Protein AF-A0A939YTG9-F1 (afdb_monomer)

Mean predicted aligned error: 15.67 Å

Structure (mmCIF, N/CA/C/O backbone):
data_AF-A0A939YTG9-F1
#
_entry.id   AF-A0A939YTG9-F1
#
loop_
_atom_site.group_PDB
_atom_site.id
_atom_site.type_symbol
_atom_site.label_atom_id
_atom_site.label_alt_id
_atom_site.label_comp_id
_atom_site.label_asym_id
_atom_site.label_entity_id
_atom_site.label_seq_id
_atom_site.pdbx_PDB_ins_code
_atom_site.Cartn_x
_atom_site.Cartn_y
_atom_site.Cartn_z
_atom_site.occupancy
_atom_site.B_iso_or_equiv
_atom_site.auth_seq_id
_atom_site.auth_comp_id
_atom_site.auth_asym_id
_atom_site.auth_atom_id
_atom_site.pdbx_PDB_model_num
ATOM 1 N N . MET A 1 1 ? -9.572 -36.587 -59.957 1.00 32.53 1 MET A N 1
ATOM 2 C CA . MET A 1 1 ? -8.148 -36.481 -59.572 1.00 32.53 1 MET A CA 1
ATOM 3 C C . MET A 1 1 ? -7.868 -35.060 -59.110 1.00 32.53 1 MET A C 1
ATOM 5 O O . MET A 1 1 ? -8.003 -34.149 -59.910 1.00 32.53 1 MET A O 1
ATOM 9 N N . LYS A 1 2 ? -7.556 -34.933 -57.813 1.00 32.12 2 LYS A N 1
ATOM 10 C CA . LYS A 1 2 ? -6.785 -33.883 -57.123 1.00 32.12 2 LYS A CA 1
ATOM 11 C C . LYS A 1 2 ? -7.056 -32.416 -57.507 1.00 32.12 2 LYS A C 1
ATOM 13 O O . LYS A 1 2 ? -6.463 -31.894 -58.443 1.00 32.12 2 LYS A O 1
ATOM 18 N N . LYS A 1 3 ? -7.871 -31.742 -56.685 1.00 25.36 3 LYS A N 1
ATOM 19 C CA . LYS A 1 3 ? -7.749 -30.303 -56.424 1.00 25.36 3 LYS A CA 1
ATOM 20 C C . LYS A 1 3 ? -7.148 -30.120 -55.033 1.00 25.36 3 LYS A C 1
ATOM 22 O O . LYS A 1 3 ? -7.656 -30.658 -54.057 1.00 25.36 3 LYS A O 1
ATOM 27 N N . THR A 1 4 ? -6.043 -29.399 -55.027 1.00 33.34 4 THR A N 1
ATOM 28 C CA . THR A 1 4 ? -5.371 -28.730 -53.919 1.00 33.34 4 THR A CA 1
ATOM 29 C C . THR A 1 4 ? -6.377 -27.939 -53.083 1.00 33.34 4 THR A C 1
ATOM 31 O O . THR A 1 4 ? -7.088 -27.095 -53.627 1.00 33.34 4 THR A O 1
ATOM 34 N N . LEU A 1 5 ? -6.413 -28.188 -51.775 1.00 28.33 5 LEU A N 1
ATOM 35 C CA . LEU A 1 5 ? -6.965 -27.261 -50.795 1.00 28.33 5 LEU A CA 1
ATOM 36 C C . LEU A 1 5 ? -5.919 -27.132 -49.688 1.00 28.33 5 LEU A C 1
ATOM 38 O O . LEU A 1 5 ? -5.593 -28.113 -49.024 1.00 28.33 5 LEU A O 1
ATOM 42 N N . ALA A 1 6 ? -5.341 -25.939 -49.583 1.00 28.75 6 ALA A N 1
ATOM 43 C CA . ALA A 1 6 ? -4.553 -25.527 -48.438 1.00 28.75 6 ALA A CA 1
ATOM 44 C C . ALA A 1 6 ? -5.486 -25.509 -47.223 1.00 28.75 6 ALA A C 1
ATOM 46 O O . ALA A 1 6 ? -6.515 -24.832 -47.249 1.00 28.75 6 ALA A O 1
ATOM 47 N N . LEU A 1 7 ? -5.155 -26.289 -46.198 1.00 24.94 7 LEU A N 1
ATOM 48 C CA . LEU A 1 7 ? -5.793 -26.179 -44.898 1.00 24.94 7 LEU A CA 1
ATOM 49 C C . LEU A 1 7 ? -5.058 -25.056 -44.160 1.00 24.94 7 LEU A C 1
ATOM 51 O O . LEU A 1 7 ? -3.907 -25.219 -43.763 1.00 24.94 7 LEU A O 1
ATOM 55 N N . LEU A 1 8 ? -5.704 -23.892 -44.076 1.00 25.19 8 LEU A N 1
ATOM 56 C CA . LEU A 1 8 ? -5.350 -22.833 -43.138 1.00 25.19 8 LEU A CA 1
ATOM 57 C C . LEU A 1 8 ? -5.482 -23.439 -41.733 1.00 25.19 8 LEU A C 1
ATOM 59 O O . LEU A 1 8 ? -6.594 -23.718 -41.288 1.00 25.19 8 LEU A O 1
ATOM 63 N N . LEU A 1 9 ? -4.360 -23.687 -41.064 1.00 24.42 9 LEU A N 1
ATOM 64 C CA . LEU A 1 9 ? -4.350 -23.958 -39.634 1.00 24.42 9 LEU A CA 1
ATOM 65 C C . LEU A 1 9 ? -4.443 -22.590 -38.946 1.00 24.42 9 LEU A C 1
ATOM 67 O O . LEU A 1 9 ? -3.437 -21.923 -38.725 1.00 24.42 9 LEU A O 1
ATOM 71 N N . THR A 1 10 ? -5.663 -22.118 -38.694 1.00 25.03 10 THR A N 1
ATOM 72 C CA . THR A 1 10 ? -5.891 -21.079 -37.687 1.00 25.03 10 THR A CA 1
ATOM 73 C C . THR A 1 10 ? -5.542 -21.692 -36.340 1.00 25.03 10 THR A C 1
ATOM 75 O O . THR A 1 10 ? -6.357 -22.391 -35.742 1.00 25.03 10 THR A O 1
ATOM 78 N N . VAL A 1 11 ? -4.306 -21.473 -35.899 1.00 24.80 11 VAL A N 1
ATOM 79 C CA . VAL A 1 11 ? -3.953 -21.533 -34.484 1.00 24.80 11 VAL A CA 1
ATOM 80 C C . VAL A 1 11 ? -4.680 -20.356 -33.851 1.00 24.80 11 VAL A C 1
ATOM 82 O O . VAL A 1 11 ? -4.247 -19.211 -33.955 1.00 24.80 11 VAL A O 1
ATOM 85 N N . THR A 1 12 ? -5.852 -20.620 -33.282 1.00 26.58 12 THR A N 1
ATOM 86 C CA . THR A 1 12 ? -6.467 -19.696 -32.338 1.00 26.58 12 THR A CA 1
ATOM 87 C C . THR A 1 12 ? -5.607 -19.777 -31.083 1.00 26.58 12 THR A C 1
ATOM 89 O O . THR A 1 12 ? -5.828 -20.632 -30.232 1.00 26.58 12 THR A O 1
ATOM 92 N N . LEU A 1 13 ? -4.567 -18.942 -31.014 1.00 26.33 13 LEU A N 1
ATOM 93 C CA . LEU A 1 13 ? -3.985 -18.569 -29.735 1.00 26.33 13 LEU A CA 1
ATOM 94 C C . LEU A 1 13 ? -5.145 -17.936 -28.964 1.00 26.33 13 LEU A C 1
ATOM 96 O O . LEU A 1 13 ? -5.615 -16.856 -29.329 1.00 26.33 13 LEU A O 1
ATOM 100 N N . VAL A 1 14 ? -5.661 -18.622 -27.949 1.00 25.33 14 VAL A N 1
ATOM 101 C CA . VAL A 1 14 ? -6.426 -17.944 -26.906 1.00 25.33 14 VAL A CA 1
ATOM 102 C C . VAL A 1 14 ? -5.377 -17.207 -26.081 1.00 25.33 14 VAL A C 1
ATOM 104 O O . VAL A 1 14 ? -4.953 -17.666 -25.031 1.00 25.33 14 VAL A O 1
ATOM 107 N N . LEU A 1 15 ? -4.902 -16.076 -26.612 1.00 28.08 15 LEU A N 1
ATOM 108 C CA . LEU A 1 15 ? -4.531 -14.965 -25.756 1.00 28.08 15 LEU A CA 1
ATOM 109 C C . LEU A 1 15 ? -5.830 -14.619 -25.038 1.00 28.08 15 LEU A C 1
ATOM 111 O O . LEU A 1 15 ? -6.737 -14.035 -25.638 1.00 28.08 15 LEU A O 1
ATOM 115 N N . ALA A 1 16 ? -5.945 -15.021 -23.777 1.00 26.30 16 ALA A N 1
ATOM 116 C CA . ALA A 1 16 ? -6.822 -14.331 -22.854 1.00 26.30 16 ALA A CA 1
ATOM 117 C C . ALA A 1 16 ? -6.234 -12.925 -22.663 1.00 26.30 16 ALA A C 1
ATOM 119 O O . ALA A 1 16 ? -5.625 -12.614 -21.651 1.00 26.30 16 ALA A O 1
ATOM 120 N N . ALA A 1 17 ? -6.372 -12.079 -23.685 1.00 26.20 17 ALA A N 1
ATOM 121 C CA . ALA A 1 17 ? -6.398 -10.651 -23.481 1.00 26.20 17 ALA A CA 1
ATOM 122 C C . ALA A 1 17 ? -7.662 -10.419 -22.658 1.00 26.20 17 ALA A C 1
ATOM 124 O O . ALA A 1 17 ? -8.767 -10.344 -23.206 1.00 26.20 17 ALA A O 1
ATOM 125 N N . PHE A 1 18 ? -7.513 -10.398 -21.333 1.00 25.98 18 PHE A N 1
ATOM 126 C CA . PHE A 1 18 ? -8.498 -9.728 -20.510 1.00 25.98 18 PHE A CA 1
ATOM 127 C C . PHE A 1 18 ? -8.638 -8.331 -21.110 1.00 25.98 18 PHE A C 1
ATOM 129 O O . PHE A 1 18 ? -7.631 -7.636 -21.275 1.00 25.98 18 PHE A O 1
ATOM 136 N N . PRO A 1 19 ? -9.841 -7.913 -21.535 1.00 26.88 19 PRO A N 1
ATOM 137 C CA . PRO A 1 19 ? -10.021 -6.509 -21.806 1.00 26.88 19 PRO A CA 1
ATOM 138 C C . PRO A 1 19 ? -9.729 -5.824 -20.475 1.00 26.88 19 PRO A C 1
ATOM 140 O O . PRO A 1 19 ? -10.429 -6.080 -19.495 1.00 26.88 19 PRO A O 1
ATOM 143 N N . ALA A 1 20 ? -8.686 -4.993 -20.443 1.00 30.36 20 ALA A N 1
ATOM 144 C CA . ALA A 1 20 ? -8.549 -3.936 -19.460 1.00 30.36 20 ALA A CA 1
ATOM 145 C C . ALA A 1 20 ? -9.801 -3.067 -19.607 1.00 30.36 20 ALA A C 1
ATOM 147 O O . ALA A 1 20 ? -9.862 -2.113 -20.385 1.00 30.36 20 ALA A O 1
ATOM 148 N N . ALA A 1 21 ? -10.879 -3.493 -18.957 1.00 27.31 21 ALA A N 1
ATOM 149 C CA . ALA A 1 21 ? -12.021 -2.655 -18.732 1.00 27.31 21 ALA A CA 1
ATOM 150 C C . ALA A 1 21 ? -11.480 -1.538 -17.846 1.00 27.31 21 ALA A C 1
ATOM 152 O O . ALA A 1 21 ? -11.146 -1.766 -16.688 1.00 27.31 21 ALA A O 1
ATOM 153 N N . LEU A 1 22 ? -11.321 -0.350 -18.436 1.00 35.66 22 LEU A N 1
ATOM 154 C CA . LEU A 1 22 ? -11.191 0.897 -17.700 1.00 35.66 22 LEU A CA 1
ATOM 155 C C . LEU A 1 22 ? -12.369 0.963 -16.720 1.00 35.66 22 LEU A C 1
ATOM 157 O O . LEU A 1 22 ? -13.457 1.426 -17.072 1.00 35.66 22 LEU A O 1
ATOM 161 N N . PHE A 1 23 ? -12.167 0.501 -15.493 1.00 33.81 23 PHE A N 1
ATOM 162 C CA . PHE A 1 23 ? -13.061 0.782 -14.384 1.00 33.81 23 PHE A CA 1
ATOM 163 C C . PHE A 1 23 ? -12.674 2.147 -13.815 1.00 33.81 23 PHE A C 1
ATOM 165 O O . PHE A 1 23 ? -12.189 2.281 -12.699 1.00 33.81 23 PHE A O 1
ATOM 172 N N . ALA A 1 24 ? -12.885 3.199 -14.611 1.00 37.50 24 ALA A N 1
ATOM 173 C CA . ALA A 1 24 ? -13.001 4.538 -14.054 1.00 37.50 24 ALA A CA 1
ATOM 174 C C . ALA A 1 24 ? -14.323 4.570 -13.279 1.00 37.50 24 ALA A C 1
ATOM 176 O O . ALA A 1 24 ? -15.406 4.648 -13.870 1.00 37.50 24 ALA A O 1
ATOM 177 N N . LYS A 1 25 ? -14.250 4.428 -11.955 1.00 41.31 25 LYS A N 1
ATOM 178 C CA . LYS A 1 25 ? -15.431 4.482 -11.101 1.00 41.31 25 LYS A CA 1
ATOM 179 C C . LYS A 1 25 ? -15.889 5.933 -11.012 1.00 41.31 25 LYS A C 1
ATOM 181 O O . LYS A 1 25 ? -15.199 6.785 -10.473 1.00 41.31 25 LYS A O 1
ATOM 186 N N . THR A 1 26 ? -17.072 6.208 -11.547 1.00 45.62 26 THR A N 1
ATOM 187 C CA . THR A 1 26 ? -17.794 7.455 -11.284 1.00 45.62 26 THR A CA 1
ATOM 188 C C . THR A 1 26 ? -18.223 7.496 -9.820 1.00 45.62 26 THR A C 1
ATOM 190 O O . THR A 1 26 ? -18.758 6.492 -9.344 1.00 45.62 26 THR A O 1
ATOM 193 N N . ASP A 1 27 ? -18.008 8.642 -9.166 1.00 40.69 27 ASP A N 1
ATOM 194 C CA . ASP A 1 27 ? -18.352 9.007 -7.784 1.00 40.69 27 ASP A CA 1
ATOM 195 C C . ASP A 1 27 ? -19.287 8.012 -7.078 1.00 40.69 27 ASP A C 1
ATOM 197 O O . ASP A 1 27 ? -20.492 7.939 -7.353 1.00 40.69 27 ASP A O 1
ATOM 201 N N . ALA A 1 28 ? -18.742 7.239 -6.133 1.00 45.38 28 ALA A N 1
ATOM 202 C CA . ALA A 1 28 ? -19.600 6.544 -5.185 1.00 45.38 28 ALA A CA 1
ATOM 203 C C . ALA A 1 28 ? -20.302 7.607 -4.330 1.00 45.38 28 ALA A C 1
ATOM 205 O O . ALA A 1 28 ? -19.649 8.467 -3.744 1.00 45.38 28 ALA A O 1
ATOM 206 N N . ALA A 1 29 ? -21.635 7.571 -4.253 1.00 44.25 29 ALA A N 1
ATOM 207 C CA . ALA A 1 29 ? -22.331 8.388 -3.267 1.00 44.25 29 ALA A CA 1
ATOM 208 C C . ALA A 1 29 ? -21.827 7.990 -1.864 1.00 44.25 29 ALA A C 1
ATOM 210 O O . ALA A 1 29 ? -21.780 6.783 -1.591 1.00 44.25 29 ALA A O 1
ATOM 211 N N . PRO A 1 30 ? -21.482 8.955 -0.986 1.00 46.94 30 PRO A N 1
ATOM 212 C CA . PRO A 1 30 ? -21.027 8.651 0.365 1.00 46.94 30 PRO A CA 1
ATOM 213 C C . PRO A 1 30 ? -22.070 7.778 1.061 1.00 46.94 30 PRO A C 1
ATOM 215 O O . PRO A 1 30 ? -23.274 8.064 1.027 1.00 46.94 30 PRO A O 1
ATOM 218 N N . LYS A 1 31 ? -21.616 6.655 1.614 1.00 53.78 31 LYS A N 1
ATOM 219 C CA . LYS A 1 31 ? -22.504 5.616 2.137 1.00 53.78 31 LYS A CA 1
ATOM 220 C C . LYS A 1 31 ? -22.941 5.939 3.571 1.00 53.78 31 LYS A C 1
ATOM 222 O O . LYS A 1 31 ? -22.348 6.777 4.239 1.00 53.78 31 LYS A O 1
ATOM 227 N N . GLY A 1 32 ? -24.047 5.336 4.014 1.00 52.56 32 GLY A N 1
ATOM 228 C CA . GLY A 1 32 ? -24.635 5.567 5.342 1.00 52.56 32 GLY A CA 1
ATOM 229 C C . GLY A 1 32 ? -23.817 4.961 6.489 1.00 52.56 32 GLY A C 1
ATOM 230 O O . GLY A 1 32 ? -22.808 4.307 6.261 1.00 52.56 32 GLY A O 1
ATOM 231 N N . ILE A 1 33 ? -24.239 5.174 7.736 1.00 57.69 33 ILE A N 1
ATOM 232 C CA . ILE A 1 33 ? -23.596 4.568 8.917 1.00 57.69 33 ILE A CA 1
ATOM 233 C C . ILE A 1 33 ? -23.727 3.036 8.841 1.00 57.69 33 ILE A C 1
ATOM 235 O O . ILE A 1 33 ? -24.786 2.529 8.467 1.00 57.69 33 ILE A O 1
ATOM 239 N N . ALA A 1 34 ? -22.647 2.325 9.172 1.00 59.34 34 ALA A N 1
ATOM 240 C CA . ALA A 1 34 ? -22.620 0.871 9.314 1.00 59.34 34 ALA A CA 1
ATOM 241 C C . ALA A 1 34 ? -23.675 0.408 10.344 1.00 59.34 34 ALA A C 1
ATOM 243 O O . ALA A 1 34 ? -23.800 1.017 11.403 1.00 59.34 34 ALA A O 1
ATOM 244 N N . SER A 1 35 ? -24.495 -0.600 10.027 1.00 54.94 35 SER A N 1
ATOM 245 C CA . SER A 1 35 ? -25.686 -0.955 10.828 1.00 54.94 35 SER A CA 1
ATOM 246 C C . SER A 1 35 ? -25.397 -1.612 12.183 1.00 54.94 35 SER A C 1
ATOM 248 O O . SER A 1 35 ? -26.307 -1.772 12.990 1.00 54.94 35 SER A O 1
ATOM 250 N N . ASP A 1 36 ? -24.154 -1.998 12.404 1.00 63.28 36 ASP A N 1
ATOM 251 C CA . ASP A 1 36 ? -23.617 -2.806 13.497 1.00 63.28 36 ASP A CA 1
ATOM 252 C C . ASP A 1 36 ? -22.763 -1.986 14.489 1.00 63.28 36 ASP A C 1
ATOM 254 O O . ASP A 1 36 ? -22.314 -2.505 15.514 1.00 63.28 36 ASP A O 1
ATOM 258 N N . VAL A 1 37 ? -22.589 -0.687 14.233 1.00 69.94 37 VAL A N 1
ATOM 259 C CA . VAL A 1 37 ? -21.876 0.235 15.122 1.00 69.94 37 VAL A CA 1
ATOM 260 C C . VAL A 1 37 ? -22.845 1.290 15.645 1.00 69.94 37 VAL A C 1
ATOM 262 O O . VAL A 1 37 ? -23.442 2.049 14.878 1.00 69.94 37 VAL A O 1
ATOM 265 N N . VAL A 1 38 ? -22.977 1.381 16.969 1.00 77.69 38 VAL A N 1
ATOM 266 C CA . VAL A 1 38 ? -23.710 2.474 17.620 1.00 77.69 38 VAL A CA 1
ATOM 267 C C . VAL A 1 38 ? -22.708 3.516 18.088 1.00 77.69 38 VAL A C 1
ATOM 269 O O . VAL A 1 38 ? -21.806 3.210 18.867 1.00 77.69 38 VAL A O 1
ATOM 272 N N . ILE A 1 39 ? -22.890 4.750 17.612 1.00 83.50 39 ILE A N 1
ATOM 273 C CA . ILE A 1 39 ? -22.060 5.891 17.994 1.00 83.50 39 ILE A CA 1
ATOM 274 C C . ILE A 1 39 ? -22.848 6.847 18.884 1.00 83.50 39 ILE A C 1
ATOM 276 O O . ILE A 1 39 ? -23.868 7.404 18.473 1.00 83.50 39 ILE A O 1
ATOM 280 N N . ASP A 1 40 ? -22.316 7.090 20.074 1.00 84.38 40 ASP A N 1
ATOM 281 C CA . ASP A 1 40 ? -22.740 8.143 20.984 1.00 84.38 40 ASP A CA 1
ATOM 282 C C . ASP A 1 40 ? -21.863 9.390 20.791 1.00 84.38 40 ASP A C 1
ATOM 284 O O . ASP A 1 40 ? -20.658 9.382 21.057 1.00 84.38 40 ASP A O 1
ATOM 288 N N . THR A 1 41 ? -22.471 10.474 20.305 1.00 85.81 41 THR A N 1
ATOM 289 C CA . THR A 1 41 ? -21.795 11.764 20.083 1.00 85.81 41 THR A CA 1
ATOM 290 C C . THR A 1 41 ? -22.336 12.907 20.937 1.00 85.81 41 THR A C 1
ATOM 292 O O . THR A 1 41 ? -21.816 14.019 20.838 1.00 85.81 41 THR A O 1
ATOM 295 N N . ASP A 1 42 ? -23.427 12.709 21.685 1.00 79.94 42 ASP A N 1
ATOM 296 C CA . ASP A 1 42 ? -24.138 13.834 22.310 1.00 79.94 42 ASP A CA 1
ATOM 297 C C . ASP A 1 42 ? -23.624 14.176 23.714 1.00 79.94 42 ASP A C 1
ATOM 299 O O . ASP A 1 42 ? -23.738 15.332 24.143 1.00 79.94 42 ASP A O 1
ATOM 303 N N . GLY A 1 43 ? -22.996 13.202 24.386 1.00 78.88 43 GLY A N 1
ATOM 304 C CA . GLY A 1 43 ? -22.346 13.365 25.684 1.00 78.88 43 GLY A CA 1
ATOM 305 C C . GLY A 1 43 ? -23.285 13.834 26.797 1.00 78.88 43 GLY A C 1
ATOM 306 O O . GLY A 1 43 ? -22.817 14.369 27.806 1.00 78.88 43 GLY A O 1
ATOM 307 N N . SER A 1 44 ? -24.602 13.712 26.610 1.00 81.44 44 SER A N 1
ATOM 308 C CA . SER A 1 44 ? -25.613 14.273 27.508 1.00 81.44 44 SER A CA 1
ATOM 309 C C . SER A 1 44 ? -25.678 13.555 28.860 1.00 81.44 44 SER A C 1
ATOM 311 O O . SER A 1 44 ? -26.015 14.183 29.871 1.00 81.44 44 SER A O 1
ATOM 313 N N . ASP A 1 45 ? -25.276 12.287 28.899 1.00 81.25 45 ASP A N 1
ATOM 314 C CA . ASP A 1 45 ? -25.112 11.443 30.085 1.00 81.25 45 ASP A CA 1
ATOM 315 C C . ASP A 1 45 ? -23.704 10.814 30.200 1.00 81.25 45 ASP A C 1
ATOM 317 O O . ASP A 1 45 ? -23.477 9.922 31.022 1.00 81.25 45 ASP A O 1
ATOM 321 N N . GLY A 1 46 ? -22.738 11.363 29.458 1.00 87.25 46 GLY A N 1
ATOM 322 C CA . GLY A 1 46 ? -21.416 10.778 29.225 1.00 87.25 46 GLY A CA 1
ATOM 323 C C . GLY A 1 46 ? -21.346 10.138 27.838 1.00 87.25 46 GLY A C 1
ATOM 324 O O . GLY A 1 46 ? -22.342 10.108 27.134 1.00 87.25 46 GLY A O 1
ATOM 325 N N . TYR A 1 47 ? -20.167 9.686 27.416 1.00 91.44 47 TYR A N 1
ATOM 326 C CA . TYR A 1 47 ? -19.997 8.976 26.145 1.00 91.44 47 TYR A CA 1
ATOM 327 C C . TYR A 1 47 ? -19.952 7.481 26.425 1.00 91.44 47 TYR A C 1
ATOM 329 O O . TYR A 1 47 ? -19.021 7.003 27.080 1.00 91.44 47 TYR A O 1
ATOM 337 N N . SER A 1 48 ? -20.979 6.770 25.983 1.00 88.19 48 SER A N 1
ATOM 338 C CA . SER A 1 48 ? -21.190 5.354 26.273 1.00 88.19 48 SER A CA 1
ATOM 339 C C . SER A 1 48 ? -20.643 4.432 25.181 1.00 88.19 48 SER A C 1
ATOM 341 O O . SER A 1 48 ? -20.687 4.756 23.995 1.00 88.19 48 SER A O 1
ATOM 343 N N . GLY A 1 49 ? -20.118 3.276 25.583 1.00 87.62 49 GLY A N 1
ATOM 344 C CA . GLY A 1 49 ? -19.647 2.239 24.666 1.00 87.62 49 GLY A CA 1
ATOM 345 C C . GLY A 1 49 ? -18.491 1.412 25.213 1.00 87.62 49 GLY A C 1
ATOM 346 O O . GLY A 1 49 ? -17.964 1.696 26.291 1.00 87.62 49 GLY A O 1
ATOM 347 N N . ASP A 1 50 ? -18.100 0.404 24.436 1.00 88.19 50 ASP A N 1
ATOM 348 C CA . ASP A 1 50 ? -16.939 -0.457 24.693 1.00 88.19 50 ASP A CA 1
ATOM 349 C C . ASP A 1 50 ? -15.640 0.354 24.607 1.00 88.19 50 ASP A C 1
ATOM 351 O O . ASP A 1 50 ? -14.719 0.182 25.407 1.00 88.19 50 ASP A O 1
ATOM 355 N N . TYR A 1 51 ? -15.609 1.315 23.679 1.00 92.38 51 TYR A N 1
ATOM 356 C CA . TYR A 1 51 ? -14.505 2.250 23.492 1.00 92.38 51 TYR A CA 1
ATOM 357 C C . TYR A 1 51 ? -15.003 3.687 23.389 1.00 92.38 51 TYR A C 1
ATOM 359 O O . TYR A 1 51 ? -16.139 3.955 22.999 1.00 92.38 51 TYR A O 1
ATOM 367 N N . VAL A 1 52 ? -14.112 4.636 23.667 1.00 95.12 52 VAL A N 1
ATOM 368 C CA . VAL A 1 52 ? -14.308 6.052 23.353 1.00 95.12 52 VAL A CA 1
ATOM 369 C C . VAL A 1 52 ? -13.122 6.574 22.556 1.00 95.12 52 VAL A C 1
ATOM 371 O O . VAL A 1 52 ? -11.984 6.547 23.024 1.00 95.12 52 VAL A O 1
ATOM 374 N N . VAL A 1 53 ? -13.392 7.101 21.362 1.00 95.88 53 VAL A N 1
ATOM 375 C CA . VAL A 1 53 ? -12.396 7.828 20.564 1.00 95.88 53 VAL A CA 1
ATOM 376 C C . VAL A 1 53 ? -12.394 9.290 20.986 1.00 95.88 53 VAL A C 1
ATOM 378 O O . VAL A 1 53 ? -13.414 9.973 20.893 1.00 95.88 53 VAL A O 1
ATOM 381 N N . ILE A 1 54 ? -11.236 9.783 21.423 1.00 97.31 54 ILE A N 1
ATOM 382 C CA . ILE A 1 54 ? -10.997 11.182 21.784 1.00 97.31 54 ILE A CA 1
ATOM 383 C C . ILE A 1 54 ? -10.202 11.834 20.655 1.00 97.31 54 ILE A C 1
ATOM 385 O O . ILE A 1 54 ? -9.017 11.562 20.479 1.00 97.31 54 ILE A O 1
ATOM 389 N N . TYR A 1 55 ? -10.853 12.710 19.894 1.00 96.81 55 TYR A N 1
ATOM 390 C CA . TYR A 1 55 ? -10.349 13.258 18.636 1.00 96.81 55 TYR A CA 1
ATOM 391 C C . TYR A 1 55 ? -10.156 14.778 18.702 1.00 96.81 55 TYR A C 1
ATOM 393 O O . TYR A 1 55 ? -11.005 15.506 19.228 1.00 96.81 55 TYR A O 1
ATOM 401 N N . ASN A 1 56 ? -9.064 15.284 18.122 1.00 97.31 56 ASN A N 1
ATOM 402 C CA . ASN A 1 56 ? -8.861 16.718 17.916 1.00 97.31 56 ASN A CA 1
ATOM 403 C C . ASN A 1 56 ? -9.237 17.126 16.470 1.00 97.31 56 ASN A C 1
ATOM 405 O O . ASN A 1 56 ? -8.472 16.846 15.547 1.00 97.31 56 ASN A O 1
ATOM 409 N N . PRO A 1 57 ? -10.350 17.861 16.256 1.00 96.00 57 PRO A N 1
ATOM 410 C CA . PRO A 1 57 ? -10.831 18.256 14.928 1.00 96.00 57 PRO A CA 1
ATOM 411 C C . PRO A 1 57 ? -10.029 19.376 14.257 1.00 96.00 57 PRO A C 1
ATOM 413 O O . PRO A 1 57 ? -10.389 19.815 13.166 1.00 96.00 57 PRO A O 1
ATOM 416 N N . ALA A 1 58 ? -8.978 19.897 14.893 1.00 95.00 58 ALA A N 1
ATOM 417 C CA . ALA A 1 58 ? -8.110 20.863 14.237 1.00 95.00 58 ALA A CA 1
ATOM 418 C C . ALA A 1 58 ? -7.395 20.212 13.043 1.00 95.00 58 ALA A C 1
ATOM 420 O O . ALA A 1 58 ? -6.908 19.092 13.137 1.00 95.00 58 ALA A O 1
ATOM 421 N N . THR A 1 59 ? -7.294 20.927 11.927 1.00 88.38 59 THR A N 1
ATOM 422 C CA . THR A 1 59 ? -6.650 20.437 10.697 1.00 88.38 59 THR A CA 1
ATOM 423 C C . THR A 1 59 ? -5.179 20.846 10.583 1.00 88.38 59 THR A C 1
ATOM 425 O O . THR A 1 59 ? -4.595 20.741 9.515 1.00 88.38 59 THR A O 1
ATOM 428 N N . GLY A 1 60 ? -4.585 21.354 11.667 1.00 86.50 60 GLY A N 1
ATOM 429 C CA . GLY A 1 60 ? -3.180 21.753 11.720 1.00 86.50 60 GLY A CA 1
ATOM 430 C C . GLY A 1 60 ? -2.436 21.027 12.835 1.00 86.50 60 GLY A C 1
ATOM 431 O O . GLY A 1 60 ? -2.912 20.977 13.970 1.00 86.50 60 GLY A O 1
ATOM 432 N N . GLU A 1 61 ? -1.246 20.519 12.522 1.00 81.31 61 GLU A N 1
ATOM 433 C CA . GLU A 1 61 ? -0.375 19.751 13.430 1.00 81.31 61 GLU A CA 1
ATOM 434 C C . GLU A 1 61 ? 0.031 20.492 14.720 1.00 81.31 61 GLU A C 1
ATOM 436 O O . GLU A 1 61 ? 0.270 19.878 15.763 1.00 81.31 61 GLU A O 1
ATOM 441 N N . SER A 1 62 ? 0.093 21.826 14.682 1.00 86.38 62 SER A N 1
ATOM 442 C CA . SER A 1 62 ? 0.515 22.645 15.824 1.00 86.38 62 SER A CA 1
ATOM 443 C C . SER A 1 62 ? -0.578 22.841 16.880 1.00 86.38 62 SER A C 1
ATOM 445 O O . SER A 1 62 ? -0.260 23.174 18.027 1.00 86.38 62 SER A O 1
ATOM 447 N N . ASP A 1 63 ? -1.852 22.603 16.543 1.00 93.00 63 ASP A N 1
ATOM 448 C CA . ASP A 1 63 ? -2.944 22.643 17.517 1.00 93.00 63 ASP A CA 1
ATOM 449 C C . ASP A 1 63 ? -2.880 21.386 18.388 1.00 93.00 63 ASP A C 1
ATOM 451 O O . ASP A 1 63 ? -2.988 20.264 17.903 1.00 93.00 63 ASP A O 1
ATOM 455 N N . SER A 1 64 ? -2.695 21.577 19.692 1.00 94.31 64 SER A N 1
ATOM 456 C CA . SER A 1 64 ? -2.639 20.496 20.668 1.00 94.31 64 SER A CA 1
ATOM 457 C C . SER A 1 64 ? -3.672 20.719 21.765 1.00 94.31 64 SER A C 1
ATOM 459 O O . SER A 1 64 ? -3.759 21.809 22.343 1.00 94.31 64 SER A O 1
ATOM 461 N N . LYS A 1 65 ? -4.453 19.680 22.069 1.00 96.44 65 LYS A N 1
ATOM 462 C CA . LYS A 1 65 ? -5.551 19.721 23.038 1.00 96.44 65 LYS A CA 1
ATOM 463 C C . LYS A 1 65 ? -5.334 18.685 24.135 1.00 96.44 65 LYS A C 1
ATOM 465 O O . LYS A 1 65 ? -5.200 17.499 23.865 1.00 96.44 65 LYS A O 1
ATOM 470 N N . SER A 1 66 ? -5.307 19.134 25.390 1.00 96.94 66 SER A N 1
ATOM 471 C CA . SER A 1 66 ? -5.141 18.231 26.534 1.00 96.94 66 SER A CA 1
ATOM 472 C C . SER A 1 66 ? -6.406 17.413 26.780 1.00 96.94 66 SER A C 1
ATOM 474 O O . SER A 1 66 ? -7.510 17.961 26.777 1.00 96.94 66 SER A O 1
ATOM 476 N N . THR A 1 67 ? -6.231 16.127 27.074 1.00 96.94 67 THR A N 1
ATOM 477 C CA . THR A 1 67 ? -7.299 15.240 27.557 1.00 96.94 67 THR A CA 1
ATOM 478 C C . THR A 1 67 ? -7.695 15.523 29.008 1.00 96.94 67 THR A C 1
ATOM 480 O O . THR A 1 67 ? -8.702 15.006 29.480 1.00 96.94 67 THR A O 1
ATOM 483 N N . GLY A 1 68 ? -6.905 16.317 29.739 1.00 95.94 68 GLY A N 1
ATOM 484 C CA . GLY A 1 68 ? -6.936 16.338 31.199 1.00 95.94 68 GLY A CA 1
ATOM 485 C C . GLY A 1 68 ? -6.467 15.007 31.801 1.00 95.94 68 GLY A C 1
ATOM 486 O O . GLY A 1 68 ? -6.060 14.090 31.088 1.00 95.94 68 GLY A O 1
ATOM 487 N N . ASN A 1 69 ? -6.519 14.906 33.132 1.00 96.00 69 ASN A N 1
ATOM 488 C CA . ASN A 1 69 ? -6.155 13.682 33.846 1.00 96.00 69 ASN A CA 1
ATOM 489 C C . ASN A 1 69 ? -7.316 12.677 33.823 1.00 96.00 69 ASN A C 1
ATOM 491 O O . ASN A 1 69 ? -8.367 12.944 34.406 1.00 96.00 69 ASN A O 1
ATOM 495 N N . MET A 1 70 ? -7.091 11.535 33.177 1.00 95.31 70 MET A N 1
ATOM 496 C CA . MET A 1 70 ? -8.052 10.449 32.969 1.00 95.31 70 MET A CA 1
ATOM 497 C C . MET A 1 70 ? -7.927 9.315 34.003 1.00 95.31 70 MET A C 1
ATOM 499 O O . MET A 1 70 ? -8.624 8.310 33.900 1.00 95.31 70 MET A O 1
ATOM 503 N N . THR A 1 71 ? -7.060 9.455 35.014 1.00 93.31 71 THR A N 1
ATOM 504 C CA . THR A 1 71 ? -6.843 8.427 36.050 1.00 93.31 71 THR A CA 1
ATOM 505 C C . THR A 1 71 ? -8.163 7.986 36.690 1.00 93.31 71 THR A C 1
ATOM 507 O O . THR A 1 71 ? -8.873 8.802 37.280 1.00 93.31 71 THR A O 1
ATOM 510 N N . GLY A 1 72 ? -8.458 6.684 36.618 1.00 90.12 72 GLY A N 1
ATOM 511 C CA . GLY A 1 72 ? -9.677 6.083 37.168 1.00 90.12 72 GLY A CA 1
ATOM 512 C C . GLY A 1 72 ? -10.941 6.284 36.323 1.00 90.12 72 GLY A C 1
ATOM 513 O O . GLY A 1 72 ? -12.008 5.857 36.755 1.00 90.12 72 GLY A O 1
ATOM 514 N N . LEU A 1 73 ? -10.839 6.933 35.158 1.00 91.31 73 LEU A N 1
ATOM 515 C CA . LEU A 1 73 ? -11.922 7.050 34.171 1.00 91.31 73 LEU A CA 1
ATOM 516 C C . LEU A 1 73 ? -11.794 6.024 33.043 1.00 91.31 73 LEU A C 1
ATOM 518 O O . LEU A 1 73 ? -12.783 5.737 32.373 1.00 91.31 73 LEU A O 1
ATOM 522 N N . ILE A 1 74 ? -10.586 5.504 32.834 1.00 92.50 74 ILE A N 1
ATOM 523 C CA . ILE A 1 74 ? -10.264 4.544 31.781 1.00 92.50 74 ILE A CA 1
ATOM 524 C C . ILE A 1 74 ? -9.629 3.288 32.373 1.00 92.50 74 ILE A C 1
ATOM 526 O O . ILE A 1 74 ? -9.000 3.351 33.436 1.00 92.50 74 ILE A O 1
ATOM 530 N N . GLU A 1 75 ? -9.829 2.160 31.706 1.00 90.12 75 GLU A N 1
ATOM 531 C CA . GLU A 1 75 ? -9.146 0.911 32.021 1.00 90.12 75 GLU A CA 1
ATOM 532 C C . GLU A 1 75 ? -7.647 1.058 31.726 1.00 90.12 75 GLU A C 1
ATOM 534 O O . GLU A 1 75 ? -7.237 1.769 30.808 1.00 90.12 75 GLU A O 1
ATOM 539 N N . THR A 1 76 ? -6.815 0.428 32.554 1.00 83.00 76 THR A N 1
ATOM 540 C CA . THR A 1 76 ? -5.346 0.483 32.438 1.00 83.00 76 THR A CA 1
ATOM 541 C C . THR A 1 76 ? -4.741 -0.852 32.015 1.00 83.00 76 THR A C 1
ATOM 543 O O . THR A 1 76 ? -3.521 -0.980 31.969 1.00 83.00 76 THR A O 1
ATOM 546 N N . GLU A 1 77 ? -5.590 -1.839 31.753 1.00 71.19 77 GLU A N 1
ATOM 547 C CA . GLU A 1 77 ? -5.235 -3.169 31.275 1.00 71.19 77 GLU A CA 1
ATOM 548 C C . GLU A 1 77 ? -5.873 -3.345 29.894 1.00 71.19 77 GLU A C 1
ATOM 550 O O . GLU A 1 77 ? -6.980 -2.864 29.648 1.00 71.19 77 GLU A O 1
ATOM 555 N N . VAL A 1 78 ? -5.138 -3.979 28.988 1.00 65.12 78 VAL A N 1
ATOM 556 C CA . VAL A 1 78 ? -5.643 -4.434 27.686 1.00 65.12 78 VAL A CA 1
ATOM 557 C C . VAL A 1 78 ? -6.263 -5.811 27.937 1.00 65.12 78 VAL A C 1
ATOM 559 O O . VAL A 1 78 ? -5.775 -6.520 28.821 1.00 65.12 78 VAL A O 1
ATOM 562 N N . GLY A 1 79 ? -7.342 -6.181 27.239 1.00 55.88 79 GLY A N 1
ATOM 563 C CA . GLY A 1 79 ? -7.913 -7.527 27.392 1.00 55.88 79 GLY A CA 1
ATOM 564 C C . GLY A 1 79 ? -6.836 -8.607 27.207 1.00 55.88 79 GLY A C 1
ATOM 565 O O . GLY A 1 79 ? -6.035 -8.513 26.281 1.00 55.88 79 GLY A O 1
ATOM 566 N N . GLU A 1 80 ? -6.760 -9.596 28.108 1.00 39.94 80 GLU A N 1
ATOM 567 C CA . GLU A 1 80 ? -5.849 -10.734 27.929 1.00 39.94 80 GLU A CA 1
ATOM 568 C C . GLU A 1 80 ? -6.268 -11.501 26.668 1.00 39.94 80 GLU A C 1
ATOM 570 O O . GLU A 1 80 ? -7.389 -12.002 26.622 1.00 39.94 80 GLU A O 1
ATOM 575 N N . ASN A 1 81 ? -5.370 -11.652 25.690 1.00 45.47 81 ASN A N 1
ATOM 576 C CA . ASN A 1 81 ? -5.414 -12.823 24.824 1.00 45.47 81 ASN A CA 1
ATOM 577 C C . ASN A 1 81 ? -4.035 -13.483 24.763 1.00 45.47 81 ASN A C 1
ATOM 579 O O . ASN A 1 81 ? -3.004 -12.850 24.523 1.00 45.47 81 ASN A O 1
ATOM 583 N N . THR A 1 82 ? -4.033 -14.762 25.119 1.00 35.31 82 THR A N 1
ATOM 584 C CA . THR A 1 82 ? -2.875 -15.629 25.304 1.00 35.31 82 THR A CA 1
ATOM 585 C C . THR A 1 82 ? -2.366 -16.132 23.958 1.00 35.31 82 THR A C 1
ATOM 587 O O . THR A 1 82 ? -2.655 -17.265 23.592 1.00 35.31 82 THR A O 1
ATOM 590 N N . ALA A 1 83 ? -1.583 -15.332 23.238 1.00 35.44 83 ALA A N 1
ATOM 591 C CA . ALA A 1 83 ? -0.746 -15.873 22.170 1.00 35.44 83 ALA A CA 1
ATOM 592 C C . ALA A 1 83 ? 0.495 -16.522 22.804 1.00 35.44 83 ALA A C 1
ATOM 594 O O . ALA A 1 83 ? 1.220 -15.893 23.582 1.00 35.44 83 ALA A O 1
ATOM 595 N N . ALA A 1 84 ? 0.689 -17.817 22.560 1.00 31.58 84 ALA A N 1
ATOM 596 C CA . ALA A 1 84 ? 1.847 -18.554 23.042 1.00 31.58 84 ALA A CA 1
ATOM 597 C C . ALA A 1 84 ? 3.124 -18.023 22.373 1.00 31.58 84 ALA A C 1
ATOM 599 O O . ALA A 1 84 ? 3.159 -17.859 21.161 1.00 31.58 84 ALA A O 1
ATOM 600 N N . ASN A 1 85 ? 4.184 -17.801 23.157 1.00 30.30 85 ASN A N 1
ATOM 601 C CA . ASN A 1 85 ? 5.519 -17.499 22.636 1.00 30.30 85 ASN A CA 1
ATOM 602 C C . ASN A 1 85 ? 5.940 -18.536 21.578 1.00 30.30 85 ASN A C 1
ATOM 604 O O . ASN A 1 85 ? 6.278 -19.669 21.941 1.00 30.30 85 ASN A O 1
ATOM 608 N N . CYS A 1 86 ? 6.012 -18.117 20.315 1.00 25.91 86 CYS A N 1
ATOM 609 C CA . CYS A 1 86 ? 6.753 -18.803 19.260 1.00 25.91 86 CYS A CA 1
ATOM 610 C C . CYS A 1 86 ? 7.966 -17.945 18.849 1.00 25.91 86 CYS A C 1
ATOM 612 O O . CYS A 1 86 ? 7.934 -16.719 18.976 1.00 25.91 86 CYS A O 1
ATOM 614 N N . PRO A 1 87 ? 9.097 -18.563 18.468 1.00 27.61 87 PRO A N 1
ATOM 615 C CA . PRO A 1 87 ? 10.306 -17.831 18.121 1.00 27.61 87 PRO A CA 1
ATOM 616 C C . PRO A 1 87 ? 10.124 -17.116 16.780 1.00 27.61 87 PRO A C 1
ATOM 618 O O . PRO A 1 87 ? 9.807 -17.771 15.803 1.00 27.61 87 PRO A O 1
ATOM 621 N N . ALA A 1 88 ? 10.401 -15.811 16.759 1.00 28.03 88 ALA A N 1
ATOM 622 C CA . ALA A 1 88 ? 10.336 -14.940 15.590 1.00 28.03 88 ALA A CA 1
ATOM 623 C C . ALA A 1 88 ? 10.848 -15.589 14.289 1.00 28.03 88 ALA A C 1
ATOM 625 O O . ALA A 1 88 ? 12.062 -15.742 14.112 1.00 28.03 88 ALA A O 1
ATOM 626 N N . ALA A 1 89 ? 9.948 -15.875 13.350 1.00 29.78 89 ALA A N 1
ATOM 627 C CA . ALA A 1 89 ? 10.264 -15.809 11.938 1.00 29.78 89 ALA A CA 1
ATOM 628 C C . ALA A 1 89 ? 10.570 -14.347 11.608 1.00 29.78 89 ALA A C 1
ATOM 630 O O . ALA A 1 89 ? 9.757 -13.437 11.773 1.00 29.78 89 ALA A O 1
ATOM 631 N N . SER A 1 90 ? 11.805 -14.109 11.198 1.00 33.50 90 SER A N 1
ATOM 632 C CA . SER A 1 90 ? 12.243 -12.832 10.675 1.00 33.50 90 SER A CA 1
ATOM 633 C C . SER A 1 90 ? 11.386 -12.466 9.464 1.00 33.50 90 SER A C 1
ATOM 635 O O . SER A 1 90 ? 11.500 -13.091 8.410 1.00 33.50 90 SER A O 1
ATOM 637 N N . ALA A 1 91 ? 10.560 -11.42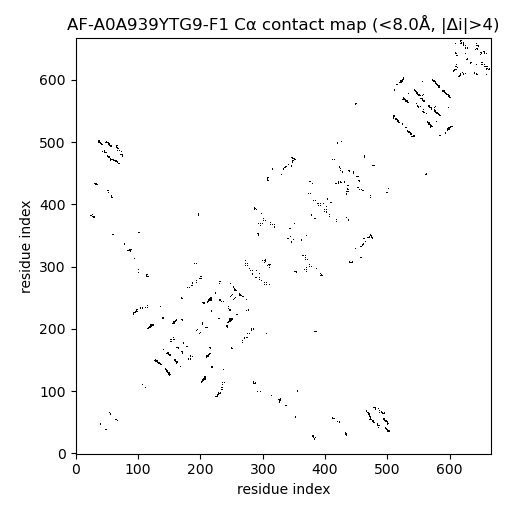5 9.590 1.00 38.44 91 ALA A N 1
ATOM 638 C CA . ALA A 1 91 ? 10.026 -10.681 8.452 1.00 38.44 91 ALA A CA 1
ATOM 639 C C . ALA A 1 91 ? 11.189 -9.957 7.747 1.00 38.44 91 ALA A C 1
ATOM 641 O O . ALA A 1 91 ? 11.304 -8.729 7.756 1.00 38.44 91 ALA A O 1
ATOM 642 N N . ASP A 1 92 ? 12.127 -10.723 7.192 1.00 36.41 92 ASP A N 1
ATOM 643 C CA . ASP A 1 92 ? 13.267 -10.169 6.497 1.00 36.41 92 ASP A CA 1
ATOM 644 C C . ASP A 1 92 ? 12.782 -9.565 5.170 1.00 36.41 92 ASP A C 1
ATOM 646 O O . ASP A 1 92 ? 12.342 -10.258 4.256 1.00 36.41 92 ASP A O 1
ATOM 650 N N . GLY A 1 93 ? 12.895 -8.241 5.043 1.00 40.44 93 GLY A N 1
ATOM 651 C CA . GLY A 1 93 ? 12.818 -7.561 3.746 1.00 40.44 93 GLY A CA 1
ATOM 652 C C . GLY A 1 93 ? 11.452 -7.007 3.322 1.00 40.44 93 GLY A C 1
ATOM 653 O O . GLY A 1 93 ? 11.258 -6.766 2.126 1.00 40.44 93 GLY A O 1
ATOM 654 N N . LEU A 1 94 ? 10.523 -6.760 4.253 1.00 45.81 94 LEU A N 1
ATOM 655 C CA . LEU A 1 94 ? 9.211 -6.163 3.936 1.00 45.81 94 LEU A CA 1
ATOM 656 C C . LEU A 1 94 ? 9.119 -4.642 4.139 1.00 45.81 94 LEU A C 1
ATOM 658 O O . LEU A 1 94 ? 8.186 -4.013 3.640 1.00 45.81 94 LEU A O 1
ATOM 662 N N . TYR A 1 95 ? 10.091 -4.016 4.802 1.00 48.75 95 TYR A N 1
ATOM 663 C CA . TYR A 1 95 ? 10.020 -2.584 5.086 1.00 48.75 95 TYR A CA 1
ATOM 664 C C . TYR A 1 95 ? 10.588 -1.753 3.944 1.00 48.75 95 TYR A C 1
ATOM 666 O O . TYR A 1 95 ? 11.801 -1.613 3.805 1.00 48.75 95 TYR A O 1
ATOM 674 N N . ARG A 1 96 ? 9.694 -1.165 3.148 1.00 57.06 96 ARG A N 1
ATOM 675 C CA . ARG A 1 96 ? 10.058 -0.142 2.166 1.00 57.06 96 ARG A CA 1
ATOM 676 C C . ARG A 1 96 ? 9.973 1.233 2.803 1.00 57.06 96 ARG A C 1
ATOM 678 O O . ARG A 1 96 ? 8.888 1.707 3.150 1.00 57.06 96 ARG A O 1
ATOM 685 N N . ILE A 1 97 ? 11.137 1.840 2.974 1.00 55.44 97 ILE A N 1
ATOM 686 C CA . ILE A 1 97 ? 11.297 3.215 3.416 1.00 55.44 97 ILE A CA 1
ATOM 687 C C . ILE A 1 97 ? 11.238 4.081 2.171 1.00 55.44 97 ILE A C 1
ATOM 689 O O . ILE A 1 97 ? 12.055 3.932 1.267 1.00 55.44 97 ILE A O 1
ATOM 693 N N . ASP A 1 98 ? 10.288 4.998 2.140 1.00 55.78 98 ASP A N 1
ATOM 694 C CA . ASP A 1 98 ? 10.241 5.999 1.091 1.00 55.78 98 ASP A CA 1
ATOM 695 C C . ASP A 1 98 ? 11.045 7.243 1.515 1.00 55.78 98 ASP A C 1
ATOM 697 O O . ASP A 1 98 ? 10.846 7.808 2.601 1.00 55.78 98 ASP A O 1
ATOM 701 N N . ALA A 1 99 ? 12.007 7.616 0.667 1.00 59.97 99 ALA A N 1
ATOM 702 C CA . ALA A 1 99 ? 12.917 8.740 0.851 1.00 59.97 99 ALA A CA 1
ATOM 703 C C . ALA A 1 99 ? 12.396 10.056 0.241 1.00 59.97 99 ALA A C 1
ATOM 705 O O . ALA A 1 99 ? 13.015 11.111 0.448 1.00 59.97 99 ALA A O 1
ATOM 706 N N . ASP A 1 100 ? 11.279 10.027 -0.483 1.00 59.22 100 ASP A N 1
ATOM 707 C CA . ASP A 1 100 ? 10.795 11.128 -1.309 1.00 59.22 100 ASP A CA 1
ATOM 708 C C . ASP A 1 100 ? 10.445 12.371 -0.504 1.00 59.22 100 ASP A C 1
ATOM 710 O O . ASP A 1 100 ? 10.791 13.480 -0.918 1.00 59.22 100 ASP A O 1
ATOM 714 N N . GLY A 1 101 ? 9.892 12.228 0.702 1.00 59.22 101 GLY A N 1
ATOM 715 C CA . GLY A 1 101 ? 9.648 13.365 1.595 1.00 59.22 101 GLY A CA 1
ATOM 716 C C . GLY A 1 101 ? 10.914 14.186 1.895 1.00 59.22 101 GLY A C 1
ATOM 717 O O . GLY A 1 101 ? 10.892 15.421 1.855 1.00 59.22 101 GLY A O 1
ATOM 718 N N . ALA A 1 102 ? 12.048 13.521 2.131 1.00 66.06 102 ALA A N 1
ATOM 719 C CA . ALA A 1 102 ? 13.333 14.179 2.382 1.00 66.06 102 ALA A CA 1
ATOM 720 C C . ALA A 1 102 ? 13.969 14.736 1.098 1.00 66.06 102 ALA A C 1
ATOM 722 O O . ALA A 1 102 ? 14.670 15.754 1.118 1.00 66.06 102 ALA A O 1
ATOM 723 N N . LEU A 1 103 ? 13.744 14.076 -0.037 1.00 67.81 103 LEU A N 1
ATOM 724 C CA . LEU A 1 103 ? 14.234 14.519 -1.339 1.00 67.81 103 LEU A CA 1
ATOM 725 C C . LEU A 1 103 ? 13.449 15.731 -1.864 1.00 67.81 103 LEU A C 1
ATOM 727 O O . LEU A 1 103 ? 14.055 16.676 -2.378 1.00 67.81 103 LEU A O 1
ATOM 731 N N . ALA A 1 104 ? 12.134 15.765 -1.672 1.00 63.56 104 ALA A N 1
ATOM 732 C CA . ALA A 1 104 ? 11.275 16.897 -2.001 1.00 63.56 104 ALA A CA 1
ATOM 733 C C . ALA A 1 104 ? 11.697 18.164 -1.238 1.00 63.56 104 ALA A C 1
ATOM 735 O O . ALA A 1 104 ? 11.838 19.232 -1.841 1.00 63.56 104 ALA A O 1
ATOM 736 N N . GLU A 1 105 ? 12.003 18.040 0.060 1.00 70.12 105 GLU A N 1
ATOM 737 C CA . GLU A 1 105 ? 12.519 19.144 0.880 1.00 70.12 105 GLU A CA 1
ATOM 738 C C . GLU A 1 105 ? 13.843 19.692 0.318 1.00 70.12 105 GLU A C 1
ATOM 740 O O . GLU A 1 105 ? 13.960 20.892 0.047 1.00 70.12 105 GLU A O 1
ATOM 745 N N . LYS A 1 106 ? 14.812 18.813 0.019 1.00 75.50 106 LYS A N 1
ATOM 746 C CA . LYS A 1 106 ? 16.095 19.200 -0.603 1.00 75.50 106 LYS A CA 1
ATOM 747 C C . LYS A 1 106 ? 15.908 19.905 -1.952 1.00 75.50 106 LYS A C 1
ATOM 749 O O . LYS A 1 106 ? 16.614 20.872 -2.254 1.00 75.50 106 LYS A O 1
ATOM 754 N N . ALA A 1 107 ? 14.969 19.448 -2.782 1.00 70.38 107 ALA A N 1
ATOM 755 C CA . ALA A 1 107 ? 14.673 20.079 -4.068 1.00 70.38 107 ALA A CA 1
ATOM 756 C C . ALA A 1 107 ? 14.069 21.485 -3.893 1.00 70.38 107 ALA A C 1
ATOM 758 O O . ALA A 1 107 ? 14.450 22.420 -4.612 1.00 70.38 107 ALA A O 1
ATOM 759 N N . ALA A 1 108 ? 13.185 21.657 -2.906 1.00 71.56 108 ALA A N 1
ATOM 760 C CA . ALA A 1 108 ? 12.601 22.948 -2.565 1.00 71.56 108 ALA A CA 1
ATOM 761 C C . ALA A 1 108 ? 13.668 23.946 -2.079 1.00 71.56 108 ALA A C 1
ATOM 763 O O . ALA A 1 108 ? 13.688 25.092 -2.539 1.00 71.56 108 ALA A O 1
ATOM 764 N N . GLU A 1 109 ? 14.604 23.514 -1.227 1.00 78.12 109 GLU A N 1
ATOM 765 C CA . GLU A 1 109 ? 15.751 24.327 -0.787 1.00 78.12 109 GLU A CA 1
ATOM 766 C C . GLU A 1 109 ? 16.641 24.773 -1.955 1.00 78.12 109 GLU A C 1
ATOM 768 O O . GLU A 1 109 ? 17.155 25.896 -1.973 1.00 78.12 109 GLU A O 1
ATOM 773 N N . ALA A 1 110 ? 16.786 23.916 -2.968 1.00 76.00 110 ALA A N 1
ATOM 774 C CA . ALA A 1 110 ? 17.507 24.223 -4.197 1.00 76.00 110 ALA A CA 1
ATOM 775 C C . ALA A 1 110 ? 16.730 25.155 -5.157 1.00 76.00 110 ALA A C 1
ATOM 777 O O . ALA A 1 110 ? 17.274 25.570 -6.183 1.00 76.00 110 ALA A O 1
ATOM 778 N N . GLY A 1 111 ? 15.494 25.540 -4.818 1.00 77.06 111 GLY A N 1
ATOM 779 C CA . GLY A 1 111 ? 14.674 26.498 -5.564 1.00 77.06 111 GLY A CA 1
ATOM 780 C C . GLY A 1 111 ? 13.834 25.886 -6.687 1.00 77.06 111 GLY A C 1
ATOM 781 O O . GLY A 1 111 ? 13.335 26.625 -7.539 1.00 77.06 111 GLY A O 1
ATOM 782 N N . PHE A 1 112 ? 13.666 24.564 -6.699 1.00 73.25 112 PHE A N 1
ATOM 783 C CA . PHE A 1 112 ? 12.869 23.847 -7.689 1.00 73.25 112 PHE A CA 1
ATOM 784 C C . PHE A 1 112 ? 11.515 23.480 -7.093 1.00 73.25 112 PHE A C 1
ATOM 786 O O . PHE A 1 112 ? 11.430 22.630 -6.216 1.00 73.25 112 PHE A O 1
ATOM 793 N N . THR A 1 113 ? 10.449 24.139 -7.549 1.00 68.50 113 THR A N 1
ATOM 794 C CA . THR A 1 113 ? 9.124 24.008 -6.922 1.00 68.50 113 THR A CA 1
ATOM 795 C C . THR A 1 113 ? 8.061 23.384 -7.815 1.00 68.50 113 THR A C 1
ATOM 797 O O . THR A 1 113 ? 7.000 23.064 -7.297 1.00 68.50 113 THR A O 1
ATOM 800 N N . LYS A 1 114 ? 8.313 23.216 -9.125 1.00 73.31 114 LYS A N 1
ATOM 801 C CA . LYS A 1 114 ? 7.409 22.539 -10.075 1.00 73.31 114 LYS A CA 1
ATOM 802 C C . LYS A 1 114 ? 8.092 22.242 -11.412 1.00 73.31 114 LYS A C 1
ATOM 804 O O . LYS A 1 114 ? 8.749 23.133 -11.963 1.00 73.31 114 LYS A O 1
ATOM 809 N N . ALA A 1 115 ? 7.881 21.045 -11.966 1.00 69.81 115 ALA A N 1
ATOM 810 C CA . ALA A 1 115 ? 8.470 20.637 -13.243 1.00 69.81 115 ALA A CA 1
ATOM 811 C C . ALA A 1 115 ? 8.131 21.616 -14.393 1.00 69.81 115 ALA A C 1
ATOM 813 O O . ALA A 1 115 ? 7.025 22.165 -14.447 1.00 69.81 115 ALA A O 1
ATOM 814 N N . PRO A 1 116 ? 9.054 21.847 -15.343 1.00 65.75 116 PRO A N 1
ATOM 815 C CA . PRO A 1 116 ? 8.758 22.638 -16.526 1.00 65.75 116 PRO A CA 1
ATOM 816 C C . PRO A 1 116 ? 7.796 21.854 -17.429 1.00 65.75 116 PRO A C 1
ATOM 818 O O . PRO A 1 116 ? 8.096 20.734 -17.830 1.00 65.75 116 PRO A O 1
ATOM 821 N N . ASN A 1 117 ? 6.660 22.455 -17.790 1.00 62.66 117 ASN A N 1
ATOM 822 C CA . ASN A 1 117 ? 5.726 21.926 -18.799 1.00 62.66 117 ASN A CA 1
ATOM 823 C C . ASN A 1 117 ? 6.125 22.379 -20.216 1.00 62.66 117 ASN A C 1
ATOM 825 O O . ASN A 1 117 ? 5.288 22.811 -21.011 1.00 62.66 117 ASN A O 1
ATOM 829 N N . GLU A 1 118 ? 7.422 22.365 -20.511 1.00 64.19 118 GLU A N 1
ATOM 830 C CA . GLU A 1 118 ? 7.939 22.716 -21.832 1.00 64.19 118 GLU A CA 1
ATOM 831 C C . GLU A 1 118 ? 7.911 21.468 -22.727 1.00 64.19 118 GLU A C 1
ATOM 833 O O . GLU A 1 118 ? 8.209 20.377 -22.248 1.00 64.19 118 GLU A O 1
ATOM 838 N N . PRO A 1 119 ? 7.560 21.579 -24.019 1.00 63.00 119 PRO A N 1
ATOM 839 C CA . PRO A 1 119 ? 7.682 20.453 -24.935 1.00 63.00 119 PRO A CA 1
ATOM 840 C C . PRO A 1 119 ? 9.155 20.027 -25.070 1.00 63.00 119 PRO A C 1
ATOM 842 O O . PRO A 1 119 ? 10.038 20.895 -25.003 1.00 63.00 119 PRO A O 1
ATOM 845 N N . PRO A 1 120 ? 9.436 18.735 -25.328 1.00 66.50 120 PRO A N 1
ATOM 846 C CA . PRO A 1 120 ? 10.801 18.258 -25.484 1.00 66.50 120 PRO A CA 1
ATOM 847 C C . PRO A 1 120 ? 11.554 19.071 -26.541 1.00 66.50 120 PRO A C 1
ATOM 849 O O . PRO A 1 120 ? 11.128 19.204 -27.692 1.00 66.50 120 PRO A O 1
ATOM 852 N N . GLN A 1 121 ? 12.681 19.647 -26.136 1.00 64.12 121 GLN A N 1
ATOM 853 C CA . GLN A 1 121 ? 13.598 20.396 -26.991 1.00 64.12 121 GLN A CA 1
ATOM 854 C C . GLN A 1 121 ? 14.348 19.442 -27.933 1.00 64.12 121 GLN A C 1
ATOM 856 O O . GLN A 1 121 ? 14.693 19.829 -29.052 1.00 64.12 121 GLN A O 1
ATOM 861 N N . THR A 1 122 ? 14.568 18.194 -27.503 1.00 65.12 122 THR A N 1
ATOM 862 C CA . THR A 1 122 ? 15.072 17.088 -28.328 1.00 65.12 122 THR A CA 1
ATOM 863 C C . THR A 1 122 ? 14.110 15.905 -28.257 1.00 65.12 122 THR A C 1
ATOM 865 O O . THR A 1 122 ? 13.613 15.580 -27.188 1.00 65.12 122 THR A O 1
ATOM 868 N N . MET A 1 123 ? 13.841 15.264 -29.400 1.00 63.78 123 MET A N 1
ATOM 869 C CA . MET A 1 123 ? 12.977 14.075 -29.513 1.00 63.78 123 MET A CA 1
ATOM 870 C C . MET A 1 123 ? 13.833 12.807 -29.582 1.00 63.78 123 MET A C 1
ATOM 872 O O . MET A 1 123 ? 13.647 11.970 -30.469 1.00 63.78 123 MET A O 1
ATOM 876 N N . ASP A 1 124 ? 14.850 12.721 -28.727 1.00 77.88 124 ASP A N 1
ATOM 877 C CA . ASP A 1 124 ? 15.740 11.567 -28.717 1.00 77.88 124 ASP A CA 1
ATOM 878 C C . ASP A 1 124 ? 14.937 10.345 -28.250 1.00 77.88 124 ASP A C 1
ATOM 880 O O . ASP A 1 124 ? 14.431 10.294 -27.132 1.00 77.88 124 ASP A O 1
ATOM 884 N N . SER A 1 125 ? 14.758 9.393 -29.164 1.00 88.25 125 SER A N 1
ATOM 885 C CA . SER A 1 125 ? 14.101 8.113 -28.911 1.00 88.25 125 SER A CA 1
ATOM 886 C C . SER A 1 125 ? 15.172 7.038 -28.885 1.00 88.25 125 SER A C 1
ATOM 888 O O . SER A 1 125 ? 16.056 7.028 -29.745 1.00 88.25 125 SER A O 1
ATOM 890 N N . TYR A 1 126 ? 15.070 6.124 -27.929 1.00 92.62 126 TYR A N 1
ATOM 891 C CA . TYR A 1 126 ? 16.050 5.066 -27.732 1.00 92.62 126 TYR A CA 1
ATOM 892 C C . TYR A 1 126 ? 15.500 3.724 -28.208 1.00 92.62 126 TYR A C 1
ATOM 894 O O . TYR A 1 126 ? 14.292 3.471 -28.184 1.00 92.62 126 TYR A O 1
ATOM 902 N N . ASN A 1 127 ? 16.383 2.854 -28.675 1.00 95.00 127 ASN A N 1
ATOM 903 C CA . ASN A 1 127 ? 16.094 1.456 -28.967 1.00 95.00 127 ASN A CA 1
ATOM 904 C C . ASN A 1 127 ? 16.755 0.568 -27.914 1.00 95.00 127 ASN A C 1
ATOM 906 O O . ASN A 1 127 ? 17.706 0.975 -27.251 1.00 95.00 127 ASN A O 1
ATOM 910 N N . VAL A 1 128 ? 16.275 -0.671 -27.795 1.00 95.56 128 VAL A N 1
ATOM 911 C CA . VAL A 1 128 ? 16.921 -1.682 -26.949 1.00 95.56 128 VAL A CA 1
ATOM 912 C C . VAL A 1 128 ? 18.400 -1.807 -27.333 1.00 95.56 128 VAL A C 1
ATOM 914 O O . VAL A 1 128 ? 18.732 -1.985 -28.507 1.00 95.56 128 VAL A O 1
ATOM 917 N N . GLY A 1 129 ? 19.274 -1.697 -26.333 1.00 95.62 129 GLY A N 1
ATOM 918 C CA . GLY A 1 129 ? 20.729 -1.697 -26.474 1.00 95.62 129 GLY A CA 1
ATOM 919 C C . GLY A 1 129 ? 21.383 -0.317 -26.616 1.00 95.62 129 GLY A C 1
ATOM 920 O O . GLY A 1 129 ? 22.601 -0.235 -26.453 1.00 95.62 129 GLY A O 1
ATOM 921 N N . ASP A 1 130 ? 20.625 0.754 -26.878 1.00 97.00 130 ASP A N 1
ATOM 922 C CA . ASP A 1 130 ? 21.172 2.117 -26.858 1.00 97.00 130 ASP A CA 1
ATOM 923 C C . ASP A 1 130 ? 21.577 2.504 -25.428 1.00 97.00 130 ASP A C 1
ATOM 925 O O . ASP A 1 130 ? 20.959 2.063 -24.455 1.00 97.00 130 ASP A O 1
ATOM 929 N N . THR A 1 131 ? 22.621 3.329 -25.297 1.00 96.62 131 THR A N 1
ATOM 930 C CA . THR A 1 131 ? 23.142 3.772 -23.997 1.00 96.62 131 THR A CA 1
ATOM 931 C C . THR A 1 131 ? 22.940 5.263 -23.756 1.00 96.62 131 THR A C 1
ATOM 933 O O . THR A 1 131 ? 22.920 6.070 -24.689 1.00 96.62 131 THR A O 1
ATOM 936 N N . HIS A 1 132 ? 22.813 5.635 -22.483 1.00 93.94 132 HIS A N 1
ATOM 937 C CA . HIS A 1 132 ? 22.705 7.016 -22.025 1.00 93.94 132 HIS A CA 1
ATOM 938 C C . HIS A 1 132 ? 23.413 7.195 -20.676 1.00 93.94 132 HIS A C 1
ATOM 940 O O . HIS A 1 132 ? 23.440 6.278 -19.861 1.00 93.94 132 HIS A O 1
ATOM 946 N N . ASN A 1 133 ? 23.995 8.372 -20.434 1.00 93.31 133 ASN A N 1
ATOM 947 C CA . ASN A 1 133 ? 24.598 8.700 -19.140 1.00 93.31 133 ASN A CA 1
ATOM 948 C C . ASN A 1 133 ? 23.608 9.519 -18.318 1.00 93.31 133 ASN A C 1
ATOM 950 O O . ASN A 1 133 ? 23.345 10.666 -18.671 1.00 93.31 133 ASN A O 1
ATOM 954 N N . PHE A 1 134 ? 23.118 8.944 -17.225 1.00 92.81 134 PHE A N 1
ATOM 955 C CA . PHE A 1 134 ? 22.241 9.627 -16.285 1.00 92.81 134 PHE A CA 1
ATOM 956 C C . PHE A 1 134 ? 23.053 10.258 -15.152 1.00 92.81 134 PHE A C 1
ATOM 958 O O . PHE A 1 134 ? 24.019 9.676 -14.645 1.00 92.81 134 PHE A O 1
ATOM 965 N N . LEU A 1 135 ? 22.655 11.468 -14.766 1.00 92.31 135 LEU A N 1
ATOM 966 C CA . LEU A 1 135 ? 23.127 12.144 -13.565 1.00 92.31 135 LEU A CA 1
ATOM 967 C C . LEU A 1 135 ? 22.185 11.796 -12.408 1.00 92.31 135 LEU A C 1
ATOM 969 O O . LEU A 1 135 ? 21.047 12.257 -12.406 1.00 92.31 135 LEU A O 1
ATOM 973 N N . ILE A 1 136 ? 22.670 10.993 -11.460 1.00 90.31 136 ILE A N 1
ATOM 974 C CA . ILE A 1 136 ? 21.931 10.509 -10.286 1.00 90.31 136 ILE A CA 1
ATOM 975 C C . ILE A 1 136 ? 22.591 11.093 -9.036 1.00 90.31 136 ILE A C 1
ATOM 977 O O . ILE A 1 136 ? 23.778 10.863 -8.782 1.00 90.31 136 ILE A O 1
ATOM 981 N N . LEU A 1 137 ? 21.858 11.904 -8.273 1.00 84.88 137 LEU A N 1
ATOM 982 C CA . LEU A 1 137 ? 22.450 12.689 -7.185 1.00 84.88 137 LEU A CA 1
ATOM 983 C C . LEU A 1 137 ? 22.491 11.985 -5.826 1.00 84.88 137 LEU A C 1
ATOM 985 O O . LEU A 1 137 ? 23.376 12.297 -5.025 1.00 84.88 137 LEU A O 1
ATOM 989 N N . ASN A 1 138 ? 21.553 11.080 -5.554 1.00 83.62 138 ASN A N 1
ATOM 990 C CA . ASN A 1 138 ? 21.438 10.379 -4.275 1.00 83.62 138 ASN A CA 1
ATOM 991 C C . ASN A 1 138 ? 21.465 8.865 -4.492 1.00 83.62 138 ASN A C 1
ATOM 993 O O . ASN A 1 138 ? 21.158 8.396 -5.581 1.00 83.62 138 ASN A O 1
ATOM 997 N N . TYR A 1 139 ? 21.877 8.123 -3.460 1.00 85.25 139 TYR A N 1
ATOM 998 C CA . TYR A 1 139 ? 21.830 6.653 -3.418 1.00 85.25 139 TYR A CA 1
ATOM 999 C C . TYR A 1 139 ? 22.437 5.948 -4.642 1.00 85.25 139 TYR A C 1
ATOM 1001 O O . TYR A 1 139 ? 22.034 4.851 -5.018 1.00 85.25 139 TYR A O 1
ATOM 1009 N N . SER A 1 140 ? 23.394 6.598 -5.309 1.00 84.31 140 SER A N 1
ATOM 1010 C CA . SER A 1 140 ? 24.037 6.040 -6.489 1.00 84.31 140 SER A CA 1
ATOM 1011 C C . SER A 1 140 ? 25.207 5.143 -6.080 1.00 84.31 140 SER A C 1
ATOM 1013 O O . SER A 1 140 ? 26.132 5.627 -5.416 1.00 84.31 140 SER A O 1
ATOM 1015 N N . PRO A 1 141 ? 25.266 3.891 -6.563 1.00 83.00 141 PRO A N 1
ATOM 1016 C CA . PRO A 1 141 ? 26.291 2.933 -6.158 1.00 83.00 141 PRO A CA 1
ATOM 1017 C C . PRO A 1 141 ? 27.673 3.228 -6.759 1.00 83.00 141 PRO A C 1
ATOM 1019 O O . PRO A 1 141 ? 28.681 2.654 -6.340 1.00 83.00 141 PRO A O 1
ATOM 1022 N N . ALA A 1 142 ? 27.763 4.083 -7.784 1.00 81.81 142 ALA A N 1
ATOM 1023 C CA . ALA A 1 142 ? 28.996 4.277 -8.553 1.00 81.81 142 ALA A CA 1
ATOM 1024 C C . ALA A 1 142 ? 29.282 5.747 -8.910 1.00 81.81 142 ALA A C 1
ATOM 1026 O O . ALA A 1 142 ? 29.819 6.054 -9.975 1.00 81.81 142 ALA A O 1
ATOM 1027 N N . GLY A 1 143 ? 28.978 6.666 -7.988 1.00 83.38 143 GLY A N 1
ATOM 1028 C CA . GLY A 1 143 ? 29.178 8.107 -8.175 1.00 83.38 143 GLY A CA 1
ATOM 1029 C C . GLY A 1 143 ? 28.038 8.768 -8.950 1.00 83.38 143 GLY A C 1
ATOM 1030 O O . GLY A 1 143 ? 27.039 8.145 -9.257 1.00 83.38 143 GLY A O 1
ATOM 1031 N N . MET A 1 144 ? 28.150 10.060 -9.256 1.00 85.06 144 MET A N 1
ATOM 1032 C CA . MET A 1 144 ? 26.983 10.819 -9.739 1.00 85.06 144 MET A CA 1
ATOM 1033 C C . MET A 1 144 ? 26.629 10.568 -11.214 1.00 85.06 144 MET A C 1
ATOM 1035 O O . MET A 1 144 ? 25.533 10.897 -11.638 1.00 85.06 144 MET A O 1
ATOM 1039 N N . TYR A 1 145 ? 27.547 10.020 -12.012 1.00 88.94 145 TYR A N 1
ATOM 1040 C CA . TYR A 1 145 ? 27.332 9.767 -13.440 1.00 88.94 145 TYR A CA 1
ATOM 1041 C C . TYR A 1 145 ? 27.392 8.271 -13.700 1.00 88.94 145 TYR A C 1
ATOM 1043 O O . TYR A 1 145 ? 28.475 7.686 -13.626 1.00 88.94 145 TYR A O 1
ATOM 1051 N N . LEU A 1 146 ? 26.249 7.674 -14.022 1.00 90.00 146 LEU A N 1
ATOM 1052 C CA . LEU A 1 146 ? 26.156 6.263 -14.375 1.00 90.00 146 LEU A CA 1
ATOM 1053 C C . LEU A 1 146 ? 25.685 6.129 -15.820 1.00 90.00 146 LEU A C 1
ATOM 1055 O O . LEU A 1 146 ? 24.729 6.774 -16.250 1.00 90.00 146 LEU A O 1
ATOM 1059 N N . GLU A 1 147 ? 26.369 5.274 -16.575 1.00 94.62 147 GLU A N 1
ATOM 1060 C CA . GLU A 1 147 ? 25.924 4.882 -17.905 1.00 94.62 147 GLU A CA 1
ATOM 1061 C C . GLU A 1 147 ? 24.939 3.720 -17.787 1.00 94.62 147 GLU A C 1
ATOM 1063 O O . GLU A 1 147 ? 25.222 2.708 -17.143 1.00 94.62 147 GLU A O 1
ATOM 1068 N N . PHE A 1 148 ? 23.798 3.863 -18.449 1.00 96.50 148 PHE A N 1
ATOM 1069 C CA . PHE A 1 148 ? 22.762 2.851 -18.548 1.00 96.50 148 PHE A CA 1
ATOM 1070 C C . PHE A 1 148 ? 22.559 2.440 -20.002 1.00 96.50 148 PHE A C 1
ATOM 1072 O O . PHE A 1 148 ? 22.820 3.215 -20.925 1.00 96.50 148 PHE A O 1
ATOM 1079 N N . LYS A 1 149 ? 22.054 1.224 -20.204 1.00 97.31 149 LYS A N 1
ATOM 1080 C CA . LYS A 1 149 ? 21.559 0.718 -21.486 1.00 97.31 149 LYS A CA 1
ATOM 1081 C C . LYS A 1 149 ? 20.064 0.425 -21.391 1.00 97.31 149 LYS A C 1
ATOM 1083 O O . LYS A 1 149 ? 19.594 -0.041 -20.354 1.00 97.31 149 LYS A O 1
ATOM 1088 N N . VAL A 1 150 ? 19.334 0.653 -22.478 1.00 98.12 150 VAL A N 1
ATOM 1089 C CA . VAL A 1 150 ? 17.924 0.253 -22.577 1.00 98.12 150 VAL A CA 1
ATOM 1090 C C . VAL A 1 150 ? 17.842 -1.267 -22.686 1.00 98.12 150 VAL A C 1
ATOM 1092 O O . VAL A 1 150 ? 18.404 -1.844 -23.620 1.00 98.12 150 VAL A O 1
ATOM 1095 N N . LEU A 1 151 ? 17.113 -1.908 -21.774 1.00 97.31 151 LEU A N 1
ATOM 1096 C CA . LEU A 1 151 ? 16.776 -3.331 -21.866 1.00 97.31 151 LEU A CA 1
ATOM 1097 C C . LEU A 1 151 ? 15.412 -3.562 -22.512 1.00 97.31 151 LEU A C 1
ATOM 1099 O O . LEU A 1 151 ? 15.277 -4.473 -23.324 1.00 97.31 151 LEU A O 1
ATOM 1103 N N . ALA A 1 152 ? 14.430 -2.719 -22.197 1.00 97.69 152 ALA A N 1
ATOM 1104 C CA . ALA A 1 152 ? 13.085 -2.817 -22.749 1.00 97.69 152 ALA A CA 1
ATOM 1105 C C . ALA A 1 152 ? 12.512 -1.441 -23.095 1.00 97.69 152 ALA A C 1
ATOM 1107 O O . ALA A 1 152 ? 12.865 -0.416 -22.503 1.00 97.69 152 ALA A O 1
ATOM 1108 N N . LYS A 1 153 ? 11.619 -1.434 -24.084 1.00 96.69 153 LYS A N 1
ATOM 1109 C CA . LYS A 1 153 ? 10.893 -0.256 -24.560 1.00 96.69 153 LYS A CA 1
ATOM 1110 C C . LYS A 1 153 ? 9.412 -0.610 -24.631 1.00 96.69 153 LYS A C 1
ATOM 1112 O O . LYS A 1 153 ? 9.019 -1.344 -25.536 1.00 96.69 153 LYS A O 1
ATOM 1117 N N . GLY A 1 154 ? 8.633 -0.075 -23.697 1.00 95.25 154 GLY A N 1
ATOM 1118 C CA . GLY A 1 154 ? 7.178 -0.226 -23.659 1.00 95.25 154 GLY A CA 1
ATOM 1119 C C . GLY A 1 154 ? 6.458 0.709 -24.635 1.00 95.25 154 GLY A C 1
ATOM 1120 O O . GLY A 1 154 ? 7.059 1.237 -25.573 1.00 95.25 154 GLY A O 1
ATOM 1121 N N . GLU A 1 155 ? 5.186 1.011 -24.388 1.00 94.62 155 GLU A N 1
ATOM 1122 C CA . GLU A 1 155 ? 4.364 2.058 -25.007 1.00 94.62 155 GLU A CA 1
ATOM 1123 C C . GLU A 1 155 ? 4.487 3.414 -24.290 1.00 94.62 155 GLU A C 1
ATOM 1125 O O . GLU A 1 155 ? 4.484 4.442 -24.973 1.00 94.62 155 GLU A O 1
ATOM 1130 N N . HIS A 1 156 ? 4.771 3.430 -22.986 1.00 94.81 156 HIS A N 1
ATOM 1131 C CA . HIS A 1 156 ? 4.919 4.653 -22.191 1.00 94.81 156 HIS A CA 1
ATOM 1132 C C . HIS A 1 156 ? 6.233 4.765 -21.408 1.00 94.81 156 HIS A C 1
ATOM 1134 O O . HIS A 1 156 ? 6.546 5.846 -20.906 1.00 94.81 156 HIS A O 1
ATOM 1140 N N . CYS A 1 157 ? 7.052 3.713 -21.355 1.00 96.44 157 CYS A N 1
ATOM 1141 C CA . CYS A 1 157 ? 8.307 3.723 -20.600 1.00 96.44 157 CYS A CA 1
ATOM 1142 C C . CYS A 1 157 ? 9.517 3.162 -21.367 1.00 96.44 157 CYS A C 1
ATOM 1144 O O . CYS A 1 157 ? 9.402 2.562 -22.444 1.00 96.44 157 CYS A O 1
ATOM 1146 N N . TYR A 1 158 ? 10.688 3.392 -20.778 1.00 98.06 158 TYR A N 1
ATOM 1147 C CA . TYR A 1 158 ? 11.946 2.698 -21.016 1.00 98.06 158 TYR A CA 1
ATOM 1148 C C . TYR A 1 158 ? 12.416 2.065 -19.709 1.00 98.06 158 TYR A C 1
ATOM 1150 O O . TYR A 1 158 ? 12.439 2.746 -18.682 1.00 98.06 158 TYR A O 1
ATOM 1158 N N . ILE A 1 159 ? 12.859 0.808 -19.776 1.00 98.38 159 ILE A N 1
ATOM 1159 C CA . ILE A 1 159 ? 13.530 0.138 -18.660 1.00 98.38 159 ILE A CA 1
ATOM 1160 C C . ILE A 1 159 ? 15.027 0.130 -18.931 1.00 98.38 159 ILE A C 1
ATOM 1162 O O . ILE A 1 159 ? 15.497 -0.410 -19.942 1.00 98.38 159 ILE A O 1
ATOM 1166 N N . TRP A 1 160 ? 15.767 0.750 -18.023 1.00 98.19 160 TRP A N 1
ATOM 1167 C CA . TRP A 1 160 ? 17.202 0.944 -18.108 1.00 98.19 160 TRP A CA 1
ATOM 1168 C C . TRP A 1 160 ? 17.913 0.113 -17.048 1.00 98.19 160 TRP A C 1
ATOM 1170 O O . TRP A 1 160 ? 17.459 0.021 -15.912 1.00 98.19 160 TRP A O 1
ATOM 1180 N N . THR A 1 161 ? 19.069 -0.434 -17.414 1.00 96.12 161 THR A N 1
ATOM 1181 C CA . THR A 1 161 ? 19.988 -1.112 -16.490 1.00 96.12 161 THR A CA 1
ATOM 1182 C C . THR A 1 161 ? 21.375 -0.479 -16.603 1.00 96.12 161 THR A C 1
ATOM 1184 O O . THR A 1 161 ? 21.760 -0.056 -17.703 1.00 96.12 161 THR A O 1
ATOM 1187 N N . PRO A 1 162 ? 22.155 -0.392 -15.522 1.00 94.94 162 PRO A N 1
ATOM 1188 C CA . PRO A 1 162 ? 23.521 0.108 -15.578 1.00 94.94 162 PRO A CA 1
ATOM 1189 C C . PRO A 1 162 ? 24.416 -0.778 -16.463 1.00 94.94 162 PRO A C 1
ATOM 1191 O O . PRO A 1 162 ? 24.293 -2.002 -16.492 1.00 94.94 162 PRO A O 1
ATOM 1194 N N . THR A 1 163 ? 25.360 -0.175 -17.196 1.00 94.06 163 THR A N 1
ATOM 1195 C CA . THR A 1 163 ? 26.328 -0.925 -18.027 1.00 94.06 163 THR A CA 1
ATOM 1196 C C . THR A 1 163 ? 27.492 -1.495 -17.215 1.00 94.06 163 THR A C 1
ATOM 1198 O O . THR A 1 163 ? 28.186 -2.410 -17.668 1.00 94.06 163 THR A O 1
ATOM 1201 N N . SER A 1 164 ? 27.716 -0.962 -16.011 1.00 87.62 164 SER A N 1
ATOM 1202 C CA . SER A 1 164 ? 28.746 -1.429 -15.087 1.00 87.62 164 SER A CA 1
ATOM 1203 C C . SER A 1 164 ? 28.382 -2.792 -14.505 1.00 87.62 164 SER A C 1
ATOM 1205 O O . SER A 1 164 ? 27.314 -2.966 -13.933 1.00 87.62 164 SER A O 1
ATOM 1207 N N . THR A 1 165 ? 29.317 -3.737 -14.562 1.00 79.31 165 THR A N 1
ATOM 1208 C CA . THR A 1 165 ? 29.194 -5.059 -13.925 1.00 79.31 165 THR A CA 1
ATOM 1209 C C . THR A 1 165 ? 29.881 -5.100 -12.555 1.00 79.31 165 THR A C 1
ATOM 1211 O O . THR A 1 165 ? 30.375 -6.148 -12.134 1.00 79.31 165 THR A O 1
ATOM 1214 N N . ALA A 1 166 ? 30.045 -3.947 -11.901 1.00 82.19 166 ALA A N 1
ATOM 1215 C CA . ALA A 1 166 ? 30.580 -3.900 -10.546 1.00 82.19 166 ALA A CA 1
ATOM 1216 C C . ALA A 1 166 ? 29.613 -4.597 -9.576 1.00 82.19 166 ALA A C 1
ATOM 1218 O O . ALA A 1 166 ? 28.398 -4.528 -9.741 1.00 82.19 166 ALA A O 1
ATOM 1219 N N . ALA A 1 167 ? 30.160 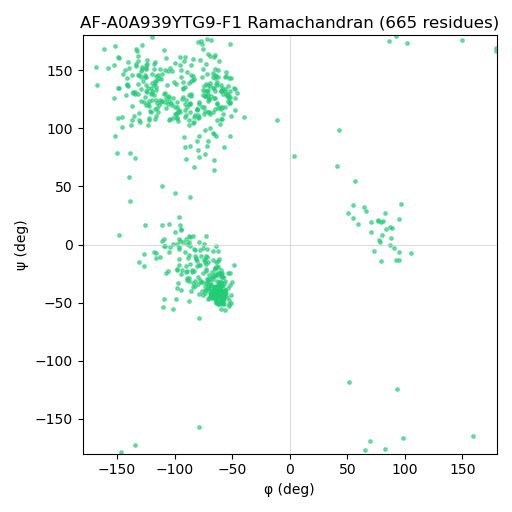-5.258 -8.554 1.00 74.88 167 ALA A N 1
ATOM 1220 C CA . ALA A 1 167 ? 29.380 -6.109 -7.654 1.00 74.88 167 ALA A CA 1
ATOM 1221 C C . ALA A 1 167 ? 28.295 -5.364 -6.854 1.00 74.88 167 ALA A C 1
ATOM 1223 O O . ALA A 1 167 ? 27.381 -6.002 -6.364 1.00 74.88 167 ALA A O 1
ATOM 1224 N N . ASN A 1 168 ? 28.381 -4.037 -6.723 1.00 82.62 168 ASN A N 1
ATOM 1225 C CA . ASN A 1 168 ? 27.429 -3.215 -5.973 1.00 82.62 168 ASN A CA 1
ATOM 1226 C C . ASN A 1 168 ? 26.385 -2.511 -6.856 1.00 82.62 168 ASN A C 1
ATOM 1228 O O . ASN A 1 168 ? 25.726 -1.594 -6.388 1.00 82.62 168 ASN A O 1
ATOM 1232 N N . VAL A 1 169 ? 26.290 -2.866 -8.139 1.00 83.81 169 VAL A N 1
ATOM 1233 C CA . VAL A 1 169 ? 25.423 -2.177 -9.110 1.00 83.81 169 VAL A CA 1
ATOM 1234 C C . VAL A 1 169 ? 24.191 -3.012 -9.492 1.00 83.81 169 VAL A C 1
ATOM 1236 O O . VAL A 1 169 ? 23.187 -2.431 -9.887 1.00 83.81 169 VAL A O 1
ATOM 1239 N N . TYR A 1 170 ? 24.271 -4.342 -9.352 1.00 87.25 170 TYR A N 1
ATOM 1240 C CA . TYR A 1 170 ? 23.210 -5.327 -9.633 1.00 87.25 170 TYR A CA 1
ATOM 1241 C C . TYR A 1 170 ? 22.385 -5.051 -10.911 1.00 87.25 170 TYR A C 1
ATOM 1243 O O . TYR A 1 170 ? 21.196 -4.757 -10.842 1.00 87.25 170 TYR A O 1
ATOM 1251 N N . PRO A 1 171 ? 22.993 -5.154 -12.112 1.00 92.31 171 PRO A N 1
ATOM 1252 C CA . PRO A 1 171 ? 22.264 -4.959 -13.364 1.00 92.31 171 PRO A CA 1
ATOM 1253 C C . PRO A 1 171 ? 21.105 -5.954 -13.518 1.00 92.31 171 PRO A C 1
ATOM 1255 O O . PRO A 1 171 ? 21.303 -7.163 -13.380 1.00 92.31 171 PRO A O 1
ATOM 1258 N N . LEU A 1 172 ? 19.923 -5.457 -13.888 1.00 92.75 172 LEU A N 1
ATOM 1259 C CA . LEU A 1 172 ? 18.686 -6.244 -13.956 1.00 92.75 172 LEU A CA 1
ATOM 1260 C C . LEU A 1 172 ? 18.791 -7.469 -14.884 1.00 92.75 172 LEU A C 1
ATOM 1262 O O . LEU A 1 172 ? 18.345 -8.556 -14.536 1.00 92.75 172 LEU A O 1
ATOM 1266 N N . ASP A 1 173 ? 19.457 -7.329 -16.033 1.00 91.44 173 ASP A N 1
ATOM 1267 C CA . ASP A 1 173 ? 19.677 -8.421 -16.993 1.00 91.44 173 ASP A CA 1
ATOM 1268 C C . ASP A 1 173 ? 20.671 -9.487 -16.514 1.00 91.44 173 ASP A C 1
ATOM 1270 O O . ASP A 1 173 ? 20.746 -10.562 -17.108 1.00 91.44 173 ASP A O 1
ATOM 1274 N N . SER A 1 174 ? 21.447 -9.196 -15.465 1.00 90.31 174 SER A N 1
ATOM 1275 C CA . SER A 1 174 ? 22.296 -10.194 -14.803 1.00 90.31 174 SER A CA 1
ATOM 1276 C C . SER A 1 174 ? 21.525 -11.028 -13.781 1.00 90.31 174 SER A C 1
ATOM 1278 O O . SER A 1 174 ? 21.964 -12.136 -13.488 1.00 90.31 174 SER A O 1
ATOM 1280 N N . ILE A 1 175 ? 20.405 -10.506 -13.265 1.00 87.69 175 ILE A N 1
ATOM 1281 C CA . ILE A 1 175 ? 19.476 -11.232 -12.393 1.00 87.69 175 ILE A CA 1
ATOM 1282 C C . ILE A 1 175 ? 18.602 -12.133 -13.271 1.00 87.69 175 ILE A C 1
ATOM 1284 O O . ILE A 1 175 ? 18.707 -13.356 -13.221 1.00 87.69 175 ILE A O 1
ATOM 1288 N N . ASN A 1 176 ? 17.807 -11.529 -14.160 1.00 87.12 176 ASN A N 1
ATOM 1289 C CA . ASN A 1 176 ? 17.006 -12.255 -15.138 1.00 87.12 176 ASN A CA 1
ATOM 1290 C C . ASN A 1 176 ? 16.768 -11.384 -16.392 1.00 87.12 176 ASN A C 1
ATOM 1292 O O . ASN A 1 176 ? 16.268 -10.262 -16.278 1.00 87.12 176 ASN A O 1
ATOM 1296 N N . PRO A 1 177 ? 17.100 -11.874 -17.602 1.00 85.75 177 PRO A N 1
ATOM 1297 C CA . PRO A 1 177 ? 16.959 -11.100 -18.836 1.00 85.75 177 PRO A CA 1
ATOM 1298 C C . PRO A 1 177 ? 15.508 -10.744 -19.205 1.00 85.75 177 PRO A C 1
ATOM 1300 O O . PRO A 1 177 ? 15.312 -9.788 -19.957 1.00 85.75 177 PRO A O 1
ATOM 1303 N N . ASP A 1 178 ? 14.508 -11.463 -18.689 1.00 88.81 178 ASP A N 1
ATOM 1304 C CA . ASP A 1 178 ? 13.094 -11.247 -19.027 1.00 88.81 178 ASP A CA 1
ATOM 1305 C C . ASP A 1 178 ? 12.438 -10.144 -18.174 1.00 88.81 178 ASP A C 1
ATOM 1307 O O . ASP A 1 178 ? 11.470 -9.511 -18.606 1.00 88.81 178 ASP A O 1
ATOM 1311 N N . PHE A 1 179 ? 13.001 -9.837 -16.998 1.00 93.69 179 PHE A N 1
ATOM 1312 C CA . PHE A 1 179 ? 12.420 -8.890 -16.035 1.00 93.69 179 PHE A CA 1
ATOM 1313 C C . PHE A 1 179 ? 12.218 -7.487 -16.597 1.00 93.69 179 PHE A C 1
ATOM 1315 O O . PHE A 1 179 ? 11.230 -6.830 -16.277 1.00 93.69 179 PHE A O 1
ATOM 1322 N N . ALA A 1 180 ? 13.109 -7.027 -17.477 1.00 95.44 180 ALA A N 1
ATOM 1323 C CA . ALA A 1 180 ? 12.959 -5.707 -18.071 1.00 95.44 180 ALA A CA 1
ATOM 1324 C C . ALA A 1 180 ? 11.696 -5.594 -18.937 1.00 95.44 180 ALA A C 1
ATOM 1326 O O . ALA A 1 180 ? 11.032 -4.561 -18.911 1.00 95.44 180 ALA A O 1
ATOM 1327 N N . GLN A 1 181 ? 11.352 -6.635 -19.703 1.00 94.56 181 GLN A N 1
ATOM 1328 C CA . GLN A 1 181 ? 10.134 -6.608 -20.511 1.00 94.56 181 GLN A CA 1
ATOM 1329 C C . GLN A 1 181 ? 8.891 -6.749 -19.627 1.00 94.56 181 GLN A C 1
ATOM 1331 O O . GLN A 1 181 ? 7.928 -6.024 -19.843 1.00 94.56 181 GLN A O 1
ATOM 1336 N N . MET A 1 182 ? 8.946 -7.599 -18.594 1.00 92.06 182 MET A N 1
ATOM 1337 C CA . MET A 1 182 ? 7.860 -7.744 -17.616 1.00 92.06 182 MET A CA 1
ATOM 1338 C C . MET A 1 182 ? 7.532 -6.415 -16.923 1.00 92.06 182 MET A C 1
ATOM 1340 O O . MET A 1 182 ? 6.373 -6.016 -16.895 1.00 92.06 182 MET A O 1
ATOM 1344 N N . ALA A 1 183 ? 8.546 -5.689 -16.442 1.00 92.75 183 ALA A N 1
ATOM 1345 C CA . ALA A 1 183 ? 8.358 -4.382 -15.812 1.00 92.75 183 ALA A CA 1
ATOM 1346 C C . ALA A 1 183 ? 7.780 -3.334 -16.782 1.00 92.75 183 ALA A C 1
ATOM 1348 O O . ALA A 1 183 ? 6.930 -2.532 -16.395 1.00 92.75 183 ALA A O 1
ATOM 1349 N N . ALA A 1 184 ? 8.218 -3.342 -18.049 1.00 95.94 184 ALA A N 1
ATOM 1350 C CA . ALA A 1 184 ? 7.684 -2.440 -19.069 1.00 95.94 184 ALA A CA 1
ATOM 1351 C C . ALA A 1 184 ? 6.198 -2.713 -19.349 1.00 95.94 184 ALA A C 1
ATOM 1353 O O . ALA A 1 184 ? 5.385 -1.788 -19.310 1.00 95.94 184 ALA A O 1
ATOM 1354 N N . ASP A 1 185 ? 5.857 -3.981 -19.593 1.00 92.69 185 ASP A N 1
ATOM 1355 C CA . ASP A 1 185 ? 4.492 -4.417 -19.889 1.00 92.69 185 ASP A CA 1
ATOM 1356 C C . ASP A 1 185 ? 3.557 -4.141 -18.702 1.00 92.69 185 ASP A C 1
ATOM 1358 O O . ASP A 1 185 ? 2.440 -3.652 -18.895 1.00 92.69 185 ASP A O 1
ATOM 1362 N N . GLU A 1 186 ? 4.023 -4.391 -17.473 1.00 94.19 186 GLU A N 1
ATOM 1363 C CA . GLU A 1 186 ? 3.252 -4.108 -16.264 1.00 94.19 186 GLU A CA 1
ATOM 1364 C C . GLU A 1 186 ? 2.970 -2.609 -16.130 1.00 94.19 186 GLU A C 1
ATOM 1366 O O . GLU A 1 186 ? 1.812 -2.220 -15.959 1.00 94.19 186 GLU A O 1
ATOM 1371 N N . PHE A 1 187 ? 3.985 -1.748 -16.271 1.00 96.44 187 PHE A N 1
ATOM 1372 C CA . PHE A 1 187 ? 3.785 -0.301 -16.185 1.00 96.44 187 PHE A CA 1
ATOM 1373 C C . PHE A 1 187 ? 2.781 0.208 -17.216 1.00 96.44 187 PHE A C 1
ATOM 1375 O O . PHE A 1 187 ? 1.862 0.958 -16.877 1.00 96.44 187 PHE A O 1
ATOM 1382 N N . ASP A 1 188 ? 2.935 -0.205 -18.474 1.00 96.38 188 ASP A N 1
ATOM 1383 C CA . ASP A 1 188 ? 2.038 0.208 -19.550 1.00 96.38 188 ASP A CA 1
ATOM 1384 C C . ASP A 1 188 ? 0.595 -0.235 -19.279 1.00 96.38 188 ASP A C 1
ATOM 1386 O O . ASP A 1 188 ? -0.344 0.509 -19.573 1.00 96.38 188 ASP A O 1
ATOM 1390 N N . SER A 1 189 ? 0.406 -1.401 -18.647 1.00 95.19 189 SER A N 1
ATOM 1391 C CA . SER A 1 189 ? -0.917 -1.884 -18.242 1.00 95.19 189 SER A CA 1
ATOM 1392 C C . SER A 1 189 ? -1.601 -0.971 -17.210 1.00 95.19 189 SER A C 1
ATOM 1394 O O . SER A 1 189 ? -2.829 -0.840 -17.221 1.00 95.19 189 SER A O 1
ATOM 1396 N N . LYS A 1 190 ? -0.822 -0.297 -16.349 1.00 94.75 190 LYS A N 1
ATOM 1397 C CA . LYS A 1 190 ? -1.319 0.603 -15.291 1.00 94.75 190 LYS A CA 1
ATOM 1398 C C . LYS A 1 190 ? -1.325 2.075 -15.694 1.00 94.75 190 LYS A C 1
ATOM 1400 O O . LYS A 1 190 ? -2.040 2.864 -15.076 1.00 94.75 190 LYS A O 1
ATOM 1405 N N . PHE A 1 191 ? -0.595 2.456 -16.742 1.00 95.12 191 PHE A N 1
ATOM 1406 C CA . PHE A 1 191 ? -0.398 3.849 -17.155 1.00 95.12 191 PHE A CA 1
ATOM 1407 C C . PHE A 1 191 ? -1.714 4.628 -17.296 1.00 95.12 191 PHE A C 1
ATOM 1409 O O . PHE A 1 191 ? -1.886 5.695 -16.704 1.00 95.12 191 PHE A O 1
ATOM 1416 N N . GLY A 1 192 ? -2.684 4.068 -18.026 1.00 94.50 192 GLY A N 1
ATOM 1417 C CA . GLY A 1 192 ? -3.987 4.709 -18.225 1.00 94.50 192 GLY A CA 1
ATOM 1418 C C . GLY A 1 192 ? -4.793 4.862 -16.930 1.00 94.50 192 GLY A C 1
ATOM 1419 O O . GLY A 1 192 ? -5.445 5.889 -16.726 1.00 94.50 192 GLY A O 1
ATOM 1420 N N . LEU A 1 193 ? -4.725 3.872 -16.032 1.00 93.88 193 LEU A N 1
ATOM 1421 C CA . LEU A 1 193 ? -5.391 3.929 -14.729 1.00 93.88 193 LEU A CA 1
ATOM 1422 C C . LEU A 1 193 ? -4.767 5.014 -13.845 1.00 93.88 193 LEU A C 1
ATOM 1424 O O . LEU A 1 193 ? -5.505 5.830 -13.288 1.00 93.88 193 LEU A O 1
ATOM 1428 N N . MET A 1 194 ? -3.436 5.079 -13.794 1.00 95.50 194 MET A N 1
ATOM 1429 C CA . MET A 1 194 ? -2.683 6.105 -13.069 1.00 95.50 194 MET A CA 1
ATOM 1430 C C . MET A 1 194 ? -3.037 7.513 -13.548 1.00 95.50 194 MET A C 1
ATOM 1432 O O . MET A 1 194 ? -3.445 8.351 -12.742 1.00 95.50 194 MET A O 1
ATOM 1436 N N . GLN A 1 195 ? -3.001 7.757 -14.862 1.00 93.25 195 GLN A N 1
ATOM 1437 C CA . GLN A 1 195 ? -3.358 9.066 -15.412 1.00 93.25 195 GLN A CA 1
ATOM 1438 C C . GLN A 1 195 ? -4.816 9.441 -15.135 1.00 93.25 195 GLN A C 1
ATOM 1440 O O . GLN A 1 195 ? -5.118 10.574 -14.762 1.00 93.25 195 GLN A O 1
ATOM 1445 N N . SER A 1 196 ? -5.741 8.487 -15.256 1.00 94.06 196 SER A N 1
ATOM 1446 C CA . SER A 1 196 ? -7.147 8.755 -14.942 1.00 94.06 196 SER A CA 1
ATOM 1447 C C . SER A 1 196 ? -7.384 9.043 -13.453 1.00 94.06 196 SER A C 1
ATOM 1449 O O . SER A 1 196 ? -8.275 9.825 -13.126 1.00 94.06 196 SER A O 1
ATOM 1451 N N . SER A 1 197 ? -6.568 8.469 -12.564 1.00 94.69 197 SER A N 1
ATOM 1452 C CA . SER A 1 197 ? -6.730 8.579 -11.109 1.00 94.69 197 SER A CA 1
ATOM 1453 C C . SER A 1 197 ? -6.016 9.788 -10.508 1.00 94.69 197 SER A C 1
ATOM 1455 O O . SER A 1 197 ? -6.503 10.322 -9.521 1.00 94.69 197 SER A O 1
ATOM 1457 N N . PHE A 1 198 ? -4.903 10.241 -11.094 1.00 95.00 198 PHE A N 1
ATOM 1458 C CA . PHE A 1 198 ? -4.068 11.304 -10.513 1.00 95.00 198 PHE A CA 1
ATOM 1459 C C . PHE A 1 198 ? -3.709 12.431 -11.487 1.00 95.00 198 PHE A C 1
ATOM 1461 O O . PHE A 1 198 ? -3.284 13.495 -11.045 1.00 95.00 198 PHE A O 1
ATOM 1468 N N . GLY A 1 199 ? -3.888 12.232 -12.792 1.00 92.62 199 GLY A N 1
ATOM 1469 C CA . GLY A 1 199 ? -3.530 13.183 -13.845 1.00 92.62 199 GLY A CA 1
ATOM 1470 C C . GLY A 1 199 ? -2.181 12.886 -14.506 1.00 92.62 199 GLY A C 1
ATOM 1471 O O . GLY A 1 199 ? -1.621 11.799 -14.376 1.00 92.62 199 GLY A O 1
ATOM 1472 N N . ASP A 1 200 ? -1.673 13.855 -15.262 1.00 90.50 200 ASP A N 1
ATOM 1473 C CA . ASP A 1 200 ? -0.514 13.666 -16.136 1.00 90.50 200 ASP A CA 1
ATOM 1474 C C . ASP A 1 200 ? 0.810 14.088 -15.481 1.00 90.50 200 ASP A C 1
ATOM 1476 O O . ASP A 1 200 ? 0.863 14.990 -14.643 1.00 90.50 200 ASP A O 1
ATOM 1480 N N . HIS A 1 201 ? 1.910 13.488 -15.937 1.00 88.75 201 HIS A N 1
ATOM 1481 C CA . HIS A 1 201 ? 3.262 13.946 -15.622 1.00 88.75 201 HIS A CA 1
ATOM 1482 C C . HIS A 1 201 ? 3.823 14.858 -16.724 1.00 88.75 201 HIS A C 1
ATOM 1484 O O . HIS A 1 201 ? 3.353 14.855 -17.863 1.00 88.75 201 HIS A O 1
ATOM 1490 N N . SER A 1 202 ? 4.856 15.636 -16.397 1.00 83.62 202 SER A N 1
ATOM 1491 C CA . SER A 1 202 ? 5.618 16.399 -17.384 1.00 83.62 202 SER A CA 1
ATOM 1492 C C . SER A 1 202 ? 6.532 15.477 -18.191 1.00 83.62 202 SER A C 1
ATOM 1494 O O . SER A 1 202 ? 7.262 14.661 -17.631 1.00 83.62 202 SER A O 1
ATOM 1496 N N . ASN A 1 203 ? 6.576 15.692 -19.507 1.00 79.88 203 ASN A N 1
ATOM 1497 C CA . ASN A 1 203 ? 7.501 15.004 -20.412 1.00 79.88 203 ASN A CA 1
ATOM 1498 C C . ASN A 1 203 ? 8.963 15.473 -20.267 1.00 79.88 203 ASN A C 1
ATOM 1500 O O . ASN A 1 203 ? 9.836 14.948 -20.954 1.00 79.88 203 ASN A O 1
ATOM 1504 N N . GLY A 1 204 ? 9.240 16.474 -19.423 1.00 80.38 204 GLY A N 1
ATOM 1505 C CA . GLY A 1 204 ? 10.557 17.099 -19.328 1.00 80.38 204 GLY A CA 1
ATOM 1506 C C . GLY A 1 204 ? 10.923 17.933 -20.563 1.00 80.38 204 GLY A C 1
ATOM 1507 O O . GLY A 1 204 ? 10.094 18.231 -21.420 1.00 80.38 204 GLY A O 1
ATOM 1508 N N . THR A 1 205 ? 12.188 18.347 -20.651 1.00 80.81 205 THR A N 1
ATOM 1509 C CA . THR A 1 205 ? 12.711 19.185 -21.746 1.00 80.81 205 THR A CA 1
ATOM 1510 C C . THR A 1 205 ? 13.435 18.395 -22.834 1.00 80.81 205 THR A C 1
ATOM 1512 O O . THR A 1 205 ? 13.912 19.007 -23.785 1.00 80.81 205 THR A O 1
ATOM 1515 N N . SER A 1 206 ? 13.526 17.072 -22.727 1.00 80.12 206 SER A N 1
ATOM 1516 C CA . SER A 1 206 ? 14.251 16.181 -23.638 1.00 80.12 206 SER A CA 1
ATOM 1517 C C . SER A 1 206 ? 13.562 14.813 -23.707 1.00 80.12 206 SER A C 1
ATOM 1519 O O . SER A 1 206 ? 12.823 14.439 -22.801 1.00 80.12 206 SER A O 1
ATOM 1521 N N . GLY A 1 207 ? 13.841 14.044 -24.758 1.00 80.12 207 GLY A N 1
ATOM 1522 C CA . GLY A 1 207 ? 13.304 12.694 -24.947 1.00 80.12 207 GLY A CA 1
ATOM 1523 C C . GLY A 1 207 ? 12.005 12.646 -25.754 1.00 80.12 207 GLY A C 1
ATOM 1524 O O . GLY A 1 207 ? 11.480 13.658 -26.214 1.00 80.12 207 GLY A O 1
ATOM 1525 N N . ASP A 1 208 ? 11.476 11.444 -25.959 1.00 85.19 208 ASP A N 1
ATOM 1526 C CA . ASP A 1 208 ? 10.274 11.212 -26.771 1.00 85.19 208 ASP A CA 1
ATOM 1527 C C . ASP A 1 208 ? 8.962 11.157 -25.963 1.00 85.19 208 ASP A C 1
ATOM 1529 O O . ASP A 1 208 ? 7.926 10.765 -26.501 1.00 85.19 208 ASP A O 1
ATOM 1533 N N . GLY A 1 209 ? 8.995 11.595 -24.698 1.00 82.19 209 GLY A N 1
ATOM 1534 C CA . GLY A 1 209 ? 7.846 11.628 -23.784 1.00 82.19 209 GLY A CA 1
ATOM 1535 C C . GLY A 1 209 ? 7.624 10.340 -22.990 1.00 82.19 209 GLY A C 1
ATOM 1536 O O . GLY A 1 209 ? 6.627 10.230 -22.286 1.00 82.19 209 GLY A O 1
ATOM 1537 N N . ARG A 1 210 ? 8.533 9.366 -23.094 1.00 91.12 210 ARG A N 1
ATOM 1538 C CA . ARG A 1 210 ? 8.505 8.150 -22.275 1.00 91.12 210 ARG A CA 1
ATOM 1539 C C . ARG A 1 210 ? 9.162 8.364 -20.922 1.00 91.12 210 ARG A C 1
ATOM 1541 O O . ARG A 1 210 ? 10.186 9.044 -20.820 1.00 91.12 210 ARG A O 1
ATOM 1548 N N . LEU A 1 211 ? 8.611 7.696 -19.916 1.00 93.62 211 LEU A N 1
ATOM 1549 C CA . LEU A 1 211 ? 9.187 7.617 -18.581 1.00 93.62 211 LEU A CA 1
ATOM 1550 C C . LEU A 1 211 ? 10.450 6.749 -18.577 1.00 93.62 211 LEU A C 1
ATOM 1552 O O . LEU A 1 211 ? 10.469 5.685 -19.191 1.00 93.62 211 LEU A O 1
ATOM 1556 N N . ASN A 1 212 ? 11.503 7.184 -17.885 1.00 95.75 212 ASN A N 1
ATOM 1557 C CA . ASN A 1 212 ? 12.767 6.452 -17.798 1.00 95.75 212 ASN A CA 1
ATOM 1558 C C . ASN A 1 212 ? 12.868 5.798 -16.427 1.00 95.75 212 ASN A C 1
ATOM 1560 O O . ASN A 1 212 ? 13.083 6.481 -15.433 1.00 95.75 212 ASN A O 1
ATOM 1564 N N . MET A 1 213 ? 12.708 4.481 -16.374 1.00 97.06 213 MET A N 1
ATOM 1565 C CA . MET A 1 213 ? 12.846 3.720 -15.137 1.00 97.06 213 MET A CA 1
ATOM 1566 C C . MET A 1 213 ? 14.246 3.135 -15.066 1.00 97.06 213 MET A C 1
ATOM 1568 O O . MET A 1 213 ? 14.626 2.317 -15.909 1.00 97.06 213 MET A O 1
ATOM 1572 N N . LEU A 1 214 ? 15.023 3.592 -14.092 1.00 96.94 214 LEU A N 1
ATOM 1573 C CA . LEU A 1 214 ? 16.396 3.166 -13.873 1.00 96.94 214 LEU A CA 1
ATOM 1574 C C . LEU A 1 214 ? 16.392 2.085 -12.793 1.00 96.94 214 LEU A C 1
ATOM 1576 O O . LEU A 1 214 ? 16.207 2.396 -11.621 1.00 96.94 214 LEU A O 1
ATOM 1580 N N . TYR A 1 215 ? 16.597 0.831 -13.195 1.00 95.94 215 TYR A N 1
ATOM 1581 C CA . TYR A 1 215 ? 16.746 -0.294 -12.273 1.00 95.94 215 TYR A CA 1
ATOM 1582 C C . TYR A 1 215 ? 18.222 -0.486 -11.942 1.00 95.94 215 TYR A C 1
ATOM 1584 O O . TYR A 1 215 ? 19.026 -0.772 -12.835 1.00 95.94 215 TYR A O 1
ATOM 1592 N N . TYR A 1 216 ? 18.584 -0.296 -10.677 1.00 93.44 216 TYR A N 1
ATOM 1593 C CA . TYR A 1 216 ? 19.937 -0.496 -10.160 1.00 93.44 216 TYR A CA 1
ATOM 1594 C C . TYR A 1 216 ? 19.908 -0.650 -8.633 1.00 93.44 216 TYR A C 1
ATOM 1596 O O . TYR A 1 216 ? 18.898 -0.364 -8.003 1.00 93.44 216 TYR A O 1
ATOM 1604 N N . ASN A 1 217 ? 21.018 -1.079 -8.027 1.00 91.75 217 ASN A N 1
ATOM 1605 C CA . ASN A 1 217 ? 21.122 -1.152 -6.567 1.00 91.75 217 ASN A CA 1
ATOM 1606 C C . ASN A 1 217 ? 21.155 0.250 -5.947 1.00 91.75 217 ASN A C 1
ATOM 1608 O O . ASN A 1 217 ? 22.140 0.978 -6.125 1.00 91.75 217 ASN A O 1
ATOM 1612 N N . ILE A 1 218 ? 20.100 0.607 -5.225 1.00 91.44 218 ILE A N 1
ATOM 1613 C CA . ILE A 1 218 ? 20.004 1.865 -4.491 1.00 91.44 218 ILE A CA 1
ATOM 1614 C C . ILE A 1 218 ? 20.905 1.749 -3.256 1.00 91.44 218 ILE A C 1
ATOM 1616 O O . ILE A 1 218 ? 20.663 0.953 -2.362 1.00 91.44 218 ILE A O 1
ATOM 1620 N N . ASP A 1 219 ? 21.992 2.527 -3.218 1.00 86.00 219 ASP A N 1
ATOM 1621 C CA . ASP A 1 219 ? 22.994 2.467 -2.141 1.00 86.00 219 ASP A CA 1
ATOM 1622 C C . ASP A 1 219 ? 22.493 3.211 -0.891 1.00 86.00 219 ASP A C 1
ATOM 1624 O O . ASP A 1 219 ? 22.878 4.353 -0.614 1.00 86.00 219 ASP A O 1
ATOM 1628 N N . ASP A 1 220 ? 21.565 2.576 -0.183 1.00 79.75 220 ASP A N 1
ATOM 1629 C CA . ASP A 1 220 ? 20.884 3.065 1.019 1.00 79.75 220 ASP A CA 1
ATOM 1630 C C . ASP A 1 220 ? 21.514 2.561 2.332 1.00 79.75 220 ASP A C 1
ATOM 1632 O O . ASP A 1 220 ? 21.137 3.002 3.420 1.00 79.75 220 ASP A O 1
ATOM 1636 N N . GLY A 1 221 ? 22.525 1.694 2.231 1.00 79.94 221 GLY A N 1
ATOM 1637 C CA . GLY A 1 221 ? 23.204 1.085 3.372 1.00 79.94 221 GLY A CA 1
ATOM 1638 C C . GLY A 1 221 ? 22.451 -0.089 3.999 1.00 79.94 221 GLY A C 1
ATOM 1639 O O . GLY A 1 221 ? 22.743 -0.421 5.149 1.00 79.94 221 GLY A O 1
ATOM 1640 N N . TRP A 1 222 ? 21.507 -0.697 3.277 1.00 80.00 222 TRP A N 1
ATOM 1641 C CA . TRP A 1 222 ? 20.728 -1.837 3.744 1.00 80.00 222 TRP A CA 1
ATOM 1642 C C . TRP A 1 222 ? 21.579 -3.044 4.182 1.00 80.00 222 TRP A C 1
ATOM 1644 O O . TRP A 1 222 ? 22.598 -3.388 3.573 1.00 80.00 222 TRP A O 1
ATOM 1654 N N . GLU A 1 223 ? 21.102 -3.727 5.226 1.00 69.94 223 GLU A N 1
ATOM 1655 C CA . GLU A 1 223 ? 21.572 -5.033 5.696 1.00 69.94 223 GLU A CA 1
ATOM 1656 C C . GLU A 1 223 ? 20.365 -5.989 5.839 1.00 69.94 223 GLU A C 1
ATOM 1658 O O . GLU A 1 223 ? 19.261 -5.518 6.134 1.00 69.94 223 GLU A O 1
ATOM 1663 N N . PRO A 1 224 ? 20.540 -7.319 5.672 1.00 67.62 224 PRO A N 1
ATOM 1664 C CA . PRO A 1 224 ? 19.468 -8.299 5.865 1.00 67.62 224 PRO A CA 1
ATOM 1665 C C . PRO A 1 224 ? 18.701 -8.102 7.179 1.00 67.62 224 PRO A C 1
ATOM 1667 O O . PRO A 1 224 ? 19.302 -7.880 8.232 1.00 67.62 224 PRO A O 1
ATOM 1670 N N . GLY A 1 225 ? 17.370 -8.158 7.102 1.00 57.75 225 GLY A N 1
ATOM 1671 C CA . GLY A 1 225 ? 16.475 -7.942 8.243 1.00 57.75 225 GLY A CA 1
ATOM 1672 C C . GLY A 1 225 ? 16.221 -6.479 8.616 1.00 57.75 225 GLY A C 1
ATOM 1673 O O . GLY A 1 225 ? 15.621 -6.211 9.654 1.00 57.75 225 GLY A O 1
ATOM 1674 N N . GLN A 1 226 ? 16.669 -5.514 7.807 1.00 61.22 226 GLN A N 1
ATOM 1675 C CA . GLN A 1 226 ? 16.317 -4.094 7.946 1.00 61.22 226 GLN A CA 1
ATOM 1676 C C . GLN A 1 226 ? 15.387 -3.631 6.812 1.00 61.22 226 GLN A C 1
ATOM 1678 O O . GLN A 1 226 ? 15.216 -4.321 5.803 1.00 61.22 226 GLN A O 1
ATOM 1683 N N . GLY A 1 227 ? 14.786 -2.448 6.969 1.00 66.81 227 GLY A N 1
ATOM 1684 C CA . GLY A 1 227 ? 14.081 -1.775 5.877 1.00 66.81 227 GLY A CA 1
ATOM 1685 C C . GLY A 1 227 ? 15.032 -1.144 4.861 1.00 66.81 227 GLY A C 1
ATOM 1686 O O . GLY A 1 227 ? 16.139 -0.750 5.223 1.00 66.81 227 GLY A O 1
ATOM 1687 N N . TYR A 1 228 ? 14.592 -1.050 3.608 1.00 75.06 228 TYR A N 1
ATOM 1688 C CA . TYR A 1 228 ? 15.350 -0.517 2.468 1.00 75.06 228 TYR A CA 1
ATOM 1689 C C . TYR A 1 228 ? 14.525 0.489 1.668 1.00 75.06 228 TYR A C 1
ATOM 1691 O O . TYR A 1 228 ? 13.296 0.519 1.757 1.00 75.06 228 TYR A O 1
ATOM 1699 N N . ILE A 1 229 ? 15.196 1.293 0.852 1.00 82.44 229 ILE A N 1
ATOM 1700 C CA . ILE A 1 229 ? 14.568 2.178 -0.126 1.00 82.44 229 ILE A CA 1
ATOM 1701 C C . ILE A 1 229 ? 14.271 1.364 -1.386 1.00 82.44 229 ILE A C 1
ATOM 1703 O O . ILE A 1 229 ? 15.171 1.057 -2.161 1.00 82.44 229 ILE A O 1
ATOM 1707 N N . GLY A 1 230 ? 13.000 1.018 -1.608 1.00 82.56 230 GLY A N 1
ATOM 1708 C CA . GLY A 1 230 ? 12.600 0.230 -2.784 1.00 82.56 230 GLY A CA 1
ATOM 1709 C C . GLY A 1 230 ? 12.648 1.009 -4.102 1.00 82.56 230 GLY A C 1
ATOM 1710 O O . GLY A 1 230 ? 12.679 0.423 -5.184 1.00 82.56 230 GLY A O 1
ATOM 1711 N N . GLY A 1 231 ? 12.614 2.332 -4.019 1.00 90.25 231 GLY A N 1
ATOM 1712 C CA . GLY A 1 231 ? 12.594 3.259 -5.137 1.00 90.25 231 GLY A CA 1
ATOM 1713 C C . GLY A 1 231 ? 12.543 4.685 -4.611 1.00 90.25 231 GLY A C 1
ATOM 1714 O O . GLY A 1 231 ? 12.367 4.892 -3.412 1.00 90.25 231 GLY A O 1
ATOM 1715 N N . TYR A 1 232 ? 12.792 5.647 -5.491 1.00 90.38 232 TYR A N 1
ATOM 1716 C CA . TYR A 1 232 ? 12.580 7.057 -5.178 1.00 90.38 232 TYR A CA 1
ATOM 1717 C C . TYR A 1 232 ? 12.405 7.885 -6.453 1.00 90.38 232 TYR A C 1
ATOM 1719 O O . TYR A 1 232 ? 13.013 7.614 -7.507 1.00 90.38 232 TYR A O 1
ATOM 1727 N N . PHE A 1 233 ? 11.667 8.981 -6.327 1.00 90.12 233 PHE A N 1
ATOM 1728 C CA . PHE A 1 233 ? 11.636 10.071 -7.279 1.00 90.12 233 PHE A CA 1
ATOM 1729 C C . PHE A 1 233 ? 12.369 11.297 -6.720 1.00 90.12 233 PHE A C 1
ATOM 1731 O O . PHE A 1 233 ? 12.056 11.867 -5.678 1.00 90.12 233 PHE A O 1
ATOM 1738 N N . TYR A 1 234 ? 13.337 11.802 -7.492 1.00 88.06 234 TYR A N 1
ATOM 1739 C CA . TYR A 1 234 ? 13.990 13.066 -7.169 1.00 88.06 234 TYR A CA 1
ATOM 1740 C C . TYR A 1 234 ? 13.814 14.095 -8.277 1.00 88.06 234 TYR A C 1
ATOM 1742 O O . TYR A 1 234 ? 14.382 13.990 -9.365 1.00 88.06 234 TYR A O 1
ATOM 1750 N N . ALA A 1 235 ? 13.083 15.168 -7.966 1.00 84.81 235 ALA A N 1
ATOM 1751 C CA . ALA A 1 235 ? 12.802 16.248 -8.908 1.00 84.81 235 ALA A CA 1
ATOM 1752 C C . ALA A 1 235 ? 14.063 16.818 -9.580 1.00 84.81 235 ALA A C 1
ATOM 1754 O O . ALA A 1 235 ? 14.025 17.186 -10.755 1.00 84.81 235 ALA A O 1
ATOM 1755 N N . LEU A 1 236 ? 15.193 16.889 -8.868 1.00 84.88 236 LEU A N 1
ATOM 1756 C CA . LEU A 1 236 ? 16.430 17.431 -9.426 1.00 84.88 236 LEU A CA 1
ATOM 1757 C C . LEU A 1 236 ? 17.064 16.511 -10.482 1.00 84.88 236 LEU A C 1
ATOM 1759 O O . LEU A 1 236 ? 17.653 17.027 -11.433 1.00 84.88 236 LEU A O 1
ATOM 1763 N N . ASP A 1 237 ? 16.883 15.192 -10.381 1.00 87.44 237 ASP A N 1
ATOM 1764 C CA . ASP A 1 237 ? 17.323 14.257 -11.421 1.00 87.44 237 ASP A CA 1
ATOM 1765 C C . ASP A 1 237 ? 16.543 14.519 -12.721 1.00 87.44 237 ASP A C 1
ATOM 1767 O O . ASP A 1 237 ? 17.146 14.585 -13.795 1.00 87.44 237 ASP A O 1
ATOM 1771 N N . LEU A 1 238 ? 15.238 14.819 -12.639 1.00 86.56 238 LEU A N 1
ATOM 1772 C CA . LEU A 1 238 ? 14.450 15.247 -13.803 1.00 86.56 238 LEU A CA 1
ATOM 1773 C C . LEU A 1 238 ? 15.015 16.523 -14.438 1.00 86.56 238 LEU A C 1
ATOM 1775 O O . LEU A 1 238 ? 15.217 16.563 -15.651 1.00 86.56 238 LEU A O 1
ATOM 1779 N N . TYR A 1 239 ? 15.296 17.574 -13.658 1.00 84.50 239 TYR A N 1
ATOM 1780 C CA . TYR A 1 239 ? 15.820 18.830 -14.221 1.00 84.50 239 TYR A CA 1
ATOM 1781 C C . TYR A 1 239 ? 17.193 18.674 -14.864 1.00 84.50 239 TYR A C 1
ATOM 1783 O O . TYR A 1 239 ? 17.466 19.300 -15.889 1.00 84.50 239 TYR A O 1
ATOM 1791 N N . LEU A 1 240 ? 18.075 17.897 -14.239 1.00 86.75 240 LEU A N 1
ATOM 1792 C CA . LEU A 1 240 ? 19.458 17.774 -14.681 1.00 86.75 240 LEU A CA 1
ATOM 1793 C C . LEU A 1 240 ? 19.602 16.880 -15.911 1.00 86.75 240 LEU A C 1
ATOM 1795 O O . LEU A 1 240 ? 20.459 17.151 -16.752 1.00 86.75 240 LEU A O 1
ATOM 1799 N N . ASN A 1 241 ? 18.749 15.865 -16.040 1.00 88.44 241 ASN A N 1
ATOM 1800 C CA . ASN A 1 241 ? 18.715 14.996 -17.215 1.00 88.44 241 ASN A CA 1
ATOM 1801 C C . ASN A 1 241 ? 17.747 15.514 -18.296 1.00 88.44 241 ASN A C 1
ATOM 1803 O O . ASN A 1 241 ? 17.853 15.148 -19.464 1.00 88.44 241 ASN A O 1
ATOM 1807 N N . GLY A 1 242 ? 16.815 16.399 -17.931 1.00 87.62 242 GLY A N 1
ATOM 1808 C CA . GLY A 1 242 ? 15.774 16.921 -18.816 1.00 87.62 242 GLY A CA 1
ATOM 1809 C C . GLY A 1 242 ? 14.700 15.894 -19.175 1.00 87.62 242 GLY A C 1
ATOM 1810 O O . GLY A 1 242 ? 13.903 16.161 -20.068 1.00 87.62 242 GLY A O 1
ATOM 1811 N N . MET A 1 243 ? 14.674 14.739 -18.512 1.00 88.25 243 MET A N 1
ATOM 1812 C CA . MET A 1 243 ? 13.788 13.610 -18.796 1.00 88.25 243 MET A CA 1
ATOM 1813 C C . MET A 1 243 ? 13.135 13.131 -17.493 1.00 88.25 243 MET A C 1
ATOM 1815 O O . MET A 1 243 ? 13.790 13.181 -16.452 1.00 88.25 243 MET A O 1
ATOM 1819 N N . PRO A 1 244 ? 11.880 12.656 -17.517 1.00 89.88 244 PRO A N 1
ATOM 1820 C CA . PRO A 1 244 ? 11.250 12.078 -16.336 1.00 89.88 244 PRO A CA 1
ATOM 1821 C C . PRO A 1 244 ? 11.929 10.750 -15.979 1.00 89.88 244 PRO A C 1
ATOM 1823 O O . PRO A 1 244 ? 12.085 9.881 -16.845 1.00 89.88 244 PRO A O 1
ATOM 1826 N N . ILE A 1 245 ? 12.350 10.622 -14.720 1.00 91.88 245 ILE A N 1
ATOM 1827 C CA . ILE A 1 245 ? 13.138 9.501 -14.197 1.00 91.88 245 ILE A CA 1
ATOM 1828 C C . ILE A 1 245 ? 12.479 8.967 -12.930 1.00 91.88 245 ILE A C 1
ATOM 1830 O O . ILE A 1 245 ? 12.150 9.764 -12.054 1.00 91.88 245 ILE A O 1
ATOM 1834 N N . LEU A 1 246 ? 12.347 7.643 -12.839 1.00 94.06 246 LEU A N 1
ATOM 1835 C CA . LEU A 1 246 ? 12.110 6.922 -11.588 1.00 94.06 246 LEU A CA 1
ATOM 1836 C C . LEU A 1 246 ? 13.310 6.018 -11.312 1.00 94.06 246 LEU A C 1
ATOM 1838 O O . LEU A 1 246 ? 13.786 5.342 -12.229 1.00 94.06 246 LEU A O 1
ATOM 1842 N N . ASN A 1 247 ? 13.781 5.993 -10.071 1.00 94.69 247 ASN A N 1
ATOM 1843 C CA . ASN A 1 247 ? 14.841 5.090 -9.640 1.00 94.69 247 ASN A CA 1
ATOM 1844 C C . ASN A 1 247 ? 14.196 3.934 -8.880 1.00 94.69 247 ASN A C 1
ATOM 1846 O O . ASN A 1 247 ? 13.437 4.181 -7.949 1.00 94.69 247 ASN A O 1
ATOM 1850 N N . ILE A 1 248 ? 14.473 2.698 -9.289 1.00 94.44 248 ILE A N 1
ATOM 1851 C CA . ILE A 1 248 ? 13.883 1.494 -8.699 1.00 94.44 248 ILE A CA 1
ATOM 1852 C C . ILE A 1 248 ? 15.005 0.570 -8.253 1.00 94.44 248 ILE A C 1
ATOM 1854 O O . ILE A 1 248 ? 15.952 0.318 -9.005 1.00 94.44 248 ILE A O 1
ATOM 1858 N N . ASP A 1 249 ? 14.883 0.075 -7.030 1.00 93.19 249 ASP A N 1
ATOM 1859 C CA . ASP A 1 249 ? 15.899 -0.762 -6.435 1.00 93.19 249 ASP A CA 1
ATOM 1860 C C . ASP A 1 249 ? 15.885 -2.183 -7.002 1.00 93.19 249 ASP A C 1
ATOM 1862 O O . ASP A 1 249 ? 14.849 -2.844 -7.101 1.00 93.19 249 ASP A O 1
ATOM 1866 N N . THR A 1 250 ? 17.071 -2.670 -7.356 1.00 92.62 250 THR A N 1
ATOM 1867 C CA . THR A 1 250 ? 17.277 -4.074 -7.721 1.00 92.62 250 THR A CA 1
ATOM 1868 C C . THR A 1 250 ? 17.713 -4.935 -6.544 1.00 92.62 250 THR A C 1
ATOM 1870 O O . THR A 1 250 ? 17.553 -6.150 -6.636 1.00 92.62 250 THR A O 1
ATOM 1873 N N . TYR A 1 251 ? 18.278 -4.361 -5.477 1.00 88.69 251 TYR A N 1
ATOM 1874 C CA . TYR A 1 251 ? 18.813 -5.122 -4.348 1.00 88.69 251 TYR A CA 1
ATOM 1875 C C . TYR A 1 251 ? 18.610 -4.385 -3.008 1.00 88.69 251 TYR A C 1
ATOM 1877 O O . TYR A 1 251 ? 19.310 -3.409 -2.756 1.00 88.69 251 TYR A O 1
ATOM 1885 N N . PRO A 1 252 ? 17.727 -4.870 -2.112 1.00 84.38 252 PRO A N 1
ATOM 1886 C CA . PRO A 1 252 ? 17.038 -6.163 -2.137 1.00 84.38 252 PRO A CA 1
ATOM 1887 C C . PRO A 1 252 ? 15.715 -6.199 -2.936 1.00 84.38 252 PRO A C 1
ATOM 1889 O O . PRO A 1 252 ? 14.988 -7.195 -2.862 1.00 84.38 252 PRO A O 1
ATOM 1892 N N . GLY A 1 253 ? 15.349 -5.131 -3.654 1.00 84.50 253 GLY A N 1
ATOM 1893 C CA . GLY A 1 253 ? 14.019 -4.964 -4.257 1.00 84.50 253 GLY A CA 1
ATOM 1894 C C . GLY A 1 253 ? 13.603 -6.047 -5.260 1.00 84.50 253 GLY A C 1
ATOM 1895 O O . GLY A 1 253 ? 12.451 -6.482 -5.239 1.00 84.50 253 GLY A O 1
ATOM 1896 N N . VAL A 1 254 ? 14.535 -6.518 -6.095 1.00 88.31 254 VAL A N 1
ATOM 1897 C CA . VAL A 1 254 ? 14.307 -7.589 -7.087 1.00 88.31 254 VAL A CA 1
ATOM 1898 C C . VAL A 1 254 ? 15.046 -8.860 -6.691 1.00 88.31 254 VAL A C 1
ATOM 1900 O O . VAL A 1 254 ? 14.436 -9.920 -6.615 1.00 88.31 254 VAL A O 1
ATOM 1903 N N . HIS A 1 255 ? 16.351 -8.734 -6.450 1.00 86.19 255 HIS A N 1
ATOM 1904 C CA . HIS A 1 255 ? 17.236 -9.798 -5.996 1.00 86.19 255 HIS A CA 1
ATOM 1905 C C . HIS A 1 255 ? 17.425 -9.655 -4.496 1.00 86.19 255 HIS A C 1
ATOM 1907 O O . HIS A 1 255 ? 17.959 -8.650 -4.037 1.00 86.19 255 HIS A O 1
ATOM 1913 N N . TYR A 1 256 ? 17.015 -10.651 -3.730 1.00 82.06 256 TYR A N 1
ATOM 1914 C CA . TYR A 1 256 ? 17.152 -10.666 -2.283 1.00 82.06 256 TYR A CA 1
ATOM 1915 C C . TYR A 1 256 ? 17.843 -11.951 -1.838 1.00 82.06 256 TYR A C 1
ATOM 1917 O O . TYR A 1 256 ? 17.604 -13.025 -2.388 1.00 82.06 256 TYR A O 1
ATOM 1925 N N . VAL A 1 257 ? 18.718 -11.827 -0.840 1.00 76.75 257 VAL A N 1
ATOM 1926 C CA . VAL A 1 257 ? 19.379 -12.961 -0.198 1.00 76.75 257 VAL A CA 1
ATOM 1927 C C . VAL A 1 257 ? 19.075 -12.908 1.291 1.00 76.75 257 VAL A C 1
ATOM 1929 O O . VAL A 1 257 ? 19.394 -11.904 1.936 1.00 76.75 257 VAL A O 1
ATOM 1932 N N . ASN A 1 258 ? 18.461 -13.963 1.827 1.00 69.94 258 ASN A N 1
ATOM 1933 C CA . ASN A 1 258 ? 18.123 -14.023 3.250 1.00 69.94 258 ASN A CA 1
ATOM 1934 C C . ASN A 1 258 ? 19.332 -14.331 4.140 1.00 69.94 258 ASN A C 1
ATOM 1936 O O . ASN A 1 258 ? 20.450 -14.559 3.661 1.00 69.94 258 ASN A O 1
ATOM 1940 N N . ALA A 1 259 ? 19.118 -14.300 5.458 1.00 69.31 259 ALA A N 1
ATOM 1941 C CA . ALA A 1 259 ? 20.162 -14.571 6.441 1.00 69.31 259 ALA A CA 1
ATOM 1942 C C . ALA A 1 259 ? 20.773 -15.982 6.286 1.00 69.31 259 ALA A C 1
ATOM 1944 O O . ALA A 1 259 ? 21.956 -16.188 6.584 1.00 69.31 259 ALA A O 1
ATOM 1945 N N . GLU A 1 260 ? 19.996 -16.931 5.764 1.00 71.81 260 GLU A N 1
ATOM 1946 C CA . GLU A 1 260 ? 20.362 -18.323 5.497 1.00 71.81 260 GLU A CA 1
ATOM 1947 C C . GLU A 1 260 ? 21.139 -18.499 4.178 1.00 71.81 260 GLU A C 1
ATOM 1949 O O . GLU A 1 260 ? 21.780 -19.535 3.966 1.00 71.81 260 GLU A O 1
ATOM 1954 N N . GLY A 1 261 ? 21.164 -17.473 3.322 1.00 73.38 261 GLY A N 1
ATOM 1955 C CA . GLY A 1 261 ? 21.856 -17.468 2.033 1.00 73.38 261 GLY A CA 1
ATOM 1956 C C . GLY A 1 261 ? 21.021 -17.984 0.856 1.00 73.38 261 GLY A C 1
ATOM 1957 O O . GLY A 1 261 ? 21.588 -18.274 -0.201 1.00 73.38 261 GLY A O 1
ATOM 1958 N N . GLU A 1 262 ? 19.709 -18.115 1.027 1.00 73.12 262 GLU A N 1
ATOM 1959 C CA . GLU A 1 262 ? 18.752 -18.436 -0.031 1.00 73.12 262 GLU A CA 1
ATOM 1960 C C . GLU A 1 262 ? 18.486 -17.205 -0.894 1.00 73.12 262 GLU A C 1
ATOM 1962 O O . GLU A 1 262 ? 18.476 -16.077 -0.404 1.00 73.12 262 GLU A O 1
ATOM 1967 N N . VAL A 1 263 ? 18.306 -17.428 -2.195 1.00 78.75 263 VAL A N 1
ATOM 1968 C CA . VAL A 1 263 ? 18.182 -16.369 -3.199 1.00 78.75 263 VAL A CA 1
ATOM 1969 C C . VAL A 1 263 ? 16.747 -16.303 -3.698 1.00 78.75 263 VAL A C 1
ATOM 1971 O O . VAL A 1 263 ? 16.209 -17.310 -4.157 1.00 78.75 263 VAL A O 1
ATOM 1974 N N . PHE A 1 264 ? 16.178 -15.103 -3.682 1.00 77.88 264 PHE A N 1
ATOM 1975 C CA . PHE A 1 264 ? 14.838 -14.801 -4.165 1.00 77.88 264 PHE A CA 1
ATOM 1976 C C . PHE A 1 264 ? 14.923 -13.728 -5.248 1.00 77.88 264 PHE A C 1
ATOM 1978 O O . PHE A 1 264 ? 15.373 -12.613 -4.985 1.00 77.88 264 PHE A O 1
ATOM 1985 N N . ASP A 1 265 ? 14.479 -14.073 -6.455 1.00 84.25 265 ASP A N 1
ATOM 1986 C CA . ASP A 1 265 ? 14.446 -13.178 -7.611 1.00 84.25 265 ASP A CA 1
ATOM 1987 C C . ASP A 1 265 ? 13.003 -12.973 -8.060 1.00 84.25 265 ASP A C 1
ATOM 1989 O O . ASP A 1 265 ? 12.397 -13.873 -8.643 1.00 84.25 265 ASP A O 1
ATOM 1993 N N . ASP A 1 266 ? 12.456 -11.784 -7.819 1.00 80.81 266 ASP A N 1
ATOM 1994 C CA . ASP A 1 266 ? 11.077 -11.475 -8.185 1.00 80.81 266 ASP A CA 1
ATOM 1995 C C . ASP A 1 266 ? 10.897 -9.992 -8.523 1.00 80.81 266 ASP A C 1
ATOM 1997 O O . ASP A 1 266 ? 10.906 -9.114 -7.659 1.00 80.81 266 ASP A O 1
ATOM 2001 N N . ILE A 1 267 ? 10.696 -9.714 -9.813 1.00 87.75 267 ILE A N 1
ATOM 2002 C CA . ILE A 1 267 ? 10.437 -8.362 -10.314 1.00 87.75 267 ILE A CA 1
ATOM 2003 C C . ILE A 1 267 ? 9.089 -7.807 -9.841 1.00 87.75 267 ILE A C 1
ATOM 2005 O O . ILE A 1 267 ? 8.957 -6.588 -9.703 1.00 87.75 267 ILE A O 1
ATOM 2009 N N . SER A 1 268 ? 8.107 -8.669 -9.552 1.00 85.25 268 SER A N 1
ATOM 2010 C CA . SER A 1 268 ? 6.752 -8.254 -9.172 1.00 85.25 268 SER A CA 1
ATOM 2011 C C . SER A 1 268 ? 6.724 -7.503 -7.843 1.00 85.25 268 SER A C 1
ATOM 2013 O O . SER A 1 268 ? 5.908 -6.600 -7.649 1.00 85.25 268 SER A O 1
ATOM 2015 N N . ARG A 1 269 ? 7.714 -7.757 -6.976 1.00 83.69 269 ARG A N 1
ATOM 2016 C CA . ARG A 1 269 ? 7.931 -6.991 -5.747 1.00 83.69 269 ARG A CA 1
ATOM 2017 C C . ARG A 1 269 ? 8.041 -5.496 -6.051 1.00 83.69 269 ARG A C 1
ATOM 2019 O O . ARG A 1 269 ? 7.475 -4.699 -5.313 1.00 83.69 269 ARG A O 1
ATOM 2026 N N . THR A 1 270 ? 8.662 -5.079 -7.149 1.00 89.06 270 THR A N 1
ATOM 2027 C CA . THR A 1 270 ? 8.855 -3.648 -7.461 1.00 89.06 270 THR A CA 1
ATOM 2028 C C . THR A 1 270 ? 7.613 -2.933 -7.997 1.00 89.06 270 THR A C 1
ATOM 2030 O O . THR A 1 270 ? 7.603 -1.707 -8.079 1.00 89.06 270 THR A O 1
ATOM 2033 N N . TYR A 1 271 ? 6.542 -3.656 -8.327 1.00 90.31 271 TYR A N 1
ATOM 2034 C CA . TYR A 1 271 ? 5.386 -3.100 -9.031 1.00 90.31 271 TYR A CA 1
ATOM 2035 C C . TYR A 1 271 ? 4.623 -2.034 -8.237 1.00 90.31 271 TYR A C 1
ATOM 2037 O O . TYR A 1 271 ? 4.272 -0.995 -8.801 1.00 90.31 271 TYR A O 1
ATOM 2045 N N . GLY A 1 272 ? 4.419 -2.251 -6.932 1.00 88.56 272 GLY A N 1
ATOM 2046 C CA . GLY A 1 272 ? 3.838 -1.244 -6.034 1.00 88.56 272 GLY A CA 1
ATOM 2047 C C . GLY A 1 272 ? 4.709 0.012 -5.956 1.00 88.56 272 GLY A C 1
ATOM 2048 O O . GLY A 1 272 ? 4.236 1.119 -6.192 1.00 88.56 272 GLY A O 1
ATOM 2049 N N . THR A 1 273 ? 6.019 -0.165 -5.769 1.00 89.44 273 THR A N 1
ATOM 2050 C CA . THR A 1 273 ? 6.974 0.950 -5.730 1.00 89.44 273 THR A CA 1
ATOM 2051 C C . THR A 1 273 ? 6.984 1.736 -7.036 1.00 89.44 273 THR A C 1
ATOM 2053 O O . THR A 1 273 ? 6.925 2.955 -7.028 1.00 89.44 273 THR A O 1
ATOM 2056 N N . MET A 1 274 ? 6.957 1.063 -8.182 1.00 93.44 274 MET A N 1
ATOM 2057 C CA . MET A 1 274 ? 6.920 1.721 -9.484 1.00 93.44 274 MET A CA 1
ATOM 2058 C C . MET A 1 274 ? 5.737 2.690 -9.634 1.00 93.44 274 MET A C 1
ATOM 2060 O O . MET A 1 274 ? 5.913 3.788 -10.165 1.00 93.44 274 MET A O 1
ATOM 2064 N N . VAL A 1 275 ? 4.532 2.306 -9.195 1.00 95.19 275 VAL A N 1
ATOM 2065 C CA . VAL A 1 275 ? 3.356 3.191 -9.275 1.00 95.19 275 VAL A CA 1
ATOM 2066 C C . VAL A 1 275 ? 3.352 4.254 -8.176 1.00 95.19 275 VAL A C 1
ATOM 2068 O O . VAL A 1 275 ? 2.881 5.362 -8.430 1.00 95.19 275 VAL A O 1
ATOM 2071 N N . HIS A 1 276 ? 3.926 3.950 -7.009 1.00 93.06 276 HIS A N 1
ATOM 2072 C CA . HIS A 1 276 ? 4.162 4.898 -5.917 1.00 93.06 276 HIS A CA 1
ATOM 2073 C C . HIS A 1 276 ? 5.071 6.048 -6.380 1.00 93.06 276 HIS A C 1
ATOM 2075 O O . HIS A 1 276 ? 4.642 7.200 -6.421 1.00 93.06 276 HIS A O 1
ATOM 2081 N N . GLU A 1 277 ? 6.258 5.726 -6.902 1.00 93.44 277 GLU A N 1
ATOM 2082 C CA . GLU A 1 277 ? 7.207 6.715 -7.436 1.00 93.44 277 GLU A CA 1
ATOM 2083 C C . GLU A 1 277 ? 6.641 7.479 -8.639 1.00 93.44 277 GLU A C 1
ATOM 2085 O O . GLU A 1 277 ? 6.880 8.677 -8.837 1.00 93.44 277 GLU A O 1
ATOM 2090 N N . TYR A 1 278 ? 5.843 6.801 -9.470 1.00 95.31 278 TYR A N 1
ATOM 2091 C CA . TYR A 1 278 ? 5.181 7.468 -10.581 1.00 95.31 278 TYR A CA 1
ATOM 2092 C C . TYR A 1 278 ? 4.161 8.508 -10.104 1.00 95.31 278 TYR A C 1
ATOM 2094 O O . TYR A 1 278 ? 4.042 9.576 -10.717 1.00 95.31 278 TYR A O 1
ATOM 2102 N N . GLN A 1 279 ? 3.452 8.238 -9.006 1.00 95.38 279 GLN A N 1
ATOM 2103 C CA . GLN A 1 279 ? 2.540 9.203 -8.406 1.00 95.38 279 GLN A CA 1
ATOM 2104 C C . GLN A 1 279 ? 3.296 10.450 -7.940 1.00 95.38 279 GLN A C 1
ATOM 2106 O O . GLN A 1 279 ? 2.861 11.555 -8.273 1.00 95.38 279 GLN A O 1
ATOM 2111 N N . HIS A 1 280 ? 4.453 10.306 -7.291 1.00 92.31 280 HIS A N 1
ATOM 2112 C CA . HIS A 1 280 ? 5.279 11.450 -6.892 1.00 92.31 280 HIS A CA 1
ATOM 2113 C C . HIS A 1 280 ? 5.683 12.322 -8.082 1.00 92.31 280 HIS A C 1
ATOM 2115 O O . HIS A 1 280 ? 5.560 13.552 -8.036 1.00 92.31 280 HIS A O 1
ATOM 2121 N N . LEU A 1 281 ? 6.069 11.705 -9.202 1.00 92.00 281 LEU A N 1
ATOM 2122 C CA . LEU A 1 281 ? 6.354 12.431 -10.437 1.00 92.00 281 LEU A CA 1
ATOM 2123 C C . LEU A 1 281 ? 5.118 13.179 -10.977 1.00 92.00 281 LEU A C 1
ATOM 2125 O O . LEU A 1 281 ? 5.228 14.342 -11.390 1.00 92.00 281 LEU A O 1
ATOM 2129 N N . ILE A 1 282 ? 3.943 12.540 -10.996 1.00 92.69 282 ILE A N 1
ATOM 2130 C CA . ILE A 1 282 ? 2.676 13.181 -11.389 1.00 92.69 282 ILE A CA 1
ATOM 2131 C C . ILE A 1 282 ? 2.389 14.374 -10.466 1.00 92.69 282 ILE A C 1
ATOM 2133 O O . ILE A 1 282 ? 2.058 15.468 -10.939 1.00 92.69 282 ILE A O 1
ATOM 2137 N N . ASN A 1 283 ? 2.570 14.190 -9.159 1.00 91.12 283 ASN A N 1
ATOM 2138 C CA . ASN A 1 283 ? 2.336 15.209 -8.149 1.00 91.12 283 ASN A CA 1
ATOM 2139 C C . ASN A 1 283 ? 3.237 16.423 -8.350 1.00 91.12 283 ASN A C 1
ATOM 2141 O O . ASN A 1 283 ? 2.759 17.549 -8.534 1.00 91.12 283 ASN A O 1
ATOM 2145 N N . PHE A 1 284 ? 4.538 16.179 -8.479 1.00 88.38 284 PHE A N 1
ATOM 2146 C CA . PHE A 1 284 ? 5.518 17.216 -8.758 1.00 88.38 284 PHE A CA 1
ATOM 2147 C C . PHE A 1 284 ? 5.251 17.962 -10.076 1.00 88.38 284 PHE A C 1
ATOM 2149 O O . PHE A 1 284 ? 5.479 19.172 -10.187 1.00 88.38 284 PHE A O 1
ATOM 2156 N N . SER A 1 285 ? 4.734 17.259 -11.085 1.00 88.50 285 SER A N 1
ATOM 2157 C CA . SER A 1 285 ? 4.412 17.841 -12.390 1.00 88.50 285 SER A CA 1
ATOM 2158 C C . SER A 1 285 ? 3.201 18.775 -12.347 1.00 88.50 285 SER A C 1
ATOM 2160 O O . SER A 1 285 ? 3.181 19.803 -13.032 1.00 88.50 285 SER A O 1
ATOM 2162 N N . GLN A 1 286 ? 2.191 18.455 -11.539 1.00 88.06 286 GLN A N 1
ATOM 2163 C CA . GLN A 1 286 ? 0.924 19.189 -11.510 1.00 88.06 286 GLN A CA 1
ATOM 2164 C C . GLN A 1 286 ? 0.840 20.206 -10.377 1.00 88.06 286 GLN A C 1
ATOM 2166 O O . GLN A 1 286 ? 0.478 21.364 -10.610 1.00 88.06 286 GLN A O 1
ATOM 2171 N N . VAL A 1 287 ? 1.208 19.801 -9.170 1.00 86.44 287 VAL A N 1
ATOM 2172 C CA . VAL A 1 287 ? 1.088 20.603 -7.950 1.00 86.44 287 VAL A CA 1
ATOM 2173 C C . VAL A 1 287 ? 2.414 21.280 -7.627 1.00 86.44 287 VAL A C 1
ATOM 2175 O O . VAL A 1 287 ? 2.430 22.452 -7.251 1.00 86.44 287 VAL A O 1
ATOM 2178 N N . GLY A 1 288 ? 3.529 20.585 -7.864 1.00 82.81 288 GLY A N 1
ATOM 2179 C CA . GLY A 1 288 ? 4.839 21.009 -7.389 1.00 82.81 288 GLY A CA 1
ATOM 2180 C C . GLY A 1 288 ? 5.147 20.367 -6.041 1.00 82.81 288 GLY A C 1
ATOM 2181 O O . GLY A 1 288 ? 5.090 19.150 -5.925 1.00 82.81 288 GLY A O 1
ATOM 2182 N N . MET A 1 289 ? 5.458 21.168 -5.022 1.00 73.56 289 MET A N 1
ATOM 2183 C CA . MET A 1 289 ? 5.692 20.664 -3.662 1.00 73.56 289 MET A CA 1
ATOM 2184 C C . MET A 1 289 ? 4.392 20.673 -2.853 1.00 73.56 289 MET A C 1
ATOM 2186 O O . MET A 1 289 ? 4.038 21.696 -2.264 1.00 73.56 289 MET A O 1
ATOM 2190 N N . ALA A 1 290 ? 3.666 19.553 -2.869 1.00 75.31 290 ALA A N 1
ATOM 2191 C CA . ALA A 1 290 ? 2.545 19.317 -1.960 1.00 75.31 290 ALA A CA 1
ATOM 2192 C C . ALA A 1 290 ? 3.039 19.120 -0.512 1.00 75.31 290 ALA A C 1
ATOM 2194 O O . ALA A 1 290 ? 4.214 18.830 -0.288 1.00 75.31 290 ALA A O 1
ATOM 2195 N N . ASP A 1 291 ? 2.140 19.252 0.471 1.00 82.94 291 ASP A N 1
ATOM 2196 C CA . ASP A 1 291 ? 2.439 18.849 1.852 1.00 82.94 291 ASP A CA 1
ATOM 2197 C C . ASP A 1 291 ? 2.856 17.370 1.872 1.00 82.94 291 ASP A C 1
ATOM 2199 O O . ASP A 1 291 ? 2.168 16.539 1.277 1.00 82.94 291 ASP A O 1
ATOM 2203 N N . THR A 1 292 ? 3.943 17.030 2.576 1.00 84.44 292 THR A N 1
ATOM 2204 C CA . THR A 1 292 ? 4.543 15.684 2.542 1.00 84.44 292 THR A CA 1
ATOM 2205 C C . THR A 1 292 ? 3.527 14.588 2.843 1.00 84.44 292 THR A C 1
ATOM 2207 O O . THR A 1 292 ? 3.380 13.665 2.057 1.00 84.44 292 THR A O 1
ATOM 2210 N N . TRP A 1 293 ? 2.724 14.730 3.901 1.00 87.00 293 TRP A N 1
ATOM 2211 C CA . TRP A 1 293 ? 1.714 13.722 4.236 1.00 87.00 293 TRP A CA 1
ATOM 2212 C C . TRP A 1 293 ? 0.659 13.529 3.130 1.00 87.00 293 TRP A C 1
ATOM 2214 O O . TRP A 1 293 ? 0.151 12.425 2.961 1.00 87.00 293 TRP A O 1
ATOM 2224 N N . VAL A 1 294 ? 0.317 14.585 2.375 1.00 90.44 294 VAL A N 1
ATOM 2225 C CA . VAL A 1 294 ? -0.615 14.500 1.236 1.00 90.44 294 VAL A CA 1
ATOM 2226 C C . VAL A 1 294 ? 0.063 13.812 0.062 1.00 90.44 294 VAL A C 1
ATOM 2228 O O . VAL A 1 294 ? -0.574 12.998 -0.596 1.00 90.44 294 VAL A O 1
ATOM 2231 N N . ASN A 1 295 ? 1.330 14.140 -0.196 1.00 88.56 295 ASN A N 1
ATOM 2232 C CA . ASN A 1 295 ? 2.137 13.491 -1.223 1.00 88.56 295 ASN A CA 1
ATOM 2233 C C . ASN A 1 295 ? 2.201 11.976 -0.982 1.00 88.56 295 ASN A C 1
ATOM 2235 O O . ASN A 1 295 ? 1.798 11.216 -1.854 1.00 88.56 295 ASN A O 1
ATOM 2239 N N . GLU A 1 296 ? 2.547 11.563 0.237 1.00 87.75 296 GLU A N 1
ATOM 2240 C CA . GLU A 1 296 ? 2.618 10.146 0.610 1.00 87.75 296 GLU A CA 1
ATOM 2241 C C . GLU A 1 296 ? 1.260 9.450 0.605 1.00 87.75 296 GLU A C 1
ATOM 2243 O O . GLU A 1 296 ? 1.128 8.317 0.148 1.00 87.75 296 GLU A O 1
ATOM 2248 N N . MET A 1 297 ? 0.212 10.138 1.064 1.00 91.31 297 MET A N 1
ATOM 2249 C CA . MET A 1 297 ? -1.153 9.617 1.003 1.00 91.31 297 MET A CA 1
ATOM 2250 C C . MET A 1 297 ? -1.582 9.320 -0.440 1.00 91.31 297 MET A C 1
ATOM 2252 O O . MET A 1 297 ? -2.207 8.292 -0.694 1.00 91.31 297 MET A O 1
ATOM 2256 N N . MET A 1 298 ? -1.247 10.197 -1.390 1.00 92.56 298 MET A N 1
ATOM 2257 C CA . MET A 1 298 ? -1.594 9.992 -2.795 1.00 92.56 298 MET A CA 1
ATOM 2258 C C . MET A 1 298 ? -0.810 8.833 -3.417 1.00 92.56 298 MET A C 1
ATOM 2260 O O . MET A 1 298 ? -1.405 8.040 -4.147 1.00 92.56 298 MET A O 1
ATOM 2264 N N . SER A 1 299 ? 0.484 8.703 -3.124 1.00 91.69 299 SER A N 1
ATOM 2265 C CA . SER A 1 299 ? 1.302 7.590 -3.621 1.00 91.69 299 SER A CA 1
ATOM 2266 C C . SER A 1 299 ? 0.874 6.247 -3.037 1.00 91.69 299 SER A C 1
ATOM 2268 O O . SER A 1 299 ? 0.656 5.298 -3.788 1.00 91.69 299 SER A O 1
ATOM 2270 N N . ALA A 1 300 ? 0.563 6.195 -1.739 1.00 88.00 300 ALA A N 1
ATOM 2271 C CA . ALA A 1 300 ? -0.020 5.006 -1.121 1.00 88.00 300 ALA A CA 1
ATOM 2272 C C . ALA A 1 300 ? -1.389 4.638 -1.730 1.00 88.00 300 ALA A C 1
ATOM 2274 O O . ALA A 1 300 ? -1.738 3.459 -1.841 1.00 88.00 300 ALA A O 1
ATOM 2275 N N . ALA A 1 301 ? -2.178 5.636 -2.156 1.00 92.06 301 ALA A N 1
ATOM 2276 C CA . ALA A 1 301 ? -3.407 5.394 -2.908 1.00 92.06 301 ALA A CA 1
ATOM 2277 C C . ALA A 1 301 ? -3.122 4.755 -4.277 1.00 92.06 301 ALA A C 1
ATOM 2279 O O . ALA A 1 301 ? -3.904 3.918 -4.724 1.00 92.06 301 ALA A O 1
ATOM 2280 N N . ALA A 1 302 ? -2.031 5.143 -4.946 1.00 94.06 302 ALA A N 1
ATOM 2281 C CA . ALA A 1 302 ? -1.652 4.616 -6.253 1.00 94.06 302 ALA A CA 1
ATOM 2282 C C . ALA A 1 302 ? -1.292 3.130 -6.203 1.00 94.06 302 ALA A C 1
ATOM 2284 O O . ALA A 1 302 ? -1.737 2.386 -7.081 1.00 94.06 302 ALA A O 1
ATOM 2285 N N . GLU A 1 303 ? -0.557 2.707 -5.169 1.00 90.81 303 GLU A N 1
ATOM 2286 C CA . GLU A 1 303 ? -0.257 1.294 -4.926 1.00 90.81 303 GLU A CA 1
ATOM 2287 C C . GLU A 1 303 ? -1.545 0.469 -4.907 1.00 90.81 303 GLU A C 1
ATOM 2289 O O . GLU A 1 303 ? -1.710 -0.453 -5.696 1.00 90.81 303 GLU A O 1
ATOM 2294 N N . GLU A 1 304 ? -2.510 0.877 -4.092 1.00 86.56 304 GLU A N 1
ATOM 2295 C CA . GLU A 1 304 ? -3.748 0.127 -3.872 1.00 86.56 304 GLU A CA 1
ATOM 2296 C C . GLU A 1 304 ? -4.722 0.188 -5.041 1.00 86.56 304 GLU A C 1
ATOM 2298 O O . GLU A 1 304 ? -5.392 -0.792 -5.341 1.00 86.56 304 GLU A O 1
ATOM 2303 N N . ILE A 1 305 ? -4.796 1.327 -5.733 1.00 90.19 305 ILE A N 1
ATOM 2304 C CA . ILE A 1 305 ? -5.601 1.449 -6.954 1.00 90.19 305 ILE A CA 1
ATOM 2305 C C . ILE A 1 305 ? -5.082 0.496 -8.039 1.00 90.19 305 ILE A C 1
ATOM 2307 O O . ILE A 1 305 ? -5.875 -0.034 -8.819 1.00 90.19 305 ILE A O 1
ATOM 2311 N N . CYS A 1 306 ? -3.764 0.296 -8.123 1.00 90.94 306 CYS A N 1
ATOM 2312 C CA . CYS A 1 306 ? -3.153 -0.570 -9.132 1.00 90.94 306 CYS A CA 1
ATOM 2313 C C . CYS A 1 306 ? -3.069 -2.039 -8.699 1.00 90.94 306 CYS A C 1
ATOM 2315 O O . CYS A 1 306 ? -3.156 -2.919 -9.566 1.00 90.94 306 CYS A O 1
ATOM 2317 N N . TYR A 1 307 ? -2.913 -2.272 -7.395 1.00 87.75 307 TYR A N 1
ATOM 2318 C CA . TYR A 1 307 ? -2.702 -3.561 -6.738 1.00 87.75 307 TYR A CA 1
ATOM 2319 C C . TYR A 1 307 ? -3.534 -3.626 -5.439 1.00 87.75 307 TYR A C 1
ATOM 2321 O O . TYR A 1 307 ? -3.017 -3.407 -4.342 1.00 87.75 307 TYR A O 1
ATOM 2329 N N . PRO A 1 308 ? -4.846 -3.892 -5.555 1.00 86.38 308 PRO A N 1
ATOM 2330 C CA . PRO A 1 308 ? -5.763 -4.003 -4.423 1.00 86.38 308 PRO A CA 1
ATOM 2331 C C . PRO A 1 308 ? -5.246 -4.890 -3.283 1.00 86.38 308 PRO A C 1
ATOM 2333 O O . PRO A 1 308 ? -5.140 -6.098 -3.455 1.00 86.38 308 PRO A O 1
ATOM 2336 N N . GLY A 1 309 ? -5.016 -4.310 -2.103 1.00 75.94 309 GLY A N 1
ATOM 2337 C CA . GLY A 1 309 ? -4.580 -5.010 -0.893 1.00 75.94 309 GLY A CA 1
ATOM 2338 C C . GLY A 1 309 ? -3.070 -5.027 -0.647 1.00 75.94 309 GLY A C 1
ATOM 2339 O O . GLY A 1 309 ? -2.667 -5.352 0.468 1.00 75.94 309 GLY A O 1
ATOM 2340 N N . SER A 1 310 ? -2.222 -4.668 -1.619 1.00 75.56 310 SER A N 1
ATOM 2341 C CA . SER A 1 310 ? -0.771 -4.867 -1.497 1.00 75.56 310 SER A CA 1
ATOM 2342 C C . SER A 1 310 ? -0.097 -3.933 -0.495 1.00 75.56 310 SER A C 1
ATOM 2344 O O . SER A 1 310 ? 0.712 -4.369 0.331 1.00 75.56 310 SER A O 1
ATOM 2346 N N . SER A 1 311 ? -0.404 -2.636 -0.559 1.00 75.50 311 SER A N 1
ATOM 2347 C CA . SER A 1 311 ? 0.205 -1.666 0.348 1.00 75.50 311 SER A CA 1
ATOM 2348 C C . SER A 1 311 ? -0.449 -1.776 1.715 1.00 75.50 311 SER A C 1
ATOM 2350 O O . SER A 1 311 ? 0.237 -1.822 2.721 1.00 75.50 311 SER A O 1
ATOM 2352 N N . VAL A 1 312 ? -1.762 -1.957 1.785 1.00 75.31 312 VAL A N 1
ATOM 2353 C CA . VAL A 1 312 ? -2.491 -2.140 3.040 1.00 75.31 312 VAL A CA 1
ATOM 2354 C C . VAL A 1 312 ? -1.971 -3.344 3.799 1.00 75.31 312 VAL A C 1
ATOM 2356 O O . VAL A 1 312 ? -1.721 -3.207 4.990 1.00 75.31 312 VAL A O 1
ATOM 2359 N N . TYR A 1 313 ? -1.757 -4.477 3.130 1.00 73.75 313 TYR A N 1
ATOM 2360 C CA . TYR A 1 313 ? -1.197 -5.671 3.754 1.00 73.75 313 TYR A CA 1
ATOM 2361 C C . TYR A 1 313 ? 0.156 -5.377 4.417 1.00 73.75 313 TYR A C 1
ATOM 2363 O O . TYR A 1 313 ? 0.297 -5.499 5.632 1.00 73.75 313 TYR A O 1
ATOM 2371 N N . SER A 1 314 ? 1.125 -4.862 3.654 1.00 69.12 314 SER A N 1
ATOM 2372 C CA . SER A 1 314 ? 2.464 -4.540 4.178 1.00 69.12 314 SER A CA 1
ATOM 2373 C C . SER A 1 314 ? 2.470 -3.411 5.226 1.00 69.12 314 SER A C 1
ATOM 2375 O O . SER A 1 314 ? 3.328 -3.351 6.111 1.00 69.12 314 SER A O 1
ATOM 2377 N N . ARG A 1 315 ? 1.500 -2.497 5.172 1.00 74.56 315 ARG A N 1
ATOM 2378 C CA . ARG A 1 315 ? 1.375 -1.371 6.108 1.00 74.56 315 ARG A CA 1
ATOM 2379 C C . ARG A 1 315 ? 0.645 -1.757 7.393 1.00 74.56 315 ARG A C 1
ATOM 2381 O O . ARG A 1 315 ? 0.982 -1.232 8.450 1.00 74.56 315 ARG A O 1
ATOM 2388 N N . ILE A 1 316 ? -0.314 -2.679 7.323 1.00 71.81 316 ILE A N 1
ATOM 2389 C CA . ILE A 1 316 ? -0.914 -3.329 8.492 1.00 71.81 316 ILE A CA 1
ATOM 2390 C C . ILE A 1 316 ? 0.135 -4.209 9.169 1.00 71.81 316 ILE A C 1
ATOM 2392 O O . ILE A 1 316 ? 0.283 -4.115 10.379 1.00 71.81 316 ILE A O 1
ATOM 2396 N N . GLN A 1 317 ? 0.946 -4.946 8.408 1.00 64.06 317 GLN A N 1
ATOM 2397 C CA . GLN A 1 317 ? 2.114 -5.651 8.940 1.00 64.06 317 GLN A CA 1
ATOM 2398 C C . GLN A 1 317 ? 3.017 -4.702 9.737 1.00 64.06 317 GLN A C 1
ATOM 2400 O O . GLN A 1 317 ? 3.291 -4.941 10.904 1.00 64.06 317 GLN A O 1
ATOM 2405 N N . SER A 1 318 ? 3.388 -3.560 9.149 1.00 60.59 318 SER A N 1
ATOM 2406 C CA . SER A 1 318 ? 4.194 -2.533 9.830 1.00 60.59 318 SER A CA 1
ATOM 2407 C C . SER A 1 318 ? 3.524 -1.977 11.097 1.00 60.59 318 SER A C 1
ATOM 2409 O O . SER A 1 318 ? 4.197 -1.589 12.050 1.00 60.59 318 SER A O 1
ATOM 2411 N N . TRP A 1 319 ? 2.190 -1.909 11.104 1.00 63.38 319 TRP A N 1
ATOM 2412 C CA . TRP A 1 319 ? 1.388 -1.516 12.261 1.00 63.38 319 TRP A CA 1
ATOM 2413 C C . TRP A 1 319 ? 1.367 -2.608 13.349 1.00 63.38 319 TRP A C 1
ATOM 2415 O O . TRP A 1 319 ? 1.330 -2.274 14.531 1.00 63.38 319 TRP A O 1
ATOM 2425 N N . ILE A 1 320 ? 1.417 -3.889 12.964 1.00 58.12 320 ILE A N 1
ATOM 2426 C CA . ILE A 1 320 ? 1.332 -5.077 13.831 1.00 58.12 320 ILE A CA 1
ATOM 2427 C C . ILE A 1 320 ? 2.703 -5.502 14.386 1.00 58.12 320 ILE A C 1
ATOM 2429 O O . ILE A 1 320 ? 2.813 -5.680 15.596 1.00 58.12 320 ILE A O 1
ATOM 2433 N N . ASP A 1 321 ? 3.747 -5.610 13.562 1.00 53.25 321 ASP A N 1
ATOM 2434 C CA . ASP A 1 321 ? 5.110 -6.058 13.928 1.00 53.25 321 ASP A CA 1
ATOM 2435 C C . ASP A 1 321 ? 5.741 -5.227 15.044 1.00 53.25 321 ASP A C 1
ATOM 2437 O O . ASP A 1 321 ? 6.526 -5.701 15.863 1.00 53.25 321 ASP A O 1
ATOM 2441 N N . TYR A 1 322 ? 5.393 -3.948 15.107 1.00 53.06 322 TYR A N 1
ATOM 2442 C CA . TYR A 1 322 ? 5.887 -3.079 16.163 1.00 53.06 322 TYR A CA 1
ATOM 2443 C C . TYR A 1 322 ? 5.199 -3.325 17.511 1.00 53.06 322 TYR A C 1
ATOM 2445 O O . TYR A 1 322 ? 5.744 -3.041 18.580 1.00 53.06 322 TYR A O 1
ATOM 2453 N N . ILE A 1 323 ? 3.983 -3.862 17.453 1.00 48.28 323 ILE A N 1
ATOM 2454 C CA . ILE A 1 323 ? 3.184 -4.258 18.605 1.00 48.28 323 ILE A CA 1
ATOM 2455 C C . ILE A 1 323 ? 3.495 -5.723 18.992 1.00 48.28 323 ILE A C 1
ATOM 2457 O O . ILE A 1 323 ? 3.357 -6.077 20.165 1.00 48.28 323 ILE A O 1
ATOM 2461 N N . TYR A 1 324 ? 4.011 -6.535 18.056 1.00 41.53 324 TYR A N 1
ATOM 2462 C CA . TYR A 1 324 ? 4.351 -7.950 18.228 1.00 41.53 324 TYR A CA 1
ATOM 2463 C C . TYR A 1 324 ? 5.713 -8.320 17.628 1.00 41.53 324 TYR A C 1
ATOM 2465 O O . TYR A 1 324 ? 5.854 -8.466 16.424 1.00 41.53 324 TYR A O 1
ATOM 2473 N N . SER A 1 325 ? 6.691 -8.627 18.481 1.00 39.47 325 SER A N 1
ATOM 2474 C CA . SER A 1 325 ? 7.920 -9.316 18.064 1.00 39.47 325 SER A CA 1
ATOM 2475 C C . SER A 1 325 ? 7.804 -10.853 18.078 1.00 39.47 325 SER A C 1
ATOM 2477 O O . SER A 1 325 ? 8.830 -11.521 17.978 1.00 39.47 325 SER A O 1
ATOM 2479 N N . GLU A 1 326 ? 6.611 -11.429 18.310 1.00 38.72 326 GLU A N 1
ATOM 2480 C CA . GLU A 1 326 ? 6.464 -12.859 18.670 1.00 38.72 326 GLU A CA 1
ATOM 2481 C C . GLU A 1 326 ? 5.168 -13.569 18.199 1.00 38.72 326 GLU A C 1
ATOM 2483 O O . GLU A 1 326 ? 4.943 -14.693 18.643 1.00 38.72 326 GLU A O 1
ATOM 2488 N N . ASN A 1 327 ? 4.298 -12.981 17.359 1.00 38.94 327 ASN A N 1
ATOM 2489 C CA . ASN A 1 327 ? 3.032 -13.639 16.972 1.00 38.94 327 ASN A CA 1
ATOM 2490 C C . ASN A 1 327 ? 2.968 -13.939 15.467 1.00 38.94 327 ASN A C 1
ATOM 2492 O O . ASN A 1 327 ? 3.000 -13.020 14.655 1.00 38.94 327 ASN A O 1
ATOM 2496 N N . GLU A 1 328 ? 2.899 -15.225 15.125 1.00 48.00 328 GLU A N 1
ATOM 2497 C CA . GLU A 1 328 ? 2.887 -15.751 13.749 1.00 48.00 328 GLU A CA 1
ATOM 2498 C C . GLU A 1 328 ? 1.491 -16.204 13.292 1.00 48.00 328 GLU A C 1
ATOM 2500 O O . GLU A 1 328 ? 1.337 -16.630 12.150 1.00 48.00 328 GLU A O 1
ATOM 2505 N N . ASP A 1 329 ? 0.471 -16.130 14.155 1.00 50.75 329 ASP A N 1
ATOM 2506 C CA . ASP A 1 329 ? -0.865 -16.639 13.831 1.00 50.75 329 ASP A CA 1
ATOM 2507 C C . ASP A 1 329 ? -1.748 -15.551 13.196 1.00 50.75 329 ASP A C 1
ATOM 2509 O O . ASP A 1 329 ? -2.505 -14.838 13.856 1.00 50.75 329 ASP A O 1
ATOM 2513 N N . TRP A 1 330 ? -1.587 -15.389 11.881 1.00 52.94 330 TRP A N 1
ATOM 2514 C CA . TRP A 1 330 ? -2.297 -14.420 11.031 1.00 52.94 330 TRP A CA 1
ATOM 2515 C C . TRP A 1 330 ? -3.807 -14.657 10.936 1.00 52.94 330 TRP A C 1
ATOM 2517 O O . TRP A 1 330 ? -4.538 -13.779 10.471 1.00 52.94 330 TRP A O 1
ATOM 2527 N N . LEU A 1 331 ? -4.269 -15.836 11.355 1.00 51.09 331 LEU A N 1
ATOM 2528 C CA . LEU A 1 331 ? -5.662 -16.253 11.250 1.00 51.09 331 LEU A CA 1
ATOM 2529 C C . LEU A 1 331 ? -6.514 -15.786 12.441 1.00 51.09 331 LEU A C 1
ATOM 2531 O O . LEU A 1 331 ? -7.734 -15.729 12.301 1.00 51.09 331 LEU A O 1
ATOM 2535 N N . ASP A 1 332 ? -5.894 -15.387 13.560 1.00 57.88 332 ASP A N 1
ATOM 2536 C CA . ASP A 1 332 ? -6.585 -14.903 14.766 1.00 57.88 332 ASP A CA 1
ATOM 2537 C C . ASP A 1 332 ? -5.927 -13.622 15.337 1.00 57.88 332 ASP A C 1
ATOM 2539 O O . ASP A 1 332 ? -5.192 -13.658 16.334 1.00 57.88 332 ASP A O 1
ATOM 2543 N N . PRO A 1 333 ? -6.124 -12.449 14.695 1.00 59.38 333 PRO A N 1
ATOM 2544 C CA . PRO A 1 333 ? -5.598 -11.189 15.207 1.00 59.38 333 PRO A CA 1
ATOM 2545 C C . PRO A 1 333 ? -6.244 -10.834 16.560 1.00 59.38 333 PRO A C 1
ATOM 2547 O O . PRO A 1 333 ? -7.442 -11.038 16.765 1.00 59.38 333 PRO A O 1
ATOM 2550 N N . PRO A 1 334 ? -5.500 -10.216 17.493 1.00 59.22 334 PRO A N 1
ATOM 2551 C CA . PRO A 1 334 ? -6.041 -9.873 18.801 1.00 59.22 334 PRO A CA 1
ATOM 2552 C C . PRO A 1 334 ? -7.184 -8.855 18.684 1.00 59.22 334 PRO A C 1
ATOM 2554 O O . PRO A 1 334 ? -7.087 -7.853 17.973 1.00 59.22 334 PRO A O 1
ATOM 2557 N N . ALA A 1 335 ? -8.237 -9.044 19.483 1.00 70.62 335 ALA A N 1
ATOM 2558 C CA . ALA A 1 335 ? -9.375 -8.123 19.537 1.00 70.62 335 ALA A CA 1
ATOM 2559 C C . ALA A 1 335 ? -8.989 -6.680 19.942 1.00 70.62 335 ALA A C 1
ATOM 2561 O O . ALA A 1 335 ? -9.702 -5.729 19.603 1.00 70.62 335 ALA A O 1
ATOM 2562 N N . GLU A 1 336 ? -7.877 -6.509 20.671 1.00 76.31 336 GLU A N 1
ATOM 2563 C CA . GLU A 1 336 ? -7.300 -5.229 21.102 1.00 76.31 336 GLU A CA 1
ATOM 2564 C C . GLU A 1 336 ? -5.771 -5.258 21.026 1.00 76.31 336 GLU A C 1
ATOM 2566 O O . GLU A 1 336 ? -5.141 -6.244 21.401 1.00 76.31 336 GLU A O 1
ATOM 2571 N N . PHE A 1 337 ? -5.164 -4.136 20.638 1.00 75.19 337 PHE A N 1
ATOM 2572 C CA . PHE A 1 337 ? -3.712 -3.994 20.555 1.00 75.19 337 PHE A CA 1
ATOM 2573 C C . PHE A 1 337 ? -3.144 -3.246 21.774 1.00 75.19 337 PHE A C 1
ATOM 2575 O O . PHE A 1 337 ? -3.732 -2.246 22.219 1.00 75.19 337 PHE A O 1
ATOM 2582 N N . PRO A 1 338 ? -1.986 -3.672 22.321 1.00 74.38 338 PRO A N 1
ATOM 2583 C CA . PRO A 1 338 ? -1.404 -3.023 23.481 1.00 74.38 338 PRO A CA 1
ATOM 2584 C C . PRO A 1 338 ? -0.869 -1.619 23.199 1.00 74.38 338 PRO A C 1
ATOM 2586 O O . PRO A 1 338 ? -0.212 -1.336 22.199 1.00 74.38 338 PRO A O 1
ATOM 2589 N N . TYR A 1 339 ? -1.117 -0.723 24.152 1.00 79.75 339 TYR A N 1
ATOM 2590 C CA . TYR A 1 339 ? -0.552 0.618 24.144 1.00 79.75 339 TYR A CA 1
ATOM 2591 C C . TYR A 1 339 ? 0.920 0.612 24.540 1.00 79.75 339 TYR A C 1
ATOM 2593 O O . TYR A 1 339 ? 1.294 0.153 25.622 1.00 79.75 339 TYR A O 1
ATOM 2601 N N . VAL A 1 340 ? 1.729 1.243 23.695 1.00 77.38 340 VAL A N 1
ATOM 2602 C CA . VAL A 1 340 ? 3.147 1.486 23.963 1.00 77.38 340 VAL A CA 1
ATOM 2603 C C . VAL A 1 340 ? 3.407 2.989 24.125 1.00 77.38 340 VAL A C 1
ATOM 2605 O O . VAL A 1 340 ? 3.140 3.758 23.199 1.00 77.38 340 VAL A O 1
ATOM 2608 N N . PRO A 1 341 ? 3.909 3.437 25.292 1.00 76.75 341 PRO A N 1
ATOM 2609 C CA . PRO A 1 341 ? 4.021 4.858 25.619 1.00 76.75 341 PRO A CA 1
ATOM 2610 C C . PRO A 1 341 ? 5.116 5.605 24.861 1.00 76.75 341 PRO A C 1
ATOM 2612 O O . PRO A 1 341 ? 5.016 6.826 24.746 1.00 76.75 341 PRO A O 1
ATOM 2615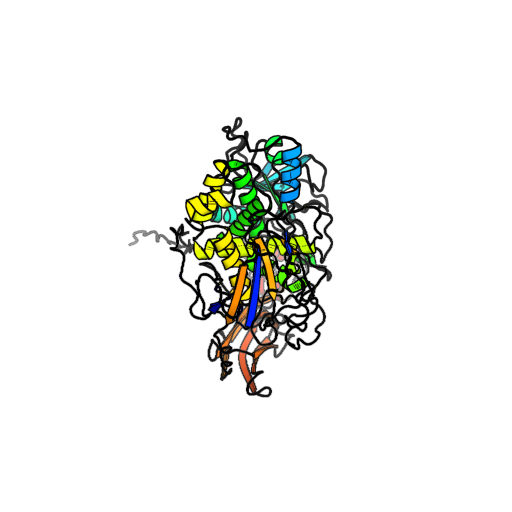 N N . ASP A 1 342 ? 6.135 4.907 24.366 1.00 76.00 342 ASP A N 1
ATOM 2616 C CA . ASP A 1 342 ? 7.219 5.526 23.601 1.00 76.00 342 ASP A CA 1
ATOM 2617 C C . ASP A 1 342 ? 6.772 5.904 22.179 1.00 76.00 342 ASP A C 1
ATOM 2619 O O . ASP A 1 342 ? 7.441 6.696 21.521 1.00 76.00 342 ASP A O 1
ATOM 2623 N N . PHE A 1 343 ? 5.612 5.405 21.727 1.00 75.31 343 PHE A N 1
ATOM 2624 C CA . PHE A 1 343 ? 5.127 5.611 20.364 1.00 75.31 343 PHE A CA 1
ATOM 2625 C C . PHE A 1 343 ? 4.261 6.858 20.328 1.00 75.31 343 PHE A C 1
ATOM 2627 O O . PHE A 1 343 ? 3.246 6.974 21.031 1.00 75.31 343 PHE A O 1
ATOM 2634 N N . GLN A 1 344 ? 4.645 7.836 19.518 1.00 80.19 344 GLN A N 1
ATOM 2635 C CA . GLN A 1 344 ? 3.998 9.142 19.586 1.00 80.19 344 GLN A CA 1
ATOM 2636 C C . GLN A 1 344 ? 2.551 9.067 19.095 1.00 80.19 344 GLN A C 1
ATOM 2638 O O . GLN A 1 344 ? 1.664 9.706 19.668 1.00 80.19 344 GLN A O 1
ATOM 2643 N N . LEU A 1 345 ? 2.280 8.223 18.099 1.00 76.62 345 LEU A N 1
ATOM 2644 C CA . LEU A 1 345 ? 0.938 7.967 17.574 1.00 76.62 345 LEU A CA 1
ATOM 2645 C C . LEU A 1 345 ? -0.063 7.483 18.613 1.00 76.62 345 LEU A C 1
ATOM 2647 O O . LEU A 1 345 ? -1.179 8.004 18.669 1.00 76.62 345 LEU A O 1
ATOM 2651 N N . HIS A 1 346 ? 0.358 6.595 19.506 1.00 81.62 346 HIS A N 1
ATOM 2652 C CA . HIS A 1 346 ? -0.477 6.125 20.606 1.00 81.62 346 HIS A CA 1
ATOM 2653 C C . HIS A 1 346 ? -0.823 7.243 21.600 1.00 81.62 346 HIS A C 1
ATOM 2655 O O . HIS A 1 346 ? -1.819 7.169 22.313 1.00 81.62 346 HIS A O 1
ATOM 2661 N N . ASN A 1 347 ? -0.040 8.322 21.610 1.00 84.94 347 ASN A N 1
ATOM 2662 C CA . ASN A 1 347 ? -0.211 9.488 22.469 1.00 84.94 347 ASN A CA 1
ATOM 2663 C C . ASN A 1 347 ? -0.990 10.641 21.808 1.00 84.94 347 ASN A C 1
ATOM 2665 O O . ASN A 1 347 ? -0.952 11.774 22.298 1.00 84.94 347 ASN A O 1
ATOM 2669 N N . GLY A 1 348 ? -1.717 10.373 20.717 1.00 83.56 348 GLY A N 1
ATOM 2670 C CA . GLY A 1 348 ? -2.536 11.371 20.026 1.00 83.56 348 GLY A CA 1
ATOM 2671 C C . GLY A 1 348 ? -1.746 12.245 19.053 1.00 83.56 348 GLY A C 1
ATOM 2672 O O . GLY A 1 348 ? -2.137 13.390 18.807 1.00 83.56 348 GLY A O 1
ATOM 2673 N N . PHE A 1 349 ? -0.636 11.734 18.515 1.00 85.94 349 PHE A N 1
ATOM 2674 C CA . PHE A 1 349 ? 0.103 12.380 17.431 1.00 85.94 349 PHE A CA 1
ATOM 2675 C C . PHE A 1 349 ? -0.753 12.515 16.161 1.00 85.94 349 PHE A C 1
ATOM 2677 O O . PHE A 1 349 ? -1.779 11.854 15.985 1.00 85.94 349 PHE A O 1
ATOM 2684 N N . SER A 1 350 ? -0.367 13.451 15.299 1.00 88.56 350 SER A N 1
ATOM 2685 C CA . SER A 1 350 ? -1.140 13.839 14.121 1.00 88.56 350 SER A CA 1
ATOM 2686 C C . SER A 1 350 ? -0.615 13.159 12.865 1.00 88.56 350 SER A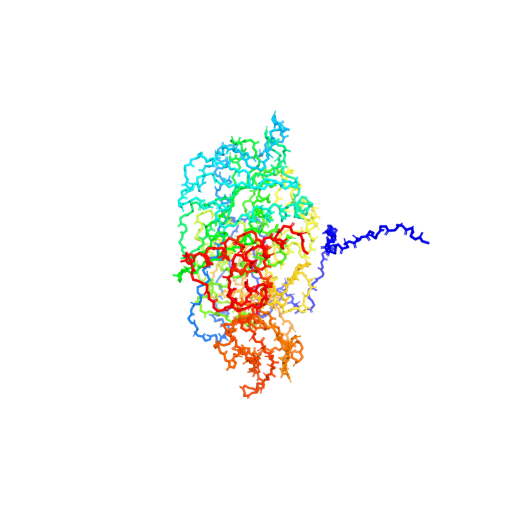 C 1
ATOM 2688 O O . SER A 1 350 ? 0.584 13.184 12.626 1.00 88.56 350 SER A O 1
ATOM 2690 N N . MET A 1 351 ? -1.518 12.676 12.006 1.00 86.19 351 MET A N 1
ATOM 2691 C CA . MET A 1 351 ? -1.155 12.250 10.646 1.00 86.19 351 MET A CA 1
ATOM 2692 C C . MET A 1 351 ? -0.653 13.414 9.770 1.00 86.19 351 MET A C 1
ATOM 2694 O O . MET A 1 351 ? 0.018 13.188 8.775 1.00 86.19 351 MET A O 1
ATOM 2698 N N . TYR A 1 352 ? -0.980 14.662 10.129 1.00 87.25 352 TYR A N 1
ATOM 2699 C CA . TYR A 1 352 ? -0.511 15.856 9.419 1.00 87.25 352 TYR A CA 1
ATOM 2700 C C . TYR A 1 352 ? 0.914 16.245 9.822 1.00 87.25 352 TYR A C 1
ATOM 2702 O O . TYR A 1 352 ? 1.513 17.092 9.166 1.00 87.25 352 TYR A O 1
ATOM 2710 N N . ALA A 1 353 ? 1.424 15.682 10.924 1.00 83.00 353 ALA A N 1
ATOM 2711 C CA . ALA A 1 353 ? 2.722 16.021 11.484 1.00 83.00 353 ALA A CA 1
ATOM 2712 C C . ALA A 1 353 ? 3.815 15.130 10.898 1.00 83.00 353 ALA A C 1
ATOM 2714 O O . ALA A 1 353 ? 4.320 14.223 11.557 1.00 83.00 353 ALA A O 1
ATOM 2715 N N . TRP A 1 354 ? 4.162 15.392 9.642 1.00 79.69 354 TRP A N 1
ATOM 2716 C CA . TRP A 1 354 ? 5.231 14.677 8.957 1.00 79.69 354 TRP A CA 1
ATOM 2717 C C . TRP A 1 354 ? 6.566 15.380 9.190 1.00 79.69 354 TRP A C 1
ATOM 2719 O O . TRP A 1 354 ? 6.733 16.540 8.816 1.00 79.69 354 TRP A O 1
ATOM 2729 N N . ASN A 1 355 ? 7.517 14.692 9.819 1.00 70.88 355 ASN A N 1
ATOM 2730 C CA . ASN A 1 355 ? 8.861 15.215 10.041 1.00 70.88 355 ASN A CA 1
ATOM 2731 C C . ASN A 1 355 ? 9.904 14.136 9.728 1.00 70.88 355 ASN A C 1
ATOM 2733 O O . ASN A 1 355 ? 9.817 13.021 10.236 1.00 70.88 355 ASN A O 1
ATOM 2737 N N . ASN A 1 356 ? 10.913 14.506 8.942 1.00 63.91 356 ASN A N 1
ATOM 2738 C CA . ASN A 1 356 ? 12.039 13.654 8.563 1.00 63.91 356 ASN A CA 1
ATOM 2739 C C . ASN A 1 356 ? 12.957 13.291 9.752 1.00 63.91 356 ASN A C 1
ATOM 2741 O O . ASN A 1 356 ? 13.766 12.376 9.638 1.00 63.91 356 ASN A O 1
ATOM 2745 N N . ASP A 1 357 ? 12.822 13.972 10.896 1.00 72.25 357 ASP A N 1
ATOM 2746 C CA . ASP A 1 357 ? 13.530 13.645 12.145 1.00 72.25 357 ASP A CA 1
ATOM 2747 C C . ASP A 1 357 ? 12.791 12.617 13.029 1.00 72.25 357 ASP A C 1
ATOM 2749 O O . ASP A 1 357 ? 13.224 12.349 14.156 1.00 72.25 357 A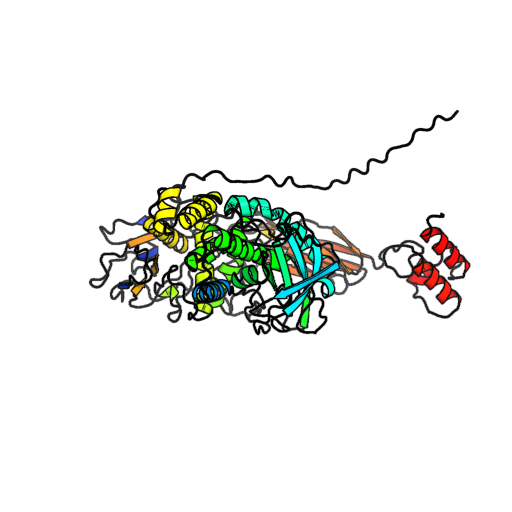SP A O 1
ATOM 2753 N N . LEU A 1 358 ? 11.643 12.087 12.588 1.00 73.38 358 LEU A N 1
ATOM 2754 C CA . LEU A 1 358 ? 10.935 11.061 13.353 1.00 73.38 358 LEU A CA 1
ATOM 2755 C C . LEU A 1 358 ? 11.773 9.776 13.445 1.00 73.38 358 LEU A C 1
ATOM 2757 O O . LEU A 1 358 ? 12.446 9.409 12.479 1.00 73.38 358 LEU A O 1
ATOM 2761 N N . PRO A 1 359 ? 11.733 9.069 14.590 1.00 73.88 359 PRO A N 1
ATOM 2762 C CA . PRO A 1 359 ? 12.224 7.699 14.658 1.00 73.88 359 PRO A CA 1
ATOM 2763 C C . PRO A 1 359 ? 11.608 6.856 13.537 1.00 73.88 359 PRO A C 1
ATOM 2765 O O . PRO A 1 359 ? 10.437 7.042 13.209 1.00 73.88 359 PRO A O 1
ATOM 2768 N N . MET A 1 360 ? 12.386 5.928 12.973 1.00 71.00 360 MET A N 1
ATOM 2769 C CA . MET A 1 360 ? 11.946 5.088 11.851 1.00 71.00 360 MET A CA 1
ATOM 2770 C C . MET A 1 360 ? 10.595 4.420 12.134 1.00 71.00 360 MET A C 1
ATOM 2772 O O . MET A 1 360 ? 9.700 4.465 11.299 1.00 71.00 360 MET A O 1
ATOM 2776 N N . ASP A 1 361 ? 10.415 3.894 13.343 1.00 70.12 361 ASP A N 1
ATOM 2777 C CA . ASP A 1 361 ? 9.174 3.231 13.741 1.00 70.12 361 ASP A CA 1
ATOM 2778 C C . ASP A 1 361 ? 7.962 4.186 13.730 1.00 70.12 361 ASP A C 1
ATOM 2780 O O . ASP A 1 361 ? 6.907 3.847 13.196 1.00 70.12 361 ASP A O 1
ATOM 2784 N N . ASP A 1 362 ? 8.110 5.418 14.246 1.00 75.44 362 ASP A N 1
ATOM 2785 C CA . ASP A 1 362 ? 7.051 6.442 14.193 1.00 75.44 362 ASP A CA 1
ATOM 2786 C C . ASP A 1 362 ? 6.727 6.815 12.727 1.00 75.44 362 ASP A C 1
ATOM 2788 O O . ASP A 1 362 ? 5.566 7.056 12.386 1.00 75.44 362 ASP A O 1
ATOM 2792 N N . LEU A 1 363 ? 7.738 6.846 11.850 1.00 75.62 363 LEU A N 1
ATOM 2793 C CA . LEU A 1 363 ? 7.581 7.147 10.425 1.00 75.62 363 LEU A CA 1
ATOM 2794 C C . LEU A 1 363 ? 6.847 6.021 9.671 1.00 75.62 363 LEU A C 1
ATOM 2796 O O . LEU A 1 363 ? 5.935 6.300 8.894 1.00 75.62 363 LEU A O 1
ATOM 2800 N N . LEU A 1 364 ? 7.187 4.755 9.920 1.00 73.44 364 LEU A N 1
ATOM 2801 C CA . LEU A 1 364 ? 6.522 3.597 9.305 1.00 73.44 364 LEU A CA 1
ATOM 2802 C C . LEU A 1 364 ? 5.033 3.534 9.669 1.00 73.44 364 LEU A C 1
ATOM 2804 O O . LEU A 1 364 ? 4.179 3.310 8.808 1.00 73.44 364 LEU A O 1
ATOM 2808 N N . VAL A 1 365 ? 4.698 3.820 10.927 1.00 73.31 365 VAL A N 1
ATOM 2809 C CA . VAL A 1 365 ? 3.303 3.874 11.384 1.00 73.31 365 VAL A CA 1
ATOM 2810 C C . VAL A 1 365 ? 2.558 5.072 10.775 1.00 73.31 365 VAL A C 1
ATOM 2812 O O . VAL A 1 365 ? 1.361 4.970 10.488 1.00 73.31 365 VAL A O 1
ATOM 2815 N N . LEU A 1 366 ? 3.232 6.199 10.513 1.00 80.44 366 LEU A N 1
ATOM 2816 C CA . LEU A 1 366 ? 2.634 7.301 9.748 1.00 80.44 366 LEU A CA 1
ATOM 2817 C C . LEU A 1 366 ? 2.297 6.889 8.316 1.00 80.44 366 LEU A C 1
ATOM 2819 O O . LEU A 1 366 ? 1.171 7.152 7.885 1.00 80.44 366 LEU A O 1
ATOM 2823 N N . TYR A 1 367 ? 3.212 6.202 7.621 1.00 79.12 367 TYR A N 1
ATOM 2824 C CA . TYR A 1 367 ? 2.938 5.618 6.303 1.00 79.12 367 TYR A CA 1
ATOM 2825 C C . TYR A 1 367 ? 1.720 4.691 6.349 1.00 79.12 367 TYR A C 1
ATOM 2827 O O . TYR A 1 367 ? 0.850 4.771 5.477 1.00 79.12 367 TYR A O 1
ATOM 2835 N N . ALA A 1 368 ? 1.591 3.872 7.396 1.00 79.88 368 ALA A N 1
ATOM 2836 C CA . ALA A 1 368 ? 0.415 3.030 7.577 1.00 79.88 368 ALA A CA 1
ATOM 2837 C C . ALA A 1 368 ? -0.876 3.843 7.752 1.00 79.88 368 ALA A C 1
ATOM 2839 O O . ALA A 1 368 ? -1.876 3.563 7.088 1.00 79.88 368 ALA A O 1
ATOM 2840 N N . GLN A 1 369 ? -0.862 4.906 8.563 1.00 84.94 369 GLN A N 1
ATOM 2841 C CA . GLN A 1 369 ? -2.043 5.757 8.731 1.00 84.94 369 GLN A CA 1
ATOM 2842 C C . GLN A 1 369 ? -2.474 6.454 7.448 1.00 84.94 369 GLN A C 1
ATOM 2844 O O . GLN A 1 369 ? -3.676 6.511 7.185 1.00 84.94 369 GLN A O 1
ATOM 2849 N N . VAL A 1 370 ? -1.539 6.996 6.663 1.00 87.62 370 VAL A N 1
ATOM 2850 C CA . VAL A 1 370 ? -1.909 7.666 5.409 1.00 87.62 370 VAL A CA 1
ATOM 2851 C C . VAL A 1 370 ? -2.353 6.682 4.340 1.00 87.62 370 VAL A C 1
ATOM 2853 O O . VAL A 1 370 ? -3.283 7.002 3.605 1.00 87.62 370 VAL A O 1
ATOM 2856 N N . SER A 1 371 ? -1.792 5.471 4.321 1.00 86.62 371 SER A N 1
ATOM 2857 C CA . SER A 1 371 ? -2.256 4.389 3.446 1.00 86.62 371 SER A CA 1
ATOM 2858 C C . SER A 1 371 ? -3.701 4.017 3.780 1.00 86.62 371 SER A C 1
ATOM 2860 O O . SER A 1 371 ? -4.575 4.079 2.919 1.00 86.62 371 SER A O 1
ATOM 2862 N N . LEU A 1 372 ? -4.005 3.751 5.056 1.00 88.12 372 LEU A N 1
ATOM 2863 C CA . LEU A 1 372 ? -5.370 3.460 5.511 1.00 88.12 372 LEU A CA 1
ATOM 2864 C C . LEU A 1 372 ? -6.327 4.638 5.273 1.00 88.12 372 LEU A C 1
ATOM 2866 O O . LEU A 1 372 ? -7.493 4.435 4.930 1.00 88.12 372 LEU A O 1
ATOM 2870 N N . PHE A 1 373 ? -5.856 5.878 5.418 1.00 91.38 373 PHE A N 1
ATOM 2871 C CA . PHE A 1 373 ? -6.662 7.065 5.144 1.00 91.38 373 PHE A CA 1
ATOM 2872 C C . PHE A 1 373 ? -6.970 7.224 3.649 1.00 91.38 373 PHE A C 1
ATOM 2874 O O . PHE A 1 373 ? -8.119 7.493 3.293 1.00 91.38 373 PHE A O 1
ATOM 2881 N N . ALA A 1 374 ? -5.991 6.996 2.771 1.00 91.44 374 ALA A N 1
ATOM 2882 C CA . ALA A 1 374 ? -6.196 6.930 1.327 1.00 91.44 374 ALA A CA 1
ATOM 2883 C C . ALA A 1 374 ? -7.226 5.854 0.967 1.00 91.44 374 ALA A C 1
ATOM 2885 O O . ALA A 1 374 ? -8.183 6.122 0.239 1.00 91.44 374 ALA A O 1
ATOM 2886 N N . GLN A 1 375 ? -7.107 4.664 1.555 1.00 87.62 375 GLN A N 1
ATOM 2887 C CA . GLN A 1 375 ? -8.080 3.592 1.352 1.00 87.62 375 GLN A CA 1
ATOM 2888 C C . GLN A 1 375 ? -9.479 3.950 1.804 1.00 87.62 375 GLN A C 1
ATOM 2890 O O . GLN A 1 375 ? -10.469 3.631 1.140 1.00 87.62 375 GLN A O 1
ATOM 2895 N N . TYR A 1 376 ? -9.576 4.668 2.912 1.00 89.19 376 TYR A N 1
ATOM 2896 C CA . TYR A 1 376 ? -10.844 5.164 3.394 1.00 89.19 376 TYR A CA 1
ATOM 2897 C C . TYR A 1 376 ? -11.444 6.208 2.430 1.00 89.19 376 TYR A C 1
ATOM 2899 O O . TYR A 1 376 ? -12.629 6.120 2.110 1.00 89.19 376 TYR A O 1
ATOM 2907 N N . ILE A 1 377 ? -10.647 7.122 1.855 1.00 90.44 377 ILE A N 1
ATOM 2908 C CA . ILE A 1 377 ? -11.102 8.033 0.781 1.00 90.44 377 ILE A CA 1
ATOM 2909 C C . ILE A 1 377 ? -11.605 7.240 -0.428 1.00 90.44 377 ILE A C 1
ATOM 2911 O O . ILE A 1 377 ? -12.728 7.470 -0.887 1.00 90.44 377 ILE A O 1
ATOM 2915 N N . TYR A 1 378 ? -10.810 6.287 -0.919 1.00 86.88 378 TYR A N 1
ATOM 2916 C CA . TYR A 1 378 ? -11.173 5.451 -2.061 1.00 86.88 378 TYR A CA 1
ATOM 2917 C C . TYR A 1 378 ? -12.484 4.694 -1.807 1.00 86.88 378 TYR A C 1
ATOM 2919 O O . TYR A 1 378 ? -13.385 4.680 -2.649 1.00 86.88 378 TYR A O 1
ATOM 2927 N N . THR A 1 379 ? -12.629 4.103 -0.623 1.00 79.88 379 THR A N 1
ATOM 2928 C CA . THR A 1 379 ? -13.817 3.334 -0.240 1.00 79.88 379 THR A CA 1
ATOM 2929 C C . THR A 1 379 ? -15.078 4.194 -0.281 1.00 79.88 379 THR A C 1
ATOM 2931 O O . THR A 1 379 ? -16.121 3.745 -0.773 1.00 79.88 379 THR A O 1
ATOM 2934 N N . GLN A 1 380 ? -14.986 5.434 0.209 1.00 80.56 380 GLN A N 1
ATOM 2935 C CA . GLN A 1 380 ? -16.132 6.334 0.323 1.00 80.56 380 GLN A CA 1
ATOM 2936 C C . GLN A 1 380 ? -16.461 7.059 -0.988 1.00 80.56 380 GLN A C 1
ATOM 2938 O O . GLN A 1 380 ? -17.642 7.243 -1.279 1.00 80.56 380 GLN A O 1
ATOM 2943 N N . TYR A 1 381 ? -15.457 7.427 -1.790 1.00 84.62 381 TYR A N 1
ATOM 2944 C CA . TYR A 1 381 ? -15.650 8.312 -2.945 1.00 84.62 381 TYR A CA 1
ATOM 2945 C C . TYR A 1 381 ? -15.121 7.768 -4.282 1.00 84.62 381 TYR A C 1
ATOM 2947 O O . TYR A 1 381 ? -15.599 8.180 -5.338 1.00 84.62 381 TYR A O 1
ATOM 2955 N N . GLY A 1 382 ? -14.224 6.780 -4.271 1.00 84.62 382 GLY A N 1
ATOM 2956 C CA . GLY A 1 382 ? -13.590 6.213 -5.467 1.00 84.62 382 GLY A CA 1
ATOM 2957 C C . GLY A 1 382 ? -12.339 6.969 -5.923 1.00 84.62 382 GLY A C 1
ATOM 2958 O O . GLY A 1 382 ? -11.978 8.010 -5.374 1.00 84.62 382 GLY A O 1
ATOM 2959 N N . ASN A 1 383 ? -11.666 6.439 -6.948 1.00 86.56 383 ASN A N 1
ATOM 2960 C CA . ASN A 1 383 ? -10.363 6.935 -7.397 1.00 86.56 383 ASN A CA 1
ATOM 2961 C C . ASN A 1 383 ? -10.395 8.323 -8.058 1.00 86.56 383 ASN A C 1
ATOM 2963 O O . ASN A 1 383 ? -9.435 9.075 -7.930 1.00 86.56 383 ASN A O 1
ATOM 2967 N N . THR A 1 384 ? -11.492 8.711 -8.716 1.00 87.56 384 THR A N 1
ATOM 2968 C CA . THR A 1 384 ? -11.627 10.043 -9.346 1.00 87.56 384 THR A CA 1
ATOM 2969 C C . THR A 1 384 ? -11.492 11.196 -8.350 1.00 87.56 384 THR A C 1
ATOM 2971 O O . THR A 1 384 ? -11.142 12.311 -8.734 1.00 87.56 384 THR A O 1
ATOM 2974 N N . THR A 1 385 ? -11.728 10.931 -7.063 1.00 92.44 385 THR A N 1
ATOM 2975 C CA . THR A 1 385 ? -11.551 11.917 -5.991 1.00 92.44 385 THR A CA 1
ATOM 2976 C C . THR A 1 385 ? -10.096 12.340 -5.847 1.00 92.44 385 THR A C 1
ATOM 2978 O O . THR A 1 385 ? -9.841 13.515 -5.600 1.00 92.44 385 THR A O 1
ATOM 2981 N N . PHE A 1 386 ? -9.135 11.435 -6.057 1.00 95.38 386 PHE A N 1
ATOM 2982 C CA . PHE A 1 386 ? -7.717 11.792 -6.016 1.00 95.38 386 PHE A CA 1
ATOM 2983 C C . PHE A 1 386 ? -7.352 12.724 -7.172 1.00 95.38 386 PHE A C 1
ATOM 2985 O O . PHE A 1 386 ? -6.700 13.735 -6.940 1.00 95.38 386 PHE A O 1
ATOM 2992 N N . HIS A 1 387 ? -7.881 12.488 -8.376 1.00 94.75 387 HIS A N 1
ATOM 2993 C CA . HIS A 1 387 ? -7.708 13.398 -9.512 1.00 94.75 387 HIS A CA 1
ATOM 2994 C C . HIS A 1 387 ? -8.276 14.785 -9.192 1.00 94.75 387 HIS A C 1
ATOM 2996 O O . HIS A 1 387 ? -7.607 15.799 -9.373 1.00 94.75 387 HIS A O 1
ATOM 3002 N N . GLY A 1 388 ? -9.495 14.834 -8.645 1.00 94.75 388 GLY A N 1
ATOM 3003 C CA . GLY A 1 388 ? -10.108 16.085 -8.205 1.00 94.75 388 GLY A CA 1
ATOM 3004 C C . GLY A 1 388 ? -9.270 16.805 -7.145 1.00 94.75 388 GLY A C 1
ATOM 3005 O O . GLY A 1 388 ? -9.099 18.016 -7.221 1.00 94.75 388 GLY A O 1
ATOM 3006 N N . LEU A 1 389 ? -8.692 16.083 -6.181 1.00 95.31 389 LEU A N 1
ATOM 3007 C CA . LEU A 1 389 ? -7.768 16.672 -5.209 1.00 95.31 389 LEU A CA 1
ATOM 3008 C C . LEU A 1 389 ? -6.517 17.237 -5.884 1.00 95.31 389 LEU A C 1
ATOM 3010 O O . LEU A 1 389 ? -6.121 18.352 -5.553 1.00 95.31 389 LEU A O 1
ATOM 3014 N N . MET A 1 390 ? -5.926 16.517 -6.838 1.00 94.25 390 MET A N 1
ATOM 3015 C CA . MET A 1 390 ? -4.774 16.994 -7.605 1.00 94.25 390 MET A CA 1
ATOM 3016 C C . MET A 1 390 ? -5.085 18.309 -8.332 1.00 94.25 390 MET A C 1
ATOM 3018 O O . MET A 1 390 ? -4.298 19.252 -8.242 1.00 94.25 390 MET A O 1
ATOM 3022 N N . ASP A 1 391 ? -6.265 18.428 -8.949 1.00 94.25 391 ASP A N 1
ATOM 3023 C CA . ASP A 1 391 ? -6.738 19.669 -9.577 1.00 94.25 391 ASP A CA 1
ATOM 3024 C C . ASP A 1 391 ? -6.884 20.824 -8.570 1.00 94.25 391 ASP A C 1
ATOM 3026 O O . ASP A 1 391 ? -6.534 21.978 -8.853 1.00 94.25 391 ASP A O 1
ATOM 3030 N N . GLU A 1 392 ? -7.410 20.539 -7.377 1.00 95.31 392 GLU A N 1
ATOM 3031 C CA . GLU A 1 392 ? -7.592 21.538 -6.324 1.00 95.31 392 GLU A CA 1
ATOM 3032 C C . GLU A 1 392 ? -6.250 22.035 -5.768 1.00 95.31 392 GLU A C 1
ATOM 3034 O O . GLU A 1 392 ? -6.048 23.251 -5.644 1.00 95.31 392 GLU A O 1
ATOM 3039 N N . LEU A 1 393 ? -5.325 21.109 -5.502 1.00 93.19 393 LEU A N 1
ATOM 3040 C CA . LEU A 1 393 ? -3.966 21.392 -5.041 1.00 93.19 393 LEU A CA 1
ATOM 3041 C C . LEU A 1 393 ? -3.179 22.176 -6.102 1.00 93.19 393 LEU A C 1
ATOM 3043 O O . LEU A 1 393 ? -2.569 23.200 -5.794 1.00 93.19 393 LEU A O 1
ATOM 3047 N N . ALA A 1 394 ? -3.264 21.779 -7.376 1.00 90.94 394 ALA A N 1
ATOM 3048 C CA . ALA A 1 394 ? -2.623 22.479 -8.492 1.00 90.94 394 ALA A CA 1
ATOM 3049 C C . ALA A 1 394 ? -3.162 23.908 -8.683 1.00 90.94 394 ALA A C 1
ATOM 3051 O O . ALA A 1 394 ? -2.454 24.798 -9.165 1.00 90.94 394 ALA A O 1
ATOM 3052 N N . ALA A 1 395 ? -4.407 24.156 -8.270 1.00 92.62 395 ALA A N 1
ATOM 3053 C CA . ALA A 1 395 ? -5.010 25.481 -8.238 1.00 92.62 395 ALA A CA 1
ATOM 3054 C C . ALA A 1 395 ? -4.666 26.295 -6.969 1.00 92.62 395 ALA A C 1
ATOM 3056 O O . ALA A 1 395 ? -5.210 27.390 -6.782 1.00 92.62 395 ALA A O 1
ATOM 3057 N N . GLY A 1 396 ? -3.763 25.792 -6.121 1.00 91.25 396 GLY A N 1
ATOM 3058 C CA . GLY A 1 396 ? -3.223 26.469 -4.941 1.00 91.25 396 GLY A CA 1
ATOM 3059 C C . GLY A 1 396 ? -4.120 26.414 -3.705 1.00 91.25 396 GLY A C 1
ATOM 3060 O O . GLY A 1 396 ? -3.986 27.271 -2.830 1.00 91.25 396 GLY A O 1
ATOM 3061 N N . ARG A 1 397 ? -5.065 25.470 -3.648 1.00 93.75 397 ARG A N 1
ATOM 3062 C CA . ARG A 1 397 ? -5.887 25.221 -2.456 1.00 93.75 397 ARG A CA 1
ATOM 3063 C C . ARG A 1 397 ? -5.191 24.198 -1.565 1.00 93.75 397 ARG A C 1
ATOM 3065 O O . ARG A 1 397 ? -4.483 23.337 -2.069 1.00 93.75 397 ARG A O 1
ATOM 3072 N N . ASP A 1 398 ? -5.383 24.305 -0.254 1.00 92.25 398 ASP A N 1
ATOM 3073 C CA . ASP A 1 398 ? -4.915 23.271 0.672 1.00 92.25 398 ASP A CA 1
ATOM 3074 C C . ASP A 1 398 ? -5.818 22.026 0.610 1.00 92.25 398 ASP A C 1
ATOM 3076 O O . ASP A 1 398 ? -6.914 22.057 0.036 1.00 92.25 398 ASP A O 1
ATOM 3080 N N . PHE A 1 399 ? -5.366 20.924 1.213 1.00 92.81 399 PHE A N 1
ATOM 3081 C CA . PHE A 1 399 ? -6.125 19.673 1.239 1.00 92.81 399 PHE A CA 1
ATOM 3082 C C . PHE A 1 399 ? -7.527 19.849 1.840 1.00 92.81 399 PHE A C 1
ATOM 3084 O O . PHE A 1 399 ? -8.491 19.283 1.332 1.00 92.81 399 PHE A O 1
ATOM 3091 N N . VAL A 1 400 ? -7.671 20.654 2.898 1.00 93.62 400 VAL A N 1
ATOM 3092 C CA . VAL A 1 400 ? -8.954 20.850 3.593 1.00 93.62 400 VAL A CA 1
ATOM 3093 C C . VAL A 1 400 ? -9.973 21.499 2.661 1.00 93.62 400 VAL A C 1
ATOM 3095 O O . VAL A 1 400 ? -11.100 21.021 2.520 1.00 93.62 400 VAL A O 1
ATOM 3098 N N . GLN A 1 401 ? -9.574 22.580 1.999 1.00 94.88 401 GLN A N 1
ATOM 3099 C CA . GLN A 1 401 ? -10.420 23.299 1.065 1.00 94.88 401 GLN A CA 1
ATOM 3100 C C . GLN A 1 401 ? -10.695 22.471 -0.192 1.00 94.88 401 GLN A C 1
ATOM 3102 O O . GLN A 1 401 ? -11.841 22.422 -0.640 1.00 94.88 401 GLN A O 1
ATOM 3107 N N . GLY A 1 402 ? -9.670 21.815 -0.743 1.00 95.25 402 GLY A N 1
ATOM 3108 C CA . GLY A 1 402 ? -9.799 20.974 -1.930 1.00 95.25 402 GLY A CA 1
ATOM 3109 C C . GLY A 1 402 ? -10.755 19.808 -1.706 1.00 95.25 402 GLY A C 1
ATOM 3110 O O . GLY A 1 402 ? -11.725 19.642 -2.446 1.00 95.25 402 GLY A O 1
ATOM 3111 N N . PHE A 1 403 ? -10.556 19.066 -0.616 1.00 94.38 403 PHE A N 1
ATOM 3112 C CA . PHE A 1 403 ? -11.409 17.941 -0.247 1.00 94.38 403 PHE A CA 1
ATOM 3113 C C . PHE A 1 403 ? -12.864 18.369 -0.044 1.00 94.38 403 PHE A C 1
ATOM 3115 O O . PHE A 1 403 ? -13.780 17.717 -0.547 1.00 94.38 403 PHE A O 1
ATOM 3122 N N . GLN A 1 404 ? -13.100 19.495 0.636 1.00 93.88 404 GLN A N 1
ATOM 3123 C CA . GLN A 1 404 ? -14.454 20.006 0.829 1.00 93.88 404 GLN A CA 1
ATOM 3124 C C . GLN A 1 404 ? -15.115 20.432 -0.488 1.00 93.88 404 GLN A C 1
ATOM 3126 O O . GLN A 1 404 ? -16.317 20.228 -0.654 1.00 93.88 404 GLN A O 1
ATOM 3131 N N . ASN A 1 405 ? -14.370 21.016 -1.425 1.00 94.50 405 ASN A N 1
ATOM 3132 C CA . ASN A 1 405 ? -14.927 21.452 -2.704 1.00 94.50 405 ASN A CA 1
ATOM 3133 C C . ASN A 1 405 ? -15.383 20.278 -3.574 1.00 94.50 405 ASN A C 1
ATOM 3135 O O . ASN A 1 405 ? -16.436 20.373 -4.205 1.00 94.50 405 ASN A O 1
ATOM 3139 N N . ILE A 1 406 ? -14.614 19.187 -3.595 1.00 93.88 406 ILE A N 1
ATOM 3140 C CA . ILE A 1 406 ? -14.907 18.032 -4.455 1.00 93.88 406 ILE A CA 1
ATOM 3141 C C . ILE A 1 406 ? -15.922 17.074 -3.823 1.00 93.88 406 ILE A C 1
ATOM 3143 O O . ILE A 1 406 ? -16.776 16.545 -4.524 1.00 93.88 406 ILE A O 1
ATOM 3147 N N . THR A 1 407 ? -15.871 16.873 -2.500 1.00 90.56 407 THR A N 1
ATOM 3148 C CA . THR A 1 407 ? -16.746 15.905 -1.810 1.00 90.56 407 THR A CA 1
ATOM 3149 C C . THR A 1 407 ? -17.972 16.559 -1.173 1.00 90.56 407 THR A C 1
ATOM 3151 O O . THR A 1 407 ? -18.957 15.890 -0.866 1.00 90.56 407 THR A O 1
ATOM 3154 N N . GLY A 1 408 ? -17.916 17.869 -0.911 1.00 90.06 408 GLY A N 1
ATOM 3155 C CA . GLY A 1 408 ? -18.875 18.575 -0.059 1.00 90.06 408 GLY A CA 1
ATOM 3156 C C . GLY A 1 408 ? -18.712 18.290 1.441 1.00 90.06 408 GLY A C 1
ATOM 3157 O O . GLY A 1 408 ? -19.401 18.916 2.251 1.00 90.06 408 GLY A O 1
ATOM 3158 N N . MET A 1 409 ? -17.820 17.375 1.833 1.00 89.81 409 MET A N 1
ATOM 3159 C CA . MET A 1 409 ? -17.644 16.944 3.215 1.00 89.81 409 MET A CA 1
ATOM 3160 C C . MET A 1 409 ? -16.654 17.834 3.964 1.00 89.81 409 MET A C 1
ATOM 3162 O O . MET A 1 409 ? -15.608 18.221 3.447 1.00 89.81 409 MET A O 1
ATOM 3166 N N . ASN A 1 410 ? -16.970 18.154 5.219 1.00 92.81 410 ASN A N 1
ATOM 3167 C CA . ASN A 1 410 ? -16.011 18.822 6.086 1.00 92.81 410 ASN A CA 1
ATOM 3168 C C . ASN A 1 410 ? -14.875 17.853 6.450 1.00 92.81 410 ASN A C 1
ATOM 3170 O O . ASN A 1 410 ? -15.124 16.778 6.994 1.00 92.81 410 ASN A O 1
ATOM 3174 N N . THR A 1 411 ? -13.629 18.250 6.194 1.00 92.81 411 THR A N 1
ATOM 3175 C CA . THR A 1 411 ? -12.454 17.393 6.407 1.00 92.81 411 THR A CA 1
ATOM 3176 C C . THR A 1 411 ? -12.279 16.954 7.860 1.00 92.81 411 THR A C 1
ATOM 3178 O O . THR A 1 411 ? -11.897 15.815 8.099 1.00 92.81 411 THR A O 1
ATOM 3181 N N . ALA A 1 412 ? -12.598 17.803 8.844 1.00 93.75 412 ALA A N 1
ATOM 3182 C CA . ALA A 1 412 ? -12.502 17.417 10.254 1.00 93.75 412 ALA A CA 1
ATOM 3183 C C . ALA A 1 412 ? -13.551 16.360 10.632 1.00 93.75 412 ALA A C 1
ATOM 3185 O O . ALA A 1 412 ? -13.283 15.471 11.436 1.00 93.75 412 ALA A O 1
ATOM 3186 N N . ASP A 1 413 ? -14.742 16.425 10.036 1.00 92.50 413 ASP A N 1
ATOM 3187 C CA . ASP A 1 413 ? -15.761 15.390 10.220 1.00 92.50 413 ASP A CA 1
ATOM 3188 C C . ASP A 1 413 ? -15.336 14.080 9.535 1.00 92.50 413 ASP A C 1
ATOM 3190 O O . ASP A 1 413 ? -15.488 13.011 10.119 1.00 92.50 413 ASP A O 1
ATOM 3194 N N . PHE A 1 414 ? -14.736 14.156 8.342 1.00 92.94 414 PHE A N 1
ATOM 3195 C CA . PHE A 1 414 ? -14.242 12.980 7.617 1.00 92.94 414 PHE A CA 1
ATOM 3196 C C . PHE A 1 414 ? -13.099 12.276 8.351 1.00 92.94 414 PHE A C 1
ATOM 3198 O O . PHE A 1 414 ? -13.135 11.063 8.534 1.00 92.94 414 PHE A O 1
ATOM 3205 N N . VAL A 1 415 ? -12.120 13.038 8.838 1.00 94.06 415 VAL A N 1
ATOM 3206 C CA . VAL A 1 415 ? -11.003 12.500 9.623 1.00 94.06 415 VAL A CA 1
ATOM 3207 C C . VAL A 1 415 ? -11.510 11.942 10.951 1.00 94.06 415 VAL A C 1
ATOM 3209 O O . VAL A 1 415 ? -11.071 10.874 11.358 1.00 94.06 415 VAL A O 1
ATOM 3212 N N . GLY A 1 416 ? -12.479 12.596 11.599 1.00 92.25 416 GLY A N 1
ATOM 3213 C CA . GLY A 1 416 ? -13.155 12.036 12.771 1.00 92.25 416 GLY A CA 1
ATOM 3214 C C . GLY A 1 416 ? -13.792 10.675 12.477 1.00 92.25 416 GLY A C 1
ATOM 3215 O O . GLY A 1 416 ? -13.593 9.733 13.238 1.00 92.25 416 GLY A O 1
ATOM 3216 N N . ASN A 1 417 ? -14.480 10.539 11.340 1.00 90.44 417 ASN A N 1
ATOM 3217 C CA . ASN A 1 417 ? -15.072 9.267 10.931 1.00 90.44 417 ASN A CA 1
ATOM 3218 C C . ASN A 1 417 ? -14.028 8.191 10.630 1.00 90.44 417 ASN A C 1
ATOM 3220 O O . ASN A 1 417 ? -14.214 7.054 11.043 1.00 90.44 417 ASN A O 1
ATOM 3224 N N . PHE A 1 418 ? -12.914 8.553 9.994 1.00 91.94 418 PHE A N 1
ATOM 3225 C CA . PHE A 1 418 ? -11.777 7.654 9.812 1.00 91.94 418 PHE A CA 1
ATOM 3226 C C . PHE A 1 418 ? -11.209 7.162 11.153 1.00 91.94 418 PHE A C 1
ATOM 3228 O O . PHE A 1 418 ? -10.963 5.972 11.321 1.00 91.94 418 PHE A O 1
ATOM 3235 N N . ARG A 1 419 ? -11.051 8.053 12.144 1.00 91.44 419 ARG A N 1
ATOM 3236 C CA . ARG A 1 419 ? -10.591 7.669 13.491 1.00 91.44 419 ARG A CA 1
ATOM 3237 C C . ARG A 1 419 ? -11.567 6.720 14.180 1.00 91.44 419 ARG A C 1
ATOM 3239 O O . ARG A 1 419 ? -11.130 5.779 14.829 1.00 91.44 419 ARG A O 1
ATOM 3246 N N . VAL A 1 420 ? -12.869 6.948 14.020 1.00 89.69 420 VAL A N 1
ATOM 3247 C CA . VAL A 1 420 ? -13.895 6.015 14.501 1.00 89.69 420 VAL A CA 1
ATOM 3248 C C . VAL A 1 420 ? -13.823 4.693 13.742 1.00 89.69 420 VAL A C 1
ATOM 3250 O O . VAL A 1 420 ? -13.929 3.663 14.386 1.00 89.69 420 VAL A O 1
ATOM 3253 N N . ALA A 1 421 ? -13.593 4.694 12.427 1.00 86.56 421 ALA A N 1
ATOM 3254 C CA . ALA A 1 421 ? -13.482 3.475 11.626 1.00 86.56 421 ALA A CA 1
ATOM 3255 C C . ALA A 1 421 ? -12.313 2.587 12.077 1.00 86.56 421 ALA A C 1
ATOM 3257 O O . ALA A 1 421 ? -12.511 1.394 12.269 1.00 86.56 421 ALA A O 1
ATOM 3258 N N . LEU A 1 422 ? -11.136 3.174 12.334 1.00 85.19 422 LEU A N 1
ATOM 3259 C CA . LEU A 1 422 ? -9.973 2.453 12.874 1.00 85.19 422 LEU A CA 1
ATOM 3260 C C . LEU A 1 422 ? -10.269 1.764 14.214 1.00 85.19 422 LEU A C 1
ATOM 3262 O O . LEU A 1 422 ? -9.752 0.686 14.478 1.00 85.19 422 LEU A O 1
ATOM 3266 N N . THR A 1 423 ? -11.093 2.383 15.064 1.00 85.19 423 THR A N 1
ATOM 3267 C CA . THR A 1 423 ? -11.458 1.822 16.372 1.00 85.19 423 THR A CA 1
ATOM 3268 C C . THR A 1 423 ? -12.637 0.871 16.293 1.00 85.19 423 THR A C 1
ATOM 3270 O O . THR A 1 423 ? -12.659 -0.127 16.999 1.00 85.19 423 THR A O 1
ATOM 3273 N N . ALA A 1 424 ? -13.652 1.185 15.498 1.00 80.50 424 ALA A N 1
ATOM 3274 C CA . ALA A 1 424 ? -14.863 0.389 15.411 1.00 80.50 424 ALA A CA 1
ATOM 3275 C C . ALA A 1 424 ? -14.575 -0.936 14.712 1.00 80.50 424 ALA A C 1
ATOM 3277 O O . ALA A 1 424 ? -14.984 -1.946 15.269 1.00 80.50 424 ALA A O 1
ATOM 3278 N N . ASN A 1 425 ? -13.849 -0.893 13.584 1.00 74.06 425 ASN A N 1
ATOM 3279 C CA . ASN A 1 425 ? -13.439 -1.996 12.708 1.00 74.06 425 ASN A CA 1
ATOM 3280 C C . ASN A 1 425 ? -13.996 -3.373 13.106 1.00 74.06 425 ASN A C 1
ATOM 3282 O O . ASN A 1 425 ? -13.316 -4.183 13.730 1.00 74.06 425 ASN A O 1
ATOM 3286 N N . THR A 1 426 ? -15.276 -3.580 12.812 1.00 56.47 426 THR A N 1
ATOM 3287 C CA . THR A 1 426 ? -16.014 -4.823 13.050 1.00 56.47 426 THR A CA 1
ATOM 3288 C C . THR A 1 426 ? -15.932 -5.726 11.814 1.00 56.47 426 THR A C 1
ATOM 3290 O O . THR A 1 426 ? -15.627 -5.253 10.719 1.00 56.47 426 THR A O 1
ATOM 3293 N N . SER A 1 427 ? -16.151 -7.029 12.018 1.00 50.81 427 SER A N 1
ATOM 3294 C CA . SER A 1 427 ? -15.901 -8.135 11.075 1.00 50.81 427 SER A CA 1
ATOM 3295 C C . SER A 1 427 ? -16.507 -7.990 9.656 1.00 50.81 427 SER A C 1
ATOM 3297 O O . SER A 1 427 ? -17.270 -7.072 9.352 1.00 50.81 427 SER A O 1
ATOM 3299 N N . ALA A 1 428 ? -16.143 -8.925 8.766 1.00 47.03 428 ALA A N 1
ATOM 3300 C CA . ALA A 1 428 ? -16.326 -8.924 7.305 1.00 47.03 428 ALA A CA 1
ATOM 3301 C C . ALA A 1 428 ? -17.734 -8.574 6.754 1.00 47.03 428 ALA A C 1
ATOM 3303 O O . ALA A 1 428 ? -17.852 -8.157 5.599 1.00 47.03 428 ALA A O 1
ATOM 3304 N N . ASP A 1 429 ? -18.792 -8.635 7.567 1.00 47.25 429 ASP A N 1
ATOM 3305 C CA . ASP A 1 429 ? -20.181 -8.374 7.159 1.00 47.25 429 ASP A CA 1
ATOM 3306 C C . ASP A 1 429 ? -20.563 -6.882 7.021 1.00 47.25 429 ASP A C 1
ATOM 3308 O O . ASP A 1 429 ? -21.698 -6.538 6.667 1.00 47.25 429 ASP A O 1
ATOM 3312 N N . VAL A 1 430 ? -19.622 -5.959 7.237 1.00 48.62 430 VAL A N 1
ATOM 3313 C CA . VAL A 1 430 ? -19.883 -4.510 7.338 1.00 48.62 430 VAL A CA 1
ATOM 3314 C C . VAL A 1 430 ? -19.311 -3.746 6.146 1.00 48.62 430 VAL A C 1
ATOM 3316 O O . VAL A 1 430 ? -18.603 -2.740 6.242 1.00 48.62 430 VAL A O 1
ATOM 3319 N N . LEU A 1 431 ? -19.630 -4.215 4.945 1.00 50.09 431 LEU A N 1
ATOM 3320 C CA . LEU A 1 431 ? -19.089 -3.618 3.732 1.00 50.09 431 LEU A CA 1
ATOM 3321 C C . LEU A 1 431 ? -19.719 -2.253 3.409 1.00 50.09 431 LEU A C 1
ATOM 3323 O O . LEU A 1 431 ? -20.726 -2.135 2.704 1.00 50.09 431 LEU A O 1
ATOM 3327 N N . GLY A 1 432 ? -18.998 -1.195 3.785 1.00 52.00 432 GLY A N 1
ATOM 3328 C CA . GLY A 1 432 ? -19.125 0.137 3.198 1.00 52.00 432 GLY A CA 1
ATOM 3329 C C . GLY A 1 432 ? -20.023 1.105 3.953 1.00 52.00 432 GLY A C 1
ATOM 3330 O O . GLY A 1 432 ? -20.683 1.912 3.309 1.00 52.00 432 GLY A O 1
ATOM 3331 N N . GLY A 1 433 ? -20.065 1.046 5.282 1.00 65.94 433 GLY A N 1
ATOM 3332 C CA . GLY A 1 433 ? -20.580 2.161 6.073 1.00 65.94 433 GLY A CA 1
ATOM 3333 C C . GLY A 1 433 ? -19.549 3.285 6.253 1.00 65.94 433 GLY A C 1
ATOM 3334 O O . GLY A 1 433 ? -18.380 3.133 5.903 1.00 65.94 433 GLY A O 1
ATOM 3335 N N . VAL A 1 434 ? -19.955 4.405 6.857 1.00 74.44 434 VAL A N 1
ATOM 3336 C CA . VAL A 1 434 ? -19.037 5.500 7.242 1.00 74.44 434 VAL A CA 1
ATOM 3337 C C . VAL A 1 434 ? -17.943 5.026 8.213 1.00 74.44 434 VAL A C 1
ATOM 3339 O O . VAL A 1 434 ? -16.877 5.618 8.241 1.00 74.44 434 VAL A O 1
ATOM 3342 N N . TYR A 1 435 ? -18.148 3.961 8.988 1.00 78.69 435 TYR A N 1
ATOM 3343 C CA . TYR A 1 435 ? -17.170 3.481 9.979 1.00 78.69 435 TYR A CA 1
ATOM 3344 C C . TYR A 1 435 ? -16.527 2.135 9.624 1.00 78.69 435 TYR A C 1
ATOM 3346 O O . TYR A 1 435 ? -15.960 1.498 10.500 1.00 78.69 435 TYR A O 1
ATOM 3354 N N . GLY A 1 436 ? -16.623 1.700 8.365 1.00 74.75 436 GLY A N 1
ATOM 3355 C CA . GLY A 1 436 ? -16.041 0.436 7.912 1.00 74.75 436 GLY A CA 1
ATOM 3356 C C . GLY A 1 436 ? -14.983 0.633 6.831 1.00 74.75 436 GLY A C 1
ATOM 3357 O O . GLY A 1 436 ? -15.063 1.573 6.031 1.00 74.75 436 GLY A O 1
ATOM 3358 N N . PHE A 1 437 ? -14.030 -0.294 6.789 1.00 77.69 437 PHE A N 1
ATOM 3359 C CA . PHE A 1 437 ? -13.159 -0.510 5.639 1.00 77.69 437 PHE A CA 1
ATOM 3360 C C . PHE A 1 437 ? -13.772 -1.556 4.706 1.00 77.69 437 PHE A C 1
ATOM 3362 O O . PHE A 1 437 ? -14.691 -2.290 5.073 1.00 77.69 437 PHE A O 1
ATOM 3369 N N . ARG A 1 438 ? -13.314 -1.591 3.456 1.00 73.81 438 ARG A N 1
ATOM 3370 C CA . ARG A 1 438 ? -13.787 -2.566 2.478 1.00 73.81 438 ARG A CA 1
ATOM 3371 C C . ARG A 1 438 ? -12.670 -2.889 1.490 1.00 73.81 438 ARG A C 1
ATOM 3373 O O . ARG A 1 438 ? -12.103 -1.941 0.946 1.00 73.81 438 ARG A O 1
ATOM 3380 N N . PRO A 1 439 ? -12.441 -4.177 1.178 1.00 74.50 439 PRO A N 1
ATOM 3381 C CA . PRO A 1 439 ? -11.547 -4.567 0.097 1.00 74.50 439 PRO A CA 1
ATOM 3382 C C . PRO A 1 439 ? -11.916 -3.881 -1.219 1.00 74.50 439 PRO A C 1
ATOM 3384 O O . PRO A 1 439 ? -13.103 -3.765 -1.571 1.00 74.50 439 PRO A O 1
ATOM 3387 N N . GLN A 1 440 ? -10.900 -3.399 -1.934 1.00 77.00 440 GLN A N 1
ATOM 3388 C CA . GLN A 1 440 ? -11.089 -2.802 -3.250 1.00 77.00 440 GLN A CA 1
ATOM 3389 C C . GLN A 1 440 ? -11.571 -3.842 -4.278 1.00 77.00 440 GLN A C 1
ATOM 3391 O O . GLN A 1 440 ? -11.466 -5.052 -4.086 1.00 77.00 440 GLN A O 1
ATOM 3396 N N . GLU A 1 441 ? -12.138 -3.372 -5.390 1.00 74.56 441 GLU A N 1
ATOM 3397 C CA . GLU A 1 441 ? -12.496 -4.260 -6.500 1.00 74.56 441 GLU A CA 1
ATOM 3398 C C . GLU A 1 441 ? -11.229 -4.867 -7.111 1.00 74.56 441 GLU A C 1
ATOM 3400 O O . GLU A 1 441 ? -10.275 -4.147 -7.386 1.00 74.56 441 GLU A O 1
ATOM 3405 N N . GLY A 1 442 ? -11.228 -6.184 -7.327 1.00 76.75 442 GLY A N 1
ATOM 3406 C CA . GLY A 1 442 ? -10.039 -6.907 -7.780 1.00 76.75 442 GLY A CA 1
ATOM 3407 C C . GLY A 1 442 ? -9.116 -7.365 -6.651 1.00 76.75 442 GLY A C 1
ATOM 3408 O O . GLY A 1 442 ? -8.128 -8.023 -6.953 1.00 76.75 442 GLY A O 1
ATOM 3409 N N . TYR A 1 443 ? -9.450 -7.073 -5.387 1.00 80.56 443 TYR A N 1
ATOM 3410 C CA . TYR A 1 443 ? -8.827 -7.741 -4.247 1.00 80.56 443 TYR A CA 1
ATOM 3411 C C . TYR A 1 443 ? -9.039 -9.252 -4.349 1.00 80.56 443 TYR A C 1
ATOM 3413 O O . TYR A 1 443 ? -10.169 -9.712 -4.547 1.00 80.56 443 TYR A O 1
ATOM 3421 N N . ASP A 1 444 ? -7.947 -9.991 -4.208 1.00 78.38 444 ASP A N 1
ATOM 3422 C CA . ASP A 1 444 ? -7.925 -11.443 -4.218 1.00 78.38 444 ASP A CA 1
ATOM 3423 C C . ASP A 1 444 ? -7.318 -11.932 -2.894 1.00 78.38 444 ASP A C 1
ATOM 3425 O O . ASP A 1 444 ? -6.112 -11.764 -2.695 1.00 78.38 444 ASP A O 1
ATOM 3429 N N . PRO A 1 445 ? -8.120 -12.522 -1.985 1.00 70.94 445 PRO A N 1
ATOM 3430 C CA . PRO A 1 445 ? -7.630 -13.085 -0.725 1.00 70.94 445 PRO A CA 1
ATOM 3431 C C . PRO A 1 445 ? -6.440 -14.033 -0.915 1.00 70.94 445 PRO A C 1
ATOM 3433 O O . PRO A 1 445 ? -5.530 -14.054 -0.091 1.00 70.94 445 PRO A O 1
ATOM 3436 N N . ALA A 1 446 ? -6.399 -14.743 -2.049 1.00 67.88 446 ALA A N 1
ATOM 3437 C CA . ALA A 1 446 ? -5.323 -15.653 -2.429 1.00 67.88 446 ALA A CA 1
ATOM 3438 C C . ALA A 1 446 ? -3.924 -15.030 -2.409 1.00 67.88 446 ALA A C 1
ATOM 3440 O O . ALA A 1 446 ? -2.934 -15.750 -2.322 1.00 67.88 446 ALA A O 1
ATOM 3441 N N . GLN A 1 447 ? -3.837 -13.708 -2.560 1.00 69.50 447 GLN A N 1
ATOM 3442 C CA . GLN A 1 447 ? -2.576 -12.974 -2.597 1.00 69.50 447 GLN A CA 1
ATOM 3443 C C . GLN A 1 447 ? -2.085 -12.566 -1.199 1.00 69.50 447 GLN A C 1
ATOM 3445 O O . GLN A 1 447 ? -0.965 -12.077 -1.080 1.00 69.50 447 GLN A O 1
ATOM 3450 N N . TYR A 1 448 ? -2.905 -12.747 -0.156 1.00 67.31 448 TYR A N 1
ATOM 3451 C CA . TYR A 1 448 ? -2.683 -12.204 1.187 1.00 67.31 448 TYR A CA 1
ATOM 3452 C C . TYR A 1 448 ? -3.061 -13.218 2.278 1.00 67.31 448 TYR A C 1
ATOM 3454 O O . TYR A 1 448 ? -3.928 -12.939 3.104 1.00 67.31 448 TYR A O 1
ATOM 3462 N N . HIS A 1 449 ? -2.438 -14.402 2.258 1.00 67.25 449 HIS A N 1
ATOM 3463 C CA . HIS A 1 449 ? -2.676 -15.495 3.222 1.00 67.25 449 HIS A CA 1
ATOM 3464 C C . HIS A 1 449 ? -4.148 -15.934 3.329 1.00 67.25 449 HIS A C 1
ATOM 3466 O O . HIS A 1 449 ? -4.634 -16.269 4.406 1.00 67.25 449 HIS A O 1
ATOM 3472 N N . ASP A 1 450 ? -4.884 -15.883 2.212 1.00 62.28 450 ASP A N 1
ATOM 3473 C CA . ASP A 1 450 ? -6.310 -16.230 2.124 1.00 62.28 450 ASP A CA 1
ATOM 3474 C C . ASP A 1 450 ? -7.211 -15.444 3.113 1.00 62.28 450 ASP A C 1
ATOM 3476 O O . ASP A 1 450 ? -8.342 -15.842 3.401 1.00 62.28 450 ASP A O 1
ATOM 3480 N N . VAL A 1 451 ? -6.761 -14.273 3.587 1.00 67.44 451 VAL A N 1
ATOM 3481 C CA . VAL A 1 451 ? -7.557 -13.389 4.448 1.00 67.44 451 VAL A CA 1
ATOM 3482 C C . VAL A 1 451 ? -8.688 -12.770 3.620 1.00 67.44 451 VAL A C 1
ATOM 3484 O O . VAL A 1 451 ? -8.446 -11.971 2.721 1.00 67.44 451 VAL A O 1
ATOM 3487 N N . GLU A 1 452 ? -9.951 -13.102 3.919 1.00 71.75 452 GLU A N 1
ATOM 3488 C CA . GLU A 1 452 ? -11.112 -12.629 3.135 1.00 71.75 452 GLU A CA 1
ATOM 3489 C C . GLU A 1 452 ? -11.189 -11.092 3.065 1.00 71.75 452 GLU A C 1
ATOM 3491 O O . GLU A 1 452 ? -11.616 -10.502 2.067 1.00 71.75 452 GLU A O 1
ATOM 3496 N N . ASN A 1 453 ? -10.756 -10.429 4.136 1.00 75.69 453 ASN A N 1
ATOM 3497 C CA . ASN A 1 453 ? -10.689 -8.984 4.220 1.00 75.69 453 ASN A CA 1
ATOM 3498 C C . ASN A 1 453 ? -9.486 -8.557 5.063 1.00 75.69 453 ASN A C 1
ATOM 3500 O O . ASN A 1 453 ? -9.589 -8.525 6.280 1.00 75.69 453 ASN A O 1
ATOM 3504 N N . VAL A 1 454 ? -8.386 -8.142 4.430 1.00 75.12 454 VAL A N 1
ATOM 3505 C CA . VAL A 1 454 ? -7.158 -7.697 5.124 1.00 75.12 454 VAL A CA 1
ATOM 3506 C C . VAL A 1 454 ? -7.387 -6.626 6.205 1.00 75.12 454 VAL A C 1
ATOM 3508 O O . VAL A 1 454 ? -6.612 -6.515 7.150 1.00 75.12 454 VAL A O 1
ATOM 3511 N N . TYR A 1 455 ? -8.469 -5.841 6.125 1.00 78.44 455 TYR A N 1
ATOM 3512 C CA . TYR A 1 455 ? -8.788 -4.860 7.161 1.00 78.44 455 TYR A CA 1
ATOM 3513 C C . TYR A 1 455 ? -9.302 -5.491 8.461 1.00 78.44 455 TYR A C 1
ATOM 3515 O O . TYR A 1 455 ? -9.276 -4.807 9.478 1.00 78.44 455 TYR A O 1
ATOM 3523 N N . SER A 1 456 ? -9.737 -6.759 8.481 1.00 73.19 456 SER A N 1
ATOM 3524 C CA . SER A 1 456 ? -10.106 -7.468 9.721 1.00 73.19 456 SER A CA 1
ATOM 3525 C C . SER A 1 456 ? -8.924 -7.637 10.676 1.00 73.19 456 SER A C 1
ATOM 3527 O O . SER A 1 456 ? -9.131 -7.817 11.868 1.00 73.19 456 SER A O 1
ATOM 3529 N N . LEU A 1 457 ? -7.699 -7.502 10.168 1.00 72.62 457 LEU A N 1
ATOM 3530 C CA . LEU A 1 457 ? -6.469 -7.511 10.954 1.00 72.62 457 LEU A CA 1
ATOM 3531 C C . LEU A 1 457 ? -6.279 -6.225 11.784 1.00 72.62 457 LEU A C 1
ATOM 3533 O O . LEU A 1 457 ? -5.381 -6.149 12.621 1.00 72.62 457 LEU A O 1
ATOM 3537 N N . LEU A 1 458 ? -7.094 -5.185 11.558 1.00 76.56 458 LEU A N 1
ATOM 3538 C CA . LEU A 1 458 ? -7.059 -3.956 12.351 1.00 76.56 458 LEU A CA 1
ATOM 3539 C C . LEU A 1 458 ? -7.877 -4.099 13.637 1.00 76.56 458 LEU A C 1
ATOM 3541 O O . LEU A 1 458 ? -9.001 -4.597 13.647 1.00 76.56 458 LEU A O 1
ATOM 3545 N N . GLY A 1 459 ? -7.372 -3.498 14.707 1.00 75.62 459 GLY A N 1
ATOM 3546 C CA . GLY A 1 459 ? -8.067 -3.407 15.983 1.00 75.62 459 GLY A CA 1
ATOM 3547 C C . GLY A 1 459 ? -7.658 -2.162 16.770 1.00 75.62 459 GLY A C 1
ATOM 3548 O O . GLY A 1 459 ? -6.724 -1.442 16.398 1.00 75.62 459 GLY A O 1
ATOM 3549 N N . PRO A 1 460 ? -8.368 -1.866 17.867 1.00 81.56 460 PRO A N 1
ATOM 3550 C CA . PRO A 1 460 ? -8.151 -0.665 18.644 1.00 81.56 460 PRO A CA 1
ATOM 3551 C C . PRO A 1 460 ? -6.858 -0.779 19.453 1.00 81.56 460 PRO A C 1
ATOM 3553 O O . PRO A 1 460 ? -6.684 -1.706 20.241 1.00 81.56 460 PRO A O 1
ATOM 3556 N N . VAL A 1 461 ? -5.987 0.225 19.330 1.00 82.56 461 VAL A N 1
ATOM 3557 C CA . VAL A 1 461 ? -4.891 0.433 20.285 1.00 82.56 461 VAL A CA 1
ATOM 3558 C C . VAL A 1 461 ? -5.432 1.193 21.493 1.00 82.56 461 VAL A C 1
ATOM 3560 O O . VAL A 1 461 ? -5.767 2.379 21.398 1.00 82.56 461 VAL A O 1
ATOM 3563 N N . VAL A 1 462 ? -5.529 0.517 22.636 1.00 87.94 462 VAL A N 1
ATOM 3564 C CA . VAL A 1 462 ? -6.182 1.063 23.835 1.00 87.94 462 VAL A CA 1
ATOM 3565 C C . VAL A 1 462 ? -5.191 1.865 24.669 1.00 87.94 462 VAL A C 1
ATOM 3567 O O . VAL A 1 462 ? -4.351 1.300 25.359 1.00 87.94 462 VAL A O 1
ATOM 3570 N N . PHE A 1 463 ? -5.313 3.191 24.668 1.00 91.06 463 PHE A N 1
ATOM 3571 C CA . PHE A 1 463 ? -4.496 4.080 25.490 1.00 91.06 463 PHE A CA 1
ATOM 3572 C C . PHE A 1 463 ? -4.684 3.789 26.987 1.00 91.06 463 PHE A C 1
ATOM 3574 O O . PHE A 1 463 ? -5.766 4.003 27.531 1.00 91.06 463 PHE A O 1
ATOM 3581 N N . THR A 1 464 ? -3.605 3.389 27.668 1.00 90.12 464 THR A N 1
ATOM 3582 C CA . THR A 1 464 ? -3.596 3.087 29.117 1.00 90.12 464 THR A CA 1
ATOM 3583 C C . THR A 1 464 ? -2.846 4.130 29.956 1.00 90.12 464 THR A C 1
ATOM 3585 O O . THR A 1 464 ? -2.683 3.983 31.171 1.00 90.12 464 THR A O 1
ATOM 3588 N N . GLY A 1 465 ? -2.379 5.216 29.331 1.00 88.31 465 GLY A N 1
ATOM 3589 C CA . GLY A 1 465 ? -1.729 6.328 30.023 1.00 88.31 465 GLY A CA 1
ATOM 3590 C C . GLY A 1 465 ? -2.687 7.140 30.909 1.00 88.31 465 GLY A C 1
ATOM 3591 O O . GLY A 1 465 ? -3.895 6.940 30.943 1.00 88.31 465 GLY A O 1
ATOM 3592 N N . THR A 1 466 ? -2.160 8.128 31.639 1.00 91.12 466 THR A N 1
ATOM 3593 C CA . THR A 1 466 ? -2.983 8.938 32.571 1.00 91.12 466 THR A CA 1
ATOM 3594 C C . THR A 1 466 ? -3.505 10.242 31.971 1.00 91.12 466 THR A C 1
ATOM 3596 O O . THR A 1 466 ? -4.506 10.780 32.441 1.00 91.12 466 THR A O 1
ATOM 3599 N N . GLN A 1 467 ? -2.817 10.784 30.968 1.00 93.94 467 GLN A N 1
ATOM 3600 C CA . GLN A 1 467 ? -3.175 11.993 30.223 1.00 93.94 467 GLN A CA 1
ATOM 3601 C C . GLN A 1 467 ? -2.285 12.101 28.985 1.00 93.94 467 GLN A C 1
ATOM 3603 O O . GLN A 1 467 ? -1.134 11.664 29.025 1.00 93.94 467 GLN A O 1
ATOM 3608 N N . CYS A 1 468 ? -2.767 12.756 27.934 1.00 93.69 468 CYS A N 1
ATOM 3609 C CA . CYS A 1 468 ? -1.943 13.131 26.788 1.00 93.69 468 CYS A CA 1
ATOM 3610 C C . CYS A 1 468 ? -2.410 14.465 26.181 1.00 93.69 468 CYS A C 1
ATOM 3612 O O . CYS A 1 468 ? -3.319 15.141 26.688 1.00 93.69 468 CYS A O 1
ATOM 3614 N N . ALA A 1 469 ? -1.732 14.879 25.114 1.00 93.69 469 ALA A N 1
ATOM 3615 C CA . ALA A 1 469 ? -2.074 16.064 24.349 1.00 93.69 469 ALA A CA 1
ATOM 3616 C C . ALA A 1 469 ? -2.308 15.661 22.891 1.00 93.69 469 ALA A C 1
ATOM 3618 O O . ALA A 1 469 ? -1.364 15.364 22.166 1.00 93.69 469 ALA A O 1
ATOM 3619 N N . VAL A 1 470 ? -3.574 15.665 22.477 1.00 95.50 470 VAL A N 1
ATOM 3620 C CA . VAL A 1 470 ? -3.999 15.217 21.152 1.00 95.50 470 VAL A CA 1
ATOM 3621 C C . VAL A 1 470 ? -3.741 16.334 20.143 1.00 95.50 470 VAL A C 1
ATOM 3623 O O . VAL A 1 470 ? -4.316 17.424 20.246 1.00 95.50 470 VAL A O 1
ATOM 3626 N N . LYS A 1 471 ? -2.860 16.079 19.178 1.00 94.50 471 LYS A N 1
ATOM 3627 C CA . LYS A 1 471 ? -2.520 16.982 18.071 1.00 94.50 471 LYS A CA 1
ATOM 3628 C C . LYS A 1 471 ? -3.658 17.047 17.051 1.00 94.50 471 LYS A C 1
ATOM 3630 O O . LYS A 1 471 ? -4.453 16.119 16.969 1.00 94.50 471 LYS A O 1
ATOM 3635 N N . GLY A 1 472 ? -3.766 18.131 16.283 1.00 94.31 472 GLY A N 1
ATOM 3636 C CA . GLY A 1 472 ? -4.829 18.304 15.284 1.00 94.31 472 GLY A CA 1
ATOM 3637 C C . GLY A 1 472 ? -4.867 17.144 14.293 1.00 94.31 472 GLY A C 1
ATOM 3638 O O . GLY A 1 472 ? -3.826 16.756 13.787 1.00 94.31 472 GLY A O 1
ATOM 3639 N N . GLY A 1 473 ? -6.026 16.531 14.057 1.00 92.31 473 GLY A N 1
ATOM 3640 C CA . GLY A 1 473 ? -6.155 15.322 13.234 1.00 92.31 473 GLY A CA 1
ATOM 3641 C C . GLY A 1 473 ? -5.778 14.022 13.950 1.00 92.31 473 GLY A C 1
ATOM 3642 O O . GLY A 1 473 ? -6.103 12.936 13.465 1.00 92.31 473 GLY A O 1
ATOM 3643 N N . GLY A 1 474 ? -5.112 14.110 15.100 1.00 92.88 474 GLY A N 1
ATOM 3644 C CA . GLY A 1 474 ? -4.799 12.990 15.979 1.00 92.88 474 GLY A CA 1
ATOM 3645 C C . GLY A 1 474 ? -6.002 12.556 16.813 1.00 92.88 474 GLY A C 1
ATOM 3646 O O . GLY A 1 474 ? -6.955 13.317 17.025 1.00 92.88 474 GLY A O 1
ATOM 3647 N N . ALA A 1 475 ? -5.946 11.320 17.299 1.00 94.94 475 ALA A N 1
ATOM 3648 C CA . ALA A 1 475 ? -6.914 10.763 18.232 1.00 94.94 475 ALA A CA 1
ATOM 3649 C C . ALA A 1 475 ? -6.249 9.736 19.150 1.00 94.94 475 ALA A C 1
ATOM 3651 O O . ALA A 1 475 ? -5.188 9.212 18.823 1.00 94.94 475 ALA A O 1
ATOM 3652 N N . ILE A 1 476 ? -6.900 9.442 20.271 1.00 94.44 476 ILE A N 1
ATOM 3653 C CA . ILE A 1 476 ? -6.624 8.252 21.078 1.00 94.44 476 ILE A CA 1
ATOM 3654 C C . ILE A 1 476 ? -7.913 7.459 21.275 1.00 94.44 476 ILE A C 1
ATOM 3656 O O . ILE A 1 476 ? -9.004 8.037 21.271 1.00 94.44 476 ILE A O 1
ATOM 3660 N N . THR A 1 477 ? -7.771 6.161 21.503 1.00 93.62 477 THR A N 1
ATOM 3661 C CA . THR A 1 477 ? -8.867 5.266 21.879 1.00 93.62 477 THR A CA 1
ATOM 3662 C C . THR A 1 477 ? -8.699 4.872 23.334 1.00 93.62 477 THR A C 1
ATOM 3664 O O . THR A 1 477 ? -7.614 4.466 23.733 1.00 93.62 477 THR A O 1
ATOM 3667 N N . VAL A 1 478 ? -9.753 4.997 24.138 1.00 93.88 478 VAL A N 1
ATOM 3668 C CA . VAL A 1 478 ? -9.753 4.584 25.548 1.00 93.88 478 VAL A CA 1
ATOM 3669 C C . VAL A 1 478 ? -10.891 3.611 25.825 1.00 93.88 478 VAL A C 1
ATOM 3671 O O . VAL A 1 478 ? -11.945 3.708 25.198 1.00 93.88 478 VAL A O 1
ATOM 3674 N N . LYS A 1 479 ? -10.711 2.729 26.809 1.00 92.75 479 LYS A N 1
ATOM 3675 C CA . LYS A 1 479 ? -11.790 1.902 27.364 1.00 92.75 479 LYS A CA 1
ATOM 3676 C C . LYS A 1 479 ? -12.346 2.564 28.621 1.00 92.75 479 LYS A C 1
ATOM 3678 O O . LYS A 1 479 ? -11.585 2.755 29.571 1.00 92.75 479 LYS A O 1
ATOM 3683 N N . PRO A 1 480 ? -13.616 2.990 28.653 1.00 92.69 480 PRO A N 1
ATOM 3684 C CA . PRO A 1 480 ? -14.178 3.657 29.819 1.00 92.69 480 PRO A CA 1
ATOM 3685 C C . PRO A 1 480 ? -14.438 2.692 30.978 1.00 92.69 480 PRO A C 1
ATOM 3687 O O . PRO A 1 480 ? -15.127 1.687 30.823 1.00 92.69 480 PRO A O 1
ATOM 3690 N N . VAL A 1 481 ? -14.009 3.061 32.189 1.00 89.69 481 VAL A N 1
ATOM 3691 C CA . VAL A 1 481 ? -14.369 2.306 33.400 1.00 89.69 481 VAL A CA 1
ATOM 3692 C C . VAL A 1 481 ? -15.884 2.347 33.588 1.00 89.69 481 VAL A C 1
ATOM 3694 O O . VAL A 1 481 ? -16.470 3.407 33.814 1.00 89.69 481 VAL A O 1
ATOM 3697 N N . GLY A 1 482 ? -16.520 1.177 33.541 1.00 84.50 482 GLY A N 1
ATOM 3698 C CA . GLY A 1 482 ? -17.971 1.056 33.691 1.00 84.50 482 GLY A CA 1
ATOM 3699 C C . GLY A 1 482 ? -18.769 1.461 32.448 1.00 84.50 482 GLY A C 1
ATOM 3700 O O . GLY A 1 482 ? -19.953 1.768 32.586 1.00 84.50 482 GLY A O 1
ATOM 3701 N N . GLY A 1 483 ? -18.144 1.478 31.264 1.00 87.12 483 GLY A N 1
ATOM 3702 C CA . GLY A 1 483 ? -18.832 1.636 29.976 1.00 87.12 483 GLY A CA 1
ATOM 3703 C C . GLY A 1 483 ? -19.271 3.063 29.633 1.00 87.12 483 GLY A C 1
ATOM 3704 O O . GLY A 1 483 ? -19.944 3.266 28.626 1.00 87.12 483 GLY A O 1
ATOM 3705 N N . VAL A 1 484 ? -18.930 4.058 30.463 1.00 90.75 484 VAL A N 1
ATOM 3706 C CA . VAL A 1 484 ? -19.273 5.470 30.229 1.00 90.75 484 VAL A CA 1
ATOM 3707 C C . VAL A 1 484 ? -18.085 6.377 30.533 1.00 90.75 484 VAL A C 1
ATOM 3709 O O . VAL A 1 484 ? -17.633 6.482 31.675 1.00 90.75 484 VAL A O 1
ATOM 3712 N N . TYR A 1 485 ? -17.614 7.105 29.523 1.00 94.94 485 TYR A N 1
ATOM 3713 C CA . TYR A 1 485 ? -16.559 8.100 29.668 1.00 94.94 485 TYR A CA 1
ATOM 3714 C C . TYR A 1 485 ? -17.131 9.495 29.921 1.00 94.94 485 TYR A C 1
ATOM 3716 O O . TYR A 1 485 ? -17.912 10.026 29.133 1.00 94.94 485 TYR A O 1
ATOM 3724 N N . ASN A 1 486 ? -16.672 10.145 30.988 1.00 94.44 486 ASN A N 1
ATOM 3725 C CA . ASN A 1 486 ? -16.994 11.540 31.277 1.00 94.44 486 ASN A CA 1
ATOM 3726 C C . ASN A 1 486 ? -15.713 12.380 31.191 1.00 94.44 486 ASN A C 1
ATOM 3728 O O . ASN A 1 486 ? -14.834 12.190 32.034 1.00 94.44 486 ASN A O 1
ATOM 3732 N N . PRO A 1 487 ? -15.584 13.315 30.227 1.00 95.25 487 PRO A N 1
ATOM 3733 C CA . PRO A 1 487 ? -14.377 14.124 30.099 1.00 95.25 487 PRO A CA 1
ATOM 3734 C C . PRO A 1 487 ? -14.014 14.843 31.414 1.00 95.25 487 PRO A C 1
ATOM 3736 O O . PRO A 1 487 ? -14.869 15.509 32.010 1.00 95.25 487 PRO A O 1
ATOM 3739 N N . PRO A 1 488 ? -12.760 14.737 31.893 1.00 95.62 488 PRO A N 1
ATOM 3740 C CA . PRO A 1 488 ? -12.352 15.329 33.164 1.00 95.62 488 PRO A CA 1
ATOM 3741 C C . PRO A 1 488 ? -12.285 16.862 33.092 1.00 95.62 488 PRO A C 1
ATOM 3743 O O . PRO A 1 488 ? -12.173 17.461 32.024 1.00 95.62 488 PRO A O 1
ATOM 3746 N N . SER A 1 489 ? -12.243 17.527 34.252 1.00 89.00 489 SER A N 1
ATOM 3747 C CA . SER A 1 489 ? -12.239 19.000 34.376 1.00 89.00 489 SER A CA 1
ATOM 3748 C C . SER A 1 489 ? -11.013 19.727 33.787 1.00 89.00 489 SER A C 1
ATOM 3750 O O . SER A 1 489 ? -10.963 20.955 33.818 1.00 89.00 489 SER A O 1
ATOM 3752 N N . GLY A 1 490 ? -10.037 18.996 33.241 1.00 92.19 490 GLY A N 1
ATOM 3753 C CA . GLY A 1 490 ? -8.887 19.530 32.503 1.00 92.19 490 GLY A CA 1
ATOM 3754 C C . GLY A 1 490 ? -8.922 19.264 30.995 1.00 92.19 490 GLY A C 1
ATOM 3755 O O . GLY A 1 490 ? -7.996 19.678 30.300 1.00 92.19 490 GLY A O 1
ATOM 3756 N N . ALA A 1 491 ? -9.948 18.576 30.492 1.00 96.19 491 ALA A N 1
ATOM 3757 C CA . ALA A 1 491 ? -10.087 18.298 29.072 1.00 96.19 491 ALA A CA 1
ATOM 3758 C C . ALA A 1 491 ? -10.402 19.580 28.288 1.00 96.19 491 ALA A C 1
ATOM 3760 O O . ALA A 1 491 ? -11.221 20.407 28.698 1.00 96.19 491 ALA A O 1
ATOM 3761 N N . ALA A 1 492 ? -9.743 19.761 27.147 1.00 96.81 492 ALA A N 1
ATOM 3762 C CA . ALA A 1 492 ? -9.957 20.922 26.297 1.00 96.81 492 ALA A CA 1
ATOM 3763 C C . ALA A 1 492 ? -11.331 20.859 25.607 1.00 96.81 492 ALA A C 1
ATOM 3765 O O . ALA A 1 492 ? -11.669 19.872 24.962 1.00 96.81 492 ALA A O 1
ATOM 3766 N N . SER A 1 493 ? -12.087 21.960 25.634 1.00 91.56 493 SER A N 1
ATOM 3767 C CA . SER A 1 493 ? -13.455 22.042 25.088 1.00 91.56 493 SER A CA 1
ATOM 3768 C C . SER A 1 493 ? -13.570 21.896 23.564 1.00 91.56 493 SER A C 1
ATOM 3770 O O . SER A 1 493 ? -14.670 21.956 23.029 1.00 91.56 493 SER A O 1
ATOM 3772 N N . GLY A 1 494 ? -12.444 21.817 22.853 1.00 92.12 494 GLY A N 1
ATOM 3773 C CA . GLY A 1 494 ? -12.403 21.615 21.405 1.00 92.12 494 GLY A CA 1
ATOM 3774 C C . GLY A 1 494 ? -12.204 20.158 20.991 1.00 92.12 494 GLY A C 1
ATOM 3775 O O . GLY A 1 494 ? -12.152 19.905 19.794 1.00 92.12 494 GLY A O 1
ATOM 3776 N N . LEU A 1 495 ? -12.037 19.235 21.943 1.00 96.50 495 LEU A N 1
ATOM 3777 C CA . LEU A 1 495 ? -12.010 17.802 21.661 1.00 96.50 495 LEU A CA 1
ATOM 3778 C C . LEU A 1 495 ? -13.413 17.305 21.307 1.00 96.50 495 LEU A C 1
ATOM 3780 O O . LEU A 1 495 ? -14.412 17.800 21.831 1.00 96.50 495 LEU A O 1
ATOM 3784 N N . ARG A 1 496 ? -13.463 16.315 20.422 1.00 96.19 496 ARG A N 1
ATOM 3785 C CA . ARG A 1 496 ? -14.661 15.541 20.106 1.00 96.19 496 ARG A CA 1
ATOM 3786 C C . ARG A 1 496 ? -14.515 14.145 20.686 1.00 96.19 496 ARG A C 1
ATOM 3788 O O . ARG A 1 496 ? -13.402 13.633 20.795 1.00 96.19 496 ARG A O 1
ATOM 3795 N N . TYR A 1 497 ? -15.642 13.557 21.041 1.00 96.12 497 TYR A N 1
ATOM 3796 C CA . TYR A 1 497 ? -15.706 12.249 21.665 1.00 96.12 497 TYR A CA 1
ATOM 3797 C C . TYR A 1 497 ? -16.746 11.422 20.926 1.00 96.12 497 TYR A C 1
ATOM 3799 O O . TYR A 1 497 ? -17.809 11.937 20.573 1.00 96.12 497 TYR A O 1
ATOM 3807 N N . TYR A 1 498 ? -16.411 10.162 20.695 1.00 93.88 498 TYR A N 1
ATOM 3808 C CA . TYR A 1 498 ? -17.284 9.197 20.051 1.00 93.88 498 TYR A CA 1
ATOM 3809 C C . TYR A 1 498 ? -17.297 7.960 20.935 1.00 93.88 498 TYR A C 1
ATOM 3811 O O . TYR A 1 498 ? -16.287 7.261 21.003 1.00 93.88 498 TYR A O 1
ATOM 3819 N N . GLY A 1 499 ? -18.393 7.745 21.658 1.00 92.69 499 GLY A N 1
ATOM 3820 C CA . GLY A 1 499 ? -18.648 6.480 22.333 1.00 92.69 499 GLY A CA 1
ATOM 3821 C C . GLY A 1 499 ? -19.030 5.434 21.297 1.00 92.69 499 GLY A C 1
ATOM 3822 O O . GLY A 1 499 ? -19.864 5.706 20.438 1.00 92.69 499 GLY A O 1
ATOM 3823 N N . ILE A 1 500 ? -18.359 4.288 21.312 1.00 89.25 500 ILE A N 1
ATOM 3824 C CA . ILE A 1 500 ? -18.477 3.250 20.291 1.00 89.25 500 ILE A CA 1
ATOM 3825 C C . ILE A 1 500 ? -18.935 1.982 20.985 1.00 89.25 500 ILE A C 1
ATOM 3827 O O . ILE A 1 500 ? -18.205 1.427 21.801 1.00 89.25 500 ILE A O 1
ATOM 3831 N N . THR A 1 501 ? -20.138 1.528 20.646 1.00 85.56 501 THR A N 1
ATOM 3832 C CA . THR A 1 501 ? -20.602 0.184 20.998 1.00 85.56 501 THR A CA 1
ATOM 3833 C C . THR A 1 501 ? -20.570 -0.674 19.745 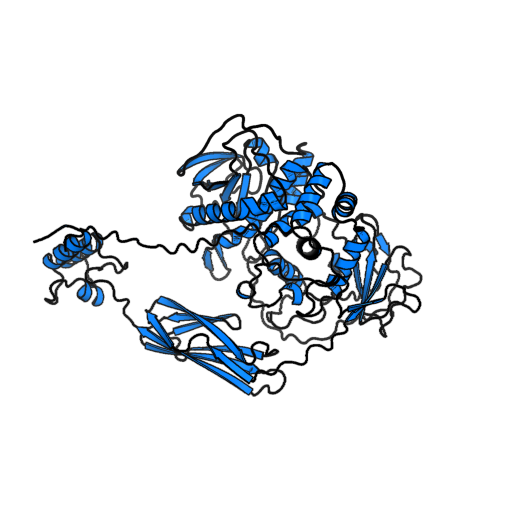1.00 85.56 501 THR A C 1
ATOM 3835 O O . THR A 1 501 ? -21.234 -0.344 18.753 1.00 85.56 501 THR A O 1
ATOM 3838 N N . ARG A 1 502 ? -19.809 -1.767 19.787 1.00 76.44 502 ARG A N 1
ATOM 3839 C CA . ARG A 1 502 ? -19.834 -2.797 18.749 1.00 76.44 502 ARG A CA 1
ATOM 3840 C C . ARG A 1 502 ? -21.046 -3.682 19.037 1.00 76.44 502 ARG A C 1
ATOM 3842 O O . ARG A 1 502 ? -21.151 -4.262 20.109 1.00 76.44 502 ARG A O 1
ATOM 3849 N N . THR A 1 503 ? -22.025 -3.722 18.133 1.00 62.62 503 THR A N 1
ATOM 3850 C CA . THR A 1 503 ? -23.288 -4.456 18.382 1.00 62.62 503 THR A CA 1
ATOM 3851 C C . THR A 1 503 ? -23.259 -5.914 17.933 1.00 62.62 503 THR A C 1
ATOM 3853 O O . THR A 1 503 ? -24.279 -6.598 18.025 1.00 62.62 503 THR A O 1
ATOM 3856 N N . GLN A 1 504 ? -22.106 -6.397 17.475 1.00 53.22 504 GLN A N 1
ATOM 3857 C CA . GLN A 1 504 ? -21.897 -7.812 17.213 1.00 53.22 504 GLN A CA 1
ATOM 3858 C C . GLN A 1 504 ? -21.636 -8.543 18.538 1.00 53.22 504 GLN A C 1
ATOM 3860 O O . GLN A 1 504 ? -20.697 -8.210 19.256 1.00 53.22 504 GLN A O 1
ATOM 3865 N N . GLU A 1 505 ? -22.450 -9.556 18.847 1.00 43.41 505 GLU A N 1
ATOM 3866 C CA . GLU A 1 505 ? -21.862 -10.769 19.426 1.00 43.41 505 GLU A CA 1
ATOM 3867 C C . GLU A 1 505 ? -20.871 -11.275 18.368 1.00 43.41 505 GLU A C 1
ATOM 3869 O O . GLU A 1 505 ? -21.228 -11.276 17.184 1.00 43.41 505 GLU A O 1
ATOM 3874 N N . GLU A 1 506 ? -19.635 -11.616 18.750 1.00 48.00 506 GLU A N 1
ATOM 3875 C CA . GLU A 1 506 ? -18.728 -12.304 17.823 1.00 48.00 506 GLU A CA 1
ATOM 3876 C C . GLU A 1 506 ? -19.499 -13.454 17.166 1.00 48.00 506 GLU A C 1
ATOM 3878 O O . GLU A 1 506 ? -20.281 -14.116 17.864 1.00 48.00 506 GLU A O 1
ATOM 3883 N N . PRO A 1 507 ? -19.409 -13.630 15.832 1.00 47.56 507 PRO A N 1
ATOM 3884 C CA . PRO A 1 507 ? -20.123 -14.716 15.184 1.00 47.56 507 PRO A CA 1
ATOM 3885 C C . PRO A 1 507 ? -19.745 -16.004 15.907 1.00 47.56 507 PRO A C 1
ATOM 3887 O O . PRO A 1 507 ? -18.566 -16.316 16.036 1.00 47.56 507 PRO A O 1
ATOM 3890 N N . GLU A 1 508 ? -20.748 -16.702 16.446 1.00 54.12 508 GLU A N 1
ATOM 3891 C CA . GLU A 1 508 ? -20.512 -17.981 17.108 1.00 54.12 508 GLU A CA 1
ATOM 3892 C C . GLU A 1 508 ? -19.716 -18.867 16.141 1.00 54.12 508 GLU A C 1
ATOM 3894 O O . GLU A 1 508 ? -20.166 -19.015 14.995 1.00 54.12 508 GLU A O 1
ATOM 3899 N N . PRO A 1 509 ? -18.569 -19.423 16.569 1.00 58.50 509 PRO A N 1
ATOM 3900 C CA . PRO A 1 509 ? -17.699 -20.209 15.713 1.00 58.50 509 PRO A CA 1
ATOM 3901 C C . PRO A 1 509 ? -18.482 -21.210 14.877 1.00 58.50 509 PRO A C 1
ATOM 3903 O O . PRO A 1 509 ? -19.320 -21.963 15.396 1.00 58.50 509 PRO A O 1
ATOM 3906 N N . VAL A 1 510 ? -18.221 -21.220 13.570 1.00 73.50 510 VAL A N 1
ATOM 3907 C CA . VAL A 1 510 ? -18.840 -22.194 12.676 1.00 73.50 510 VAL A CA 1
ATOM 3908 C C . VAL A 1 510 ? -18.019 -23.480 12.779 1.00 73.50 510 VAL A C 1
ATOM 3910 O O . VAL A 1 510 ? -16.872 -23.494 12.334 1.00 73.50 510 VAL A O 1
ATOM 3913 N N . PRO A 1 511 ? -18.570 -24.572 13.350 1.00 76.56 511 PRO A N 1
ATOM 3914 C CA . PRO A 1 511 ? -17.817 -25.802 13.552 1.00 76.56 511 PRO A CA 1
ATOM 3915 C C . PRO A 1 511 ? -17.296 -26.349 12.233 1.00 76.56 511 PRO A C 1
ATOM 3917 O O . PRO A 1 511 ? -18.059 -26.517 11.273 1.00 76.56 511 PRO A O 1
ATOM 3920 N N . LEU A 1 512 ? -16.031 -26.751 12.237 1.00 83.62 512 LEU A N 1
ATOM 3921 C CA . LEU A 1 512 ? -15.484 -27.574 11.179 1.00 83.62 512 LEU A CA 1
ATOM 3922 C C . LEU A 1 512 ? -16.187 -28.942 11.195 1.00 83.62 512 LEU A C 1
ATOM 3924 O O . LEU A 1 512 ? -16.256 -29.635 12.209 1.00 83.62 512 LEU A O 1
ATOM 3928 N N . THR A 1 513 ? -16.743 -29.345 10.055 1.00 88.38 513 THR A N 1
ATOM 3929 C CA . THR A 1 513 ? -17.439 -30.636 9.886 1.00 88.38 513 THR A CA 1
ATOM 3930 C C . THR A 1 513 ? -16.778 -31.556 8.864 1.00 88.38 513 THR A C 1
ATOM 3932 O O . THR A 1 513 ? -17.192 -32.709 8.714 1.00 88.38 513 THR A O 1
ATOM 3935 N N . GLY A 1 514 ? -15.763 -31.057 8.161 1.00 89.00 514 GLY A N 1
ATOM 3936 C CA . GLY A 1 514 ? -14.988 -31.788 7.171 1.00 89.00 514 GLY A CA 1
ATOM 3937 C C . GLY A 1 514 ? -13.921 -30.908 6.534 1.00 89.00 514 GLY A C 1
ATOM 3938 O O . GLY A 1 514 ? -13.944 -29.690 6.680 1.00 89.00 514 GLY A O 1
ATOM 3939 N N . ILE A 1 515 ? -13.021 -31.542 5.793 1.00 94.50 515 ILE A N 1
ATOM 3940 C CA . ILE A 1 515 ? -12.095 -30.883 4.877 1.00 94.50 515 ILE A CA 1
ATOM 3941 C C . ILE A 1 515 ? -12.042 -31.699 3.587 1.00 94.50 515 ILE A C 1
ATOM 3943 O O . ILE A 1 515 ? -12.203 -32.921 3.627 1.00 94.50 515 ILE A O 1
ATOM 3947 N N . ASP A 1 516 ? -11.877 -31.024 2.459 1.00 94.00 516 ASP A N 1
ATOM 3948 C CA . ASP A 1 516 ? -11.730 -31.624 1.135 1.00 94.00 516 ASP A CA 1
ATOM 3949 C C . ASP A 1 516 ? -10.488 -31.066 0.433 1.00 94.00 516 ASP A C 1
ATOM 3951 O O . ASP A 1 516 ? -9.873 -30.120 0.924 1.00 94.00 516 ASP A O 1
ATOM 3955 N N . LEU A 1 517 ? -10.124 -31.635 -0.713 1.00 92.38 517 LEU A N 1
ATOM 3956 C CA . LEU A 1 517 ? -9.072 -31.101 -1.580 1.00 92.38 517 LEU A CA 1
ATOM 3957 C C . LEU A 1 517 ? -9.647 -30.762 -2.954 1.00 92.38 517 LEU A C 1
ATOM 3959 O O . LEU A 1 517 ? -10.534 -31.445 -3.464 1.00 92.38 517 LEU A O 1
ATOM 3963 N N . ASP A 1 518 ? -9.109 -29.727 -3.591 1.00 87.56 518 ASP A N 1
ATOM 3964 C CA . ASP A 1 518 ? -9.416 -29.397 -4.986 1.00 87.56 518 ASP A CA 1
ATOM 3965 C C . ASP A 1 518 ? -8.993 -30.507 -5.970 1.00 87.56 518 ASP A C 1
ATOM 3967 O O . ASP A 1 518 ? -9.581 -30.658 -7.049 1.00 87.56 518 ASP A O 1
ATOM 3971 N N . MET A 1 519 ? -8.008 -31.319 -5.574 1.00 89.88 519 MET A N 1
ATOM 3972 C CA . MET A 1 519 ? -7.495 -32.463 -6.317 1.00 89.88 519 MET A CA 1
ATOM 3973 C C . MET A 1 519 ? -7.151 -33.641 -5.393 1.00 89.88 519 MET A C 1
ATOM 3975 O O . MET A 1 519 ? -6.523 -33.472 -4.354 1.00 89.88 519 MET A O 1
ATOM 3979 N N . HIS A 1 520 ? -7.505 -34.861 -5.816 1.00 93.31 520 HIS A N 1
ATOM 3980 C CA . HIS A 1 520 ? -7.244 -36.097 -5.058 1.00 93.31 520 HIS A CA 1
ATOM 3981 C C . HIS A 1 520 ? -6.227 -37.044 -5.704 1.00 93.31 520 HIS A C 1
ATOM 3983 O O . HIS A 1 520 ? -5.817 -38.020 -5.080 1.00 93.31 520 HIS A O 1
ATOM 3989 N N . GLU A 1 521 ? -5.838 -36.805 -6.956 1.00 92.06 521 GLU A N 1
ATOM 3990 C CA . GLU A 1 521 ? -4.826 -37.598 -7.655 1.00 92.06 521 GLU A CA 1
ATOM 3991 C C . GLU A 1 521 ? -4.057 -36.709 -8.637 1.00 92.06 521 GLU A C 1
ATOM 3993 O O . GLU A 1 521 ? -4.676 -35.963 -9.401 1.00 92.06 521 GLU A O 1
ATOM 3998 N N . ALA A 1 522 ? -2.728 -36.827 -8.664 1.00 88.56 522 ALA A N 1
ATOM 3999 C CA . ALA A 1 522 ? -1.876 -36.132 -9.624 1.00 88.56 522 ALA A CA 1
ATOM 4000 C C . ALA A 1 522 ? -0.687 -36.988 -10.080 1.00 88.56 522 ALA A C 1
ATOM 4002 O O . ALA A 1 522 ? -0.153 -37.809 -9.332 1.00 88.56 522 ALA A O 1
ATOM 4003 N N . GLU A 1 523 ? -0.232 -36.757 -11.311 1.00 88.69 523 GLU A N 1
ATOM 4004 C CA . GLU A 1 523 ? 0.984 -37.361 -11.859 1.00 88.69 523 GLU A CA 1
ATOM 4005 C C . GLU A 1 523 ? 2.053 -36.281 -12.052 1.00 88.69 523 GLU A C 1
ATOM 4007 O O . GLU A 1 523 ? 1.835 -35.311 -12.779 1.00 88.69 523 GLU A O 1
ATOM 4012 N N . LEU A 1 524 ? 3.217 -36.470 -11.430 1.00 76.56 524 LEU A N 1
ATOM 40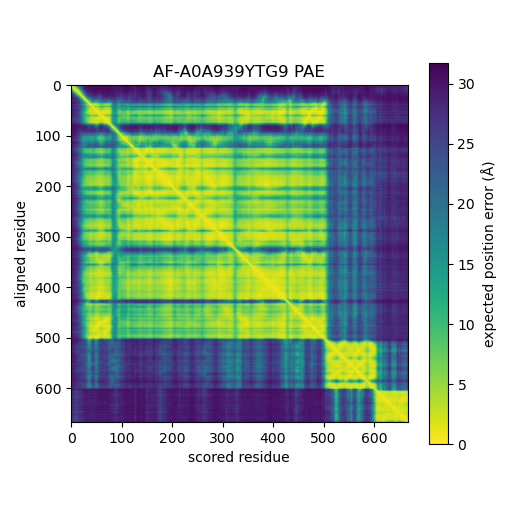13 C CA . LEU A 1 524 ? 4.362 -35.565 -11.516 1.00 76.56 524 LEU A CA 1
ATOM 4014 C C . LEU A 1 524 ? 5.612 -36.301 -12.004 1.00 76.56 524 LEU A C 1
ATOM 4016 O O . LEU A 1 524 ? 5.750 -37.520 -11.897 1.00 76.56 524 LEU A O 1
ATOM 4020 N N . HIS A 1 525 ? 6.565 -35.545 -12.530 1.00 75.44 525 HIS A N 1
ATOM 4021 C CA . HIS A 1 525 ? 7.927 -36.007 -12.767 1.00 75.44 525 HIS A CA 1
ATOM 4022 C C . HIS A 1 525 ? 8.856 -35.426 -11.707 1.00 75.44 525 HIS A C 1
ATOM 4024 O O . HIS A 1 525 ? 8.606 -34.338 -11.192 1.00 75.44 525 HIS A O 1
ATOM 4030 N N . VAL A 1 526 ? 9.948 -36.131 -11.406 1.00 76.31 526 VAL A N 1
ATOM 4031 C CA . VAL A 1 526 ? 10.968 -35.632 -10.468 1.00 76.31 526 VAL A CA 1
ATOM 4032 C C . VAL A 1 526 ? 11.428 -34.229 -10.887 1.00 76.31 526 VAL A C 1
ATOM 4034 O O . VAL A 1 526 ? 11.834 -34.030 -12.033 1.00 76.31 526 VAL A O 1
ATOM 4037 N N . GLY A 1 527 ? 11.360 -33.278 -9.955 1.00 65.56 527 GLY A N 1
ATOM 4038 C CA . GLY A 1 527 ? 11.660 -31.857 -10.141 1.00 65.56 527 GLY A CA 1
ATOM 4039 C C . GLY A 1 527 ? 10.449 -30.969 -10.456 1.00 65.56 527 GLY A C 1
ATOM 4040 O O . GLY A 1 527 ? 10.613 -29.755 -10.510 1.00 65.56 527 GLY A O 1
ATOM 4041 N N . GLN A 1 528 ? 9.256 -31.533 -10.674 1.00 69.69 528 GLN A N 1
ATOM 4042 C CA . GLN A 1 528 ? 8.026 -30.753 -10.852 1.00 69.69 528 GLN A CA 1
ATOM 4043 C C . GLN A 1 528 ? 7.365 -30.418 -9.514 1.00 69.69 528 GLN A C 1
ATOM 4045 O O . GLN A 1 528 ? 7.501 -31.158 -8.537 1.00 69.69 528 GLN A O 1
ATOM 4050 N N . THR A 1 529 ? 6.599 -29.330 -9.519 1.00 76.12 529 THR A N 1
ATOM 4051 C CA . THR A 1 529 ? 5.769 -28.888 -8.400 1.00 76.12 529 THR A CA 1
ATOM 4052 C C . THR A 1 529 ? 4.284 -28.902 -8.775 1.00 76.12 529 THR A C 1
ATOM 4054 O O . THR A 1 529 ? 3.929 -28.861 -9.957 1.00 76.12 529 THR A O 1
ATOM 4057 N N . LEU A 1 530 ? 3.423 -28.991 -7.765 1.00 81.81 530 LEU A N 1
ATOM 4058 C CA . LEU A 1 530 ? 1.966 -28.914 -7.860 1.00 81.81 530 LEU A CA 1
ATOM 4059 C C . LEU A 1 530 ? 1.432 -28.139 -6.659 1.00 81.81 530 LEU A C 1
ATOM 4061 O O . LEU A 1 530 ? 1.859 -28.402 -5.541 1.00 81.81 530 LEU A O 1
ATOM 4065 N N . GLU A 1 531 ? 0.473 -27.248 -6.871 1.00 84.06 531 GLU A N 1
ATOM 4066 C CA . GLU A 1 531 ? -0.284 -26.646 -5.773 1.00 84.06 531 GLU A CA 1
ATOM 4067 C C . GLU A 1 531 ? -1.539 -27.475 -5.475 1.00 84.06 531 GLU A C 1
ATOM 4069 O O . GLU A 1 531 ? -2.246 -27.889 -6.397 1.00 84.06 531 GLU A O 1
ATOM 4074 N N . LEU A 1 532 ? -1.801 -27.718 -4.191 1.00 83.62 532 LEU A N 1
ATOM 4075 C CA . LEU A 1 532 ? -3.047 -28.283 -3.671 1.00 83.62 532 LEU A CA 1
ATOM 4076 C C . LEU A 1 532 ? -3.738 -27.250 -2.783 1.00 83.62 532 LEU A C 1
ATOM 4078 O O . LEU A 1 532 ? -3.075 -26.557 -2.013 1.00 83.62 532 LEU A O 1
ATOM 4082 N N . THR A 1 533 ? -5.067 -27.190 -2.855 1.00 85.25 533 THR A N 1
ATOM 4083 C CA . THR A 1 533 ? -5.889 -26.316 -2.009 1.00 85.25 533 THR A CA 1
ATOM 4084 C C . THR A 1 533 ? -6.859 -27.150 -1.185 1.00 85.25 533 THR A C 1
ATOM 4086 O O . THR A 1 533 ? -7.655 -27.921 -1.725 1.00 85.25 533 THR A O 1
ATOM 4089 N N . ALA A 1 534 ? -6.816 -26.973 0.128 1.00 86.00 534 ALA A N 1
ATOM 4090 C CA . ALA A 1 534 ? -7.760 -27.556 1.056 1.00 86.00 534 ALA A CA 1
ATOM 4091 C C . ALA A 1 534 ? -9.022 -26.697 1.182 1.00 86.00 534 ALA A C 1
ATOM 4093 O O . ALA A 1 534 ? -8.981 -25.470 1.166 1.00 86.00 534 ALA A O 1
ATOM 4094 N N . ILE A 1 535 ? -10.167 -27.364 1.288 1.00 85.50 535 ILE A N 1
ATOM 4095 C CA . ILE A 1 535 ? -11.491 -26.748 1.273 1.00 85.50 535 ILE A CA 1
ATOM 4096 C C . ILE A 1 535 ? -12.203 -27.145 2.574 1.00 85.50 535 ILE A C 1
ATOM 4098 O O . ILE A 1 535 ? -12.663 -28.288 2.679 1.00 85.50 535 ILE A O 1
ATOM 4102 N N . PRO A 1 536 ? -12.300 -26.258 3.581 1.00 85.38 536 PRO A N 1
ATOM 4103 C CA . PRO A 1 536 ? -13.028 -26.554 4.811 1.00 85.38 536 PRO A CA 1
ATOM 4104 C C . PRO A 1 536 ? -14.526 -26.743 4.526 1.00 85.38 536 PRO A C 1
ATOM 4106 O O . PRO A 1 536 ? -15.084 -26.191 3.573 1.00 85.38 536 PRO A O 1
ATOM 4109 N N . ILE A 1 537 ? -15.192 -27.565 5.339 1.00 80.31 537 ILE A N 1
ATOM 4110 C CA . ILE A 1 537 ? -16.626 -27.846 5.224 1.00 80.31 537 ILE A CA 1
ATOM 4111 C C . ILE A 1 537 ? -17.314 -27.546 6.564 1.00 80.31 537 ILE A C 1
ATOM 4113 O O . ILE A 1 537 ? -17.043 -28.240 7.547 1.00 80.31 537 ILE A O 1
ATOM 4117 N N . PRO A 1 538 ? -18.287 -26.621 6.609 1.00 82.62 538 PRO A N 1
ATOM 4118 C CA . PRO A 1 538 ? -18.667 -25.726 5.515 1.00 82.62 538 PRO A CA 1
ATOM 4119 C C . PRO A 1 538 ? -17.525 -24.747 5.177 1.00 82.62 538 PRO A C 1
ATOM 4121 O O . PRO A 1 538 ? -16.584 -24.602 5.950 1.00 82.62 538 PRO A O 1
ATOM 4124 N N . GLY A 1 539 ? -17.585 -24.114 4.001 1.00 69.38 539 GLY A N 1
ATOM 4125 C CA . GLY A 1 539 ? -16.507 -23.232 3.523 1.00 69.38 539 GLY A CA 1
ATOM 4126 C C . GLY A 1 539 ? -16.256 -21.999 4.399 1.00 69.38 539 GLY A C 1
ATOM 4127 O O . GLY A 1 539 ? -15.235 -21.352 4.233 1.00 69.38 539 GLY A O 1
ATOM 4128 N N . ASP A 1 540 ? -17.183 -21.695 5.308 1.00 68.88 540 ASP A N 1
ATOM 4129 C CA . ASP A 1 540 ? -17.151 -20.626 6.307 1.00 68.88 540 ASP A CA 1
ATOM 4130 C C . ASP A 1 540 ? -16.867 -21.141 7.732 1.00 68.88 540 ASP A C 1
ATOM 4132 O O . ASP A 1 540 ? -17.161 -20.439 8.696 1.00 68.88 540 ASP A O 1
ATOM 4136 N N . ALA A 1 541 ? -16.342 -22.365 7.893 1.00 75.25 541 ALA A N 1
ATOM 4137 C CA . ALA A 1 541 ? -15.846 -22.832 9.190 1.00 75.25 541 ALA A CA 1
ATOM 4138 C C . ALA A 1 541 ? -14.783 -21.861 9.745 1.00 75.25 541 ALA A C 1
ATOM 4140 O O . ALA A 1 541 ? -14.040 -21.257 8.969 1.00 75.25 541 ALA A O 1
ATOM 4141 N N . SER A 1 542 ? -14.695 -21.733 11.069 1.00 72.19 542 SER A N 1
ATOM 4142 C CA . SER A 1 542 ? -13.733 -20.861 11.760 1.00 72.19 542 SER A CA 1
ATOM 4143 C C . SER A 1 542 ? -13.030 -21.605 12.900 1.00 72.19 542 SER A C 1
ATOM 4145 O O . SER A 1 542 ? -13.459 -22.696 13.278 1.00 72.19 542 SER A O 1
ATOM 4147 N N . ASP A 1 543 ? -11.949 -21.024 13.424 1.00 71.44 543 ASP A N 1
ATOM 4148 C CA . ASP A 1 543 ? -11.228 -21.492 14.617 1.00 71.44 543 ASP A CA 1
ATOM 4149 C C . ASP A 1 543 ? -10.730 -22.950 14.526 1.00 71.44 543 ASP A C 1
ATOM 4151 O O . ASP A 1 543 ? -11.019 -23.809 15.368 1.00 71.44 543 ASP A O 1
ATOM 4155 N N . TYR A 1 544 ? -9.973 -23.240 13.464 1.00 80.00 544 TYR A N 1
ATOM 4156 C CA . TYR A 1 544 ? -9.317 -24.528 13.244 1.00 80.00 544 TYR A CA 1
ATOM 4157 C C . TYR A 1 544 ? -7.859 -24.350 12.814 1.00 80.00 544 TYR A C 1
ATOM 4159 O O . TYR A 1 544 ? -7.494 -23.359 12.187 1.00 80.00 544 TYR A O 1
ATOM 4167 N N . THR A 1 545 ? -7.032 -25.353 13.099 1.00 81.75 545 THR A N 1
ATOM 4168 C CA . THR A 1 545 ? -5.631 -25.415 12.657 1.00 81.75 545 THR A CA 1
ATOM 4169 C C . THR A 1 545 ? -5.473 -26.361 11.466 1.00 81.75 545 THR A C 1
ATOM 4171 O O . THR A 1 545 ? -6.224 -27.334 11.348 1.00 81.75 545 THR A O 1
ATOM 4174 N N . ILE A 1 546 ? -4.511 -26.083 10.575 1.00 84.94 546 ILE A N 1
ATOM 4175 C CA . ILE A 1 546 ? -4.208 -26.892 9.381 1.00 84.94 546 ILE A CA 1
ATOM 4176 C C . ILE A 1 546 ? -2.771 -27.411 9.427 1.00 84.94 546 ILE A C 1
ATOM 4178 O O . ILE A 1 546 ? -1.832 -26.642 9.604 1.00 84.94 546 ILE A O 1
ATOM 4182 N N . ASP A 1 547 ? -2.616 -28.707 9.172 1.00 86.56 547 ASP A N 1
ATOM 4183 C CA . ASP A 1 547 ? -1.334 -29.381 8.975 1.00 86.56 547 ASP A CA 1
ATOM 4184 C C . ASP A 1 547 ? -1.321 -30.137 7.643 1.00 86.56 547 ASP A C 1
ATOM 4186 O O . ASP A 1 547 ? -2.313 -30.764 7.259 1.00 86.56 547 ASP A O 1
ATOM 4190 N N . TRP A 1 548 ? -0.164 -30.165 6.980 1.00 92.50 548 TRP A N 1
ATOM 4191 C CA . TRP A 1 548 ? 0.070 -30.976 5.785 1.00 92.50 548 TRP A CA 1
ATOM 4192 C C . TRP A 1 548 ? 1.174 -32.001 6.023 1.00 92.50 548 TRP 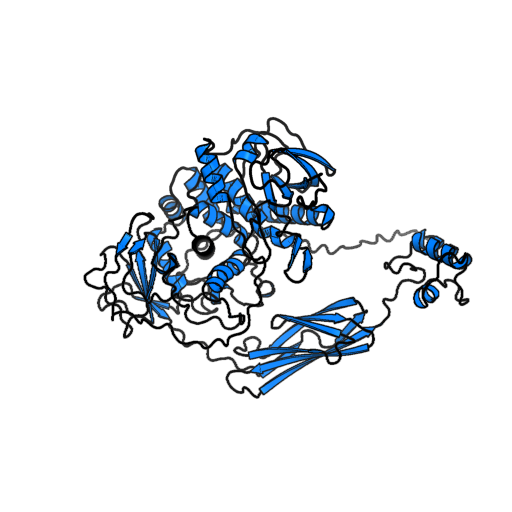A C 1
ATOM 4194 O O . TRP A 1 548 ? 2.202 -31.718 6.633 1.00 92.50 548 TRP A O 1
ATOM 4204 N N . ILE A 1 549 ? 0.961 -33.227 5.544 1.00 92.88 549 ILE A N 1
ATOM 4205 C CA . ILE A 1 549 ? 1.864 -34.355 5.785 1.00 92.88 549 ILE A CA 1
ATOM 4206 C C . ILE A 1 549 ? 2.099 -35.105 4.477 1.00 92.88 549 ILE A C 1
ATOM 4208 O O . ILE A 1 549 ? 1.149 -35.486 3.795 1.00 92.88 549 ILE A O 1
ATOM 4212 N N . SER A 1 550 ? 3.364 -35.387 4.160 1.00 95.69 550 SER A N 1
ATOM 4213 C CA . SER A 1 550 ? 3.721 -36.359 3.122 1.00 95.69 550 SER A CA 1
ATOM 4214 C C . SER A 1 550 ? 3.933 -37.743 3.726 1.00 95.69 550 SER A C 1
ATOM 4216 O O . SER A 1 550 ? 4.643 -37.907 4.720 1.00 95.69 550 SER A O 1
ATOM 4218 N N . SER A 1 551 ? 3.358 -38.774 3.104 1.00 96.56 551 SER A N 1
ATOM 4219 C CA . SER A 1 551 ? 3.590 -40.162 3.511 1.00 96.56 551 SER A CA 1
ATOM 4220 C C . SER A 1 551 ? 5.027 -40.634 3.252 1.00 96.56 551 SER A C 1
ATOM 4222 O O . SER A 1 551 ? 5.465 -41.606 3.868 1.00 96.56 551 SER A O 1
ATOM 4224 N N . ASP A 1 552 ? 5.732 -40.006 2.302 1.00 94.56 552 ASP A N 1
ATOM 4225 C CA . ASP A 1 552 ? 7.120 -40.319 1.946 1.00 94.56 552 ASP A CA 1
ATOM 4226 C C . ASP A 1 552 ? 7.843 -39.081 1.381 1.00 94.56 552 ASP A C 1
ATOM 4228 O O . ASP A 1 552 ? 7.835 -38.820 0.175 1.00 94.56 552 ASP A O 1
ATOM 4232 N N . GLU A 1 553 ? 8.530 -38.349 2.262 1.00 92.56 553 GLU A N 1
ATOM 4233 C CA . GLU A 1 553 ? 9.356 -37.182 1.910 1.00 92.56 553 GLU A CA 1
ATOM 4234 C C . GLU A 1 553 ? 10.530 -37.504 0.973 1.00 92.56 553 GLU A C 1
ATOM 4236 O O . GLU A 1 553 ? 11.137 -36.593 0.421 1.00 92.56 553 GLU A O 1
ATOM 4241 N N . SER A 1 554 ? 10.873 -38.782 0.756 1.00 87.50 554 SER A N 1
ATOM 4242 C CA . SER A 1 554 ? 11.876 -39.164 -0.248 1.00 87.50 554 SER A CA 1
ATOM 4243 C C . SER A 1 554 ? 11.313 -39.255 -1.671 1.00 87.50 554 SER A C 1
ATOM 4245 O O . SER A 1 554 ? 12.085 -39.364 -2.627 1.00 87.50 554 SER A O 1
ATOM 4247 N N . VAL A 1 555 ? 9.985 -39.191 -1.817 1.00 90.06 555 VAL A N 1
ATOM 4248 C CA . VAL A 1 555 ? 9.256 -39.194 -3.094 1.00 90.06 555 VAL A CA 1
ATOM 4249 C C . VAL A 1 555 ? 8.654 -37.815 -3.354 1.00 90.06 555 VAL A C 1
ATOM 4251 O O . VAL A 1 555 ? 8.836 -37.268 -4.443 1.00 90.06 555 VAL A O 1
ATOM 4254 N N . VAL A 1 556 ? 7.995 -37.231 -2.351 1.00 91.38 556 VAL A N 1
ATOM 4255 C CA . VAL A 1 556 ? 7.334 -35.925 -2.442 1.00 91.38 556 VAL A CA 1
ATOM 4256 C C . VAL A 1 556 ? 7.507 -35.150 -1.139 1.00 91.38 556 VAL A C 1
ATOM 4258 O O . VAL A 1 556 ? 7.161 -35.668 -0.081 1.00 91.38 556 VAL A O 1
ATOM 4261 N N . THR A 1 557 ? 7.977 -33.907 -1.207 1.00 88.50 557 THR A N 1
ATOM 4262 C CA . THR A 1 557 ? 7.973 -32.969 -0.073 1.00 88.50 557 THR A CA 1
ATOM 4263 C C . THR A 1 557 ? 6.795 -32.005 -0.182 1.00 88.50 557 THR A C 1
ATOM 4265 O O . THR A 1 557 ? 6.268 -31.786 -1.274 1.00 88.50 557 THR A O 1
ATOM 4268 N N . VAL A 1 558 ? 6.366 -31.450 0.949 1.00 90.50 558 VAL A N 1
ATOM 4269 C CA . VAL A 1 558 ? 5.257 -30.496 1.016 1.00 90.50 558 VAL A CA 1
ATOM 4270 C C . VAL A 1 558 ? 5.667 -29.293 1.859 1.00 90.50 558 VAL A C 1
ATOM 4272 O O . VAL A 1 558 ? 6.174 -29.459 2.965 1.00 90.50 558 VAL A O 1
ATOM 4275 N N . GLU A 1 559 ? 5.466 -28.102 1.313 1.00 76.69 559 GLU A N 1
ATOM 4276 C CA . GLU A 1 559 ? 5.566 -26.813 2.004 1.00 76.69 559 GLU A CA 1
ATOM 4277 C C . GLU A 1 559 ? 4.190 -26.156 1.911 1.00 76.69 559 GLU A C 1
ATOM 4279 O O . GLU A 1 559 ? 3.537 -26.271 0.873 1.00 76.69 559 GLU A O 1
ATOM 4284 N N . TRP A 1 560 ? 3.701 -25.525 2.976 1.00 79.56 560 TRP A N 1
ATOM 4285 C CA . TRP A 1 560 ? 2.327 -25.025 3.010 1.00 79.56 560 TRP A CA 1
ATOM 4286 C C . TRP A 1 560 ? 2.209 -23.669 3.693 1.00 79.56 560 TRP A C 1
ATOM 4288 O O . TRP A 1 560 ? 3.042 -23.298 4.516 1.00 79.56 560 TRP A O 1
ATOM 4298 N N . ASP A 1 561 ? 1.138 -22.967 3.337 1.00 67.69 561 ASP A N 1
ATOM 4299 C CA . ASP A 1 561 ? 0.673 -21.725 3.942 1.00 67.69 561 ASP A CA 1
ATOM 4300 C C . ASP A 1 561 ? -0.851 -21.829 4.088 1.00 67.69 561 ASP A C 1
ATOM 4302 O O . ASP A 1 561 ? -1.592 -21.865 3.100 1.00 67.69 561 ASP A O 1
ATOM 4306 N N . GLY A 1 562 ? -1.311 -22.011 5.328 1.00 77.44 562 GLY A N 1
ATOM 4307 C CA . GLY A 1 562 ? -2.718 -22.250 5.646 1.00 77.44 562 GLY A CA 1
ATOM 4308 C C . GLY A 1 562 ? -3.343 -23.391 4.829 1.00 77.44 562 GLY A C 1
ATOM 4309 O O . GLY A 1 562 ? -2.938 -24.554 4.913 1.00 77.44 562 GLY A O 1
ATOM 4310 N N . LEU A 1 563 ? -4.364 -23.052 4.036 1.00 78.38 563 LEU A N 1
ATOM 4311 C CA . LEU A 1 563 ? -5.130 -23.996 3.217 1.00 78.38 563 LEU A CA 1
ATOM 4312 C C . LEU A 1 563 ? -4.417 -24.419 1.925 1.00 78.38 563 LEU A C 1
ATOM 4314 O O . LEU A 1 563 ? -4.943 -25.276 1.217 1.00 78.38 563 LEU A O 1
ATOM 4318 N N . ARG A 1 564 ? -3.249 -23.865 1.588 1.00 77.62 564 ARG A N 1
ATOM 4319 C CA . ARG A 1 564 ? -2.532 -24.183 0.344 1.00 77.62 564 ARG A CA 1
ATOM 4320 C C . ARG A 1 564 ? -1.230 -24.900 0.614 1.00 77.62 564 ARG A C 1
ATOM 4322 O O . ARG A 1 564 ? -0.505 -24.554 1.539 1.00 77.62 564 ARG A O 1
ATOM 4329 N N . ALA A 1 565 ? -0.895 -25.849 -0.249 1.00 81.25 565 ALA A N 1
ATOM 4330 C CA . ALA A 1 565 ? 0.354 -26.585 -0.172 1.00 81.25 565 ALA A CA 1
ATOM 4331 C C . ALA A 1 565 ? 1.040 -26.702 -1.533 1.00 81.25 565 ALA A C 1
ATOM 4333 O O . ALA A 1 565 ? 0.444 -27.164 -2.507 1.00 81.25 565 ALA A O 1
ATOM 4334 N N . THR A 1 566 ? 2.324 -26.345 -1.579 1.00 84.44 566 THR A N 1
ATOM 4335 C CA . THR A 1 566 ? 3.227 -26.642 -2.690 1.00 84.44 566 THR A CA 1
ATOM 4336 C C . THR A 1 566 ? 3.851 -28.016 -2.484 1.00 84.44 566 THR A C 1
ATOM 4338 O O . THR A 1 566 ? 4.640 -28.266 -1.573 1.00 84.44 566 THR A O 1
ATOM 4341 N N . VAL A 1 567 ? 3.501 -28.923 -3.382 1.00 90.25 567 VAL A N 1
ATOM 4342 C CA . VAL A 1 567 ? 3.939 -30.310 -3.420 1.00 90.25 567 VAL A CA 1
ATOM 4343 C C . VAL A 1 567 ? 5.088 -30.434 -4.416 1.00 90.25 567 VAL A C 1
ATOM 4345 O O . VAL A 1 567 ? 4.899 -30.197 -5.607 1.00 90.25 567 VAL A O 1
ATOM 4348 N N . THR A 1 568 ? 6.276 -30.832 -3.959 1.00 82.69 568 THR A N 1
ATOM 4349 C CA . THR A 1 568 ? 7.477 -30.966 -4.803 1.00 82.69 568 THR A CA 1
ATOM 4350 C C . THR A 1 568 ? 7.865 -32.429 -4.981 1.00 82.69 568 THR A C 1
ATOM 4352 O O . THR A 1 568 ? 8.127 -33.147 -4.017 1.00 82.69 568 THR A O 1
ATOM 4355 N N . ALA A 1 569 ? 7.954 -32.887 -6.229 1.00 83.56 569 ALA A N 1
ATOM 4356 C CA . ALA A 1 569 ? 8.366 -34.247 -6.557 1.00 83.56 569 ALA A CA 1
ATOM 4357 C C . ALA A 1 569 ? 9.896 -34.406 -6.469 1.00 83.56 569 ALA A C 1
ATOM 4359 O O . ALA A 1 569 ? 10.631 -33.916 -7.326 1.00 83.56 569 ALA A O 1
ATOM 4360 N N . VAL A 1 570 ? 10.391 -35.143 -5.473 1.00 78.94 570 VAL A N 1
ATOM 4361 C CA . VAL A 1 570 ? 11.833 -35.302 -5.199 1.00 78.94 570 VAL A CA 1
ATOM 4362 C C . VAL A 1 570 ? 12.398 -36.670 -5.601 1.00 78.94 570 VAL A C 1
ATOM 4364 O O . VAL A 1 570 ? 13.593 -36.788 -5.881 1.00 78.94 570 VAL A O 1
ATOM 4367 N N . GLY A 1 571 ? 11.561 -37.704 -5.703 1.00 77.12 571 GLY A N 1
ATOM 4368 C CA . GLY A 1 571 ? 11.986 -39.062 -6.043 1.00 77.12 571 GLY A CA 1
ATOM 4369 C C . GLY A 1 571 ? 10.885 -39.863 -6.726 1.00 77.12 571 GLY A C 1
ATOM 4370 O O . GLY A 1 571 ? 9.708 -39.585 -6.560 1.00 77.12 571 GLY A O 1
ATOM 4371 N N . SER A 1 572 ? 11.252 -40.859 -7.535 1.00 82.50 572 SER A N 1
ATOM 4372 C CA . SER A 1 572 ? 10.261 -41.693 -8.224 1.00 82.50 572 SER A CA 1
ATOM 4373 C C . SER A 1 572 ? 9.550 -42.633 -7.254 1.00 82.50 572 SER A C 1
ATOM 4375 O O . SER A 1 572 ? 10.223 -43.372 -6.531 1.00 82.50 572 SER A O 1
ATOM 4377 N N . GLY A 1 573 ? 8.227 -42.697 -7.312 1.00 89.62 573 GLY A N 1
ATOM 4378 C CA . GLY A 1 573 ? 7.428 -43.505 -6.402 1.00 89.62 573 GLY A CA 1
ATOM 4379 C C . GLY A 1 573 ? 5.988 -43.021 -6.335 1.00 89.62 573 GLY A C 1
ATOM 4380 O O . GLY A 1 573 ? 5.535 -42.261 -7.183 1.00 89.62 573 GLY A O 1
ATOM 4381 N N . GLU A 1 574 ? 5.278 -43.483 -5.321 1.00 95.88 574 GLU A N 1
ATOM 4382 C CA . GLU A 1 574 ? 3.931 -43.038 -4.980 1.00 95.88 574 GLU A CA 1
ATOM 4383 C C . GLU A 1 574 ? 3.998 -42.482 -3.559 1.00 95.88 574 GLU A C 1
ATOM 4385 O O . GLU A 1 574 ? 4.548 -43.143 -2.676 1.00 95.88 574 GLU A O 1
ATOM 4390 N N . ALA A 1 575 ? 3.481 -41.274 -3.358 1.00 95.62 575 ALA A N 1
ATOM 4391 C CA . ALA A 1 575 ? 3.340 -40.653 -2.048 1.00 95.62 575 ALA A CA 1
ATOM 4392 C C . ALA A 1 575 ? 1.916 -40.114 -1.905 1.00 95.62 575 ALA A C 1
ATOM 4394 O O . ALA A 1 575 ? 1.315 -39.667 -2.879 1.00 95.62 575 ALA A O 1
ATOM 4395 N N . VAL A 1 576 ? 1.376 -40.160 -0.695 1.00 97.38 576 VAL A N 1
ATOM 4396 C CA . VAL A 1 576 ? 0.085 -39.566 -0.358 1.00 97.38 576 VAL A CA 1
ATOM 4397 C C . VAL A 1 576 ? 0.351 -38.296 0.429 1.00 97.38 576 VAL A C 1
ATOM 4399 O O . VAL A 1 576 ? 1.087 -38.324 1.416 1.00 97.38 576 VAL A O 1
ATOM 4402 N N . ILE A 1 577 ? -0.236 -37.196 -0.026 1.00 97.75 577 ILE A N 1
ATOM 4403 C CA . ILE A 1 577 ? -0.294 -35.947 0.722 1.00 97.75 577 ILE A CA 1
ATOM 4404 C C . ILE A 1 577 ? -1.604 -35.929 1.501 1.00 97.75 577 ILE A C 1
ATOM 4406 O O . ILE A 1 577 ? -2.673 -36.094 0.913 1.00 97.75 577 ILE A O 1
ATOM 4410 N N . THR A 1 578 ? -1.516 -35.735 2.812 1.00 95.94 578 THR A N 1
ATOM 4411 C CA . THR A 1 578 ? -2.660 -35.636 3.720 1.00 95.94 578 THR A CA 1
ATOM 4412 C C . THR A 1 578 ? -2.735 -34.216 4.263 1.00 95.94 578 THR A C 1
ATOM 4414 O O . THR A 1 578 ? -1.769 -33.750 4.865 1.00 95.94 578 THR A O 1
ATOM 4417 N N . VAL A 1 579 ? -3.879 -33.552 4.094 1.00 92.44 579 VAL A N 1
ATOM 4418 C CA . VAL A 1 579 ? -4.221 -32.354 4.872 1.00 92.44 579 VAL A CA 1
ATOM 4419 C C . VAL A 1 579 ? -5.016 -32.785 6.096 1.00 92.44 579 VAL A C 1
ATOM 4421 O O . VAL A 1 579 ? -5.927 -33.606 5.980 1.00 92.44 579 VAL A O 1
ATOM 4424 N N . ARG A 1 580 ? -4.673 -32.249 7.265 1.00 92.06 580 ARG A N 1
ATOM 4425 C CA . ARG A 1 580 ? -5.394 -32.440 8.521 1.00 92.06 580 ARG A CA 1
ATOM 4426 C C . ARG A 1 580 ? -5.875 -31.092 9.033 1.00 92.06 580 ARG A C 1
ATOM 4428 O O . ARG A 1 580 ? -5.080 -30.173 9.166 1.00 92.06 580 ARG A O 1
ATOM 4435 N N . ALA A 1 581 ? -7.151 -31.021 9.382 1.00 88.19 581 ALA A N 1
ATOM 4436 C CA . ALA A 1 581 ? -7.754 -29.861 10.018 1.00 88.19 581 ALA A CA 1
ATOM 4437 C C . ALA A 1 581 ? -8.288 -30.214 11.407 1.00 88.19 581 ALA A C 1
ATOM 4439 O O . ALA A 1 581 ? -9.034 -31.189 11.521 1.00 88.19 581 ALA A O 1
ATOM 4440 N N . THR A 1 582 ? -7.923 -29.450 12.437 1.00 83.38 582 THR A N 1
ATOM 4441 C CA . THR A 1 582 ? -8.313 -29.696 13.840 1.00 83.38 582 THR A CA 1
ATOM 4442 C C . THR A 1 582 ? -9.186 -28.554 14.353 1.00 83.38 582 THR A C 1
ATOM 4444 O O . THR A 1 582 ? -8.773 -27.405 14.282 1.00 83.38 582 THR A O 1
ATOM 4447 N N . ASP A 1 583 ? -10.386 -28.866 14.850 1.00 78.56 583 ASP A N 1
ATOM 4448 C CA . ASP A 1 583 ? -11.317 -27.889 15.450 1.00 78.56 583 ASP A CA 1
ATOM 4449 C C . ASP A 1 583 ? -10.844 -27.522 16.867 1.00 78.56 583 ASP A C 1
ATOM 4451 O O . ASP A 1 583 ? -10.784 -28.395 17.736 1.00 78.56 583 ASP A O 1
ATOM 4455 N N . GLU A 1 584 ? -10.529 -26.249 17.117 1.00 69.81 584 GLU A N 1
ATOM 4456 C CA . GLU A 1 584 ? -9.997 -25.783 18.409 1.00 69.81 584 GLU A CA 1
ATOM 4457 C C . GLU A 1 584 ? -11.097 -25.399 19.423 1.00 69.81 584 GLU A C 1
ATOM 4459 O O . GLU A 1 584 ? -10.824 -25.240 20.616 1.00 69.81 584 GLU A O 1
ATOM 4464 N N . VAL A 1 585 ? -12.365 -25.293 19.005 1.00 60.09 585 VAL A N 1
ATOM 4465 C CA . VAL A 1 585 ? -13.440 -24.705 19.826 1.00 60.09 585 VAL A CA 1
ATOM 4466 C C . VAL A 1 585 ? -14.322 -25.758 20.474 1.00 60.09 585 VAL A C 1
ATOM 4468 O O . VAL A 1 585 ? -14.540 -25.753 21.691 1.00 60.09 585 VAL A O 1
ATOM 4471 N N . LEU A 1 586 ? -14.903 -26.651 19.674 1.00 56.94 586 LEU A N 1
ATOM 4472 C CA . LEU A 1 586 ? -15.946 -27.553 20.166 1.00 56.94 586 LEU A CA 1
ATOM 4473 C C . LEU A 1 586 ? -15.370 -28.912 20.546 1.00 56.94 586 LEU A C 1
ATOM 4475 O O . LEU A 1 586 ? -15.838 -29.537 21.511 1.00 56.94 586 LEU A O 1
ATOM 4479 N N . HIS A 1 587 ? -14.339 -29.357 19.826 1.00 64.12 587 HIS A N 1
ATOM 4480 C CA . HIS A 1 587 ? -13.761 -30.687 19.957 1.00 64.12 587 HIS A CA 1
ATOM 4481 C C . HIS A 1 587 ? -12.251 -30.704 19.626 1.00 64.12 587 HIS A C 1
ATOM 4483 O O . HIS A 1 587 ? -11.893 -31.257 18.594 1.00 64.12 587 HIS A O 1
ATOM 4489 N N . PRO A 1 588 ? -11.354 -30.269 20.533 1.00 59.84 588 PRO A N 1
ATOM 4490 C CA . PRO A 1 588 ? -9.893 -30.234 20.306 1.00 59.84 588 PRO A CA 1
ATOM 4491 C C . PRO A 1 588 ? -9.225 -31.607 20.067 1.00 59.84 588 PRO A C 1
ATOM 4493 O O . PRO A 1 588 ? -8.038 -31.695 19.773 1.00 59.84 588 PRO A O 1
ATOM 4496 N N . ASP A 1 589 ? -9.980 -32.704 20.194 1.00 72.12 589 ASP A N 1
ATOM 4497 C CA . ASP A 1 589 ? -9.549 -34.064 19.839 1.00 72.12 589 ASP A CA 1
ATOM 4498 C C . ASP A 1 589 ? -10.109 -34.532 18.472 1.00 72.12 589 ASP A C 1
ATOM 4500 O O . ASP A 1 589 ? -9.915 -35.686 18.076 1.00 72.12 589 ASP A O 1
ATOM 4504 N N . MET A 1 590 ? -10.883 -33.690 17.781 1.00 75.75 590 MET A N 1
ATOM 4505 C CA . MET A 1 590 ? -11.538 -33.986 16.510 1.00 75.75 590 MET A CA 1
ATOM 4506 C C . MET A 1 590 ? -10.768 -33.327 15.375 1.00 75.75 590 MET A C 1
ATOM 4508 O O . MET A 1 590 ? -10.613 -32.112 15.326 1.00 75.75 590 MET A O 1
ATOM 4512 N N . PHE A 1 591 ? -10.332 -34.159 14.438 1.00 86.88 591 PHE A N 1
ATOM 4513 C CA . PHE A 1 591 ? -9.696 -33.713 13.215 1.00 86.88 591 PHE A CA 1
ATOM 4514 C C . PHE A 1 591 ? -10.368 -34.350 12.001 1.00 86.88 591 PHE A C 1
ATOM 4516 O O . PHE A 1 591 ? -10.916 -35.458 12.078 1.00 86.88 591 PHE A O 1
ATOM 4523 N N . PHE A 1 592 ? -10.303 -33.649 10.878 1.00 92.94 592 PHE A N 1
ATOM 4524 C CA . PHE A 1 592 ? -10.725 -34.127 9.569 1.00 92.94 592 PHE A CA 1
ATOM 4525 C C . PHE A 1 592 ? -9.511 -34.223 8.658 1.00 92.94 592 PHE A C 1
ATOM 4527 O O . PHE A 1 592 ? -8.588 -33.422 8.769 1.00 92.94 592 PHE A O 1
ATOM 4534 N N . GLU A 1 593 ? -9.510 -35.213 7.771 1.00 95.50 593 GLU A N 1
ATOM 4535 C CA . GLU A 1 593 ? -8.424 -35.426 6.819 1.00 95.50 593 GLU A CA 1
ATOM 4536 C C . GLU A 1 593 ? -8.970 -35.560 5.404 1.00 95.50 593 GLU A C 1
ATOM 4538 O O . GLU A 1 593 ? -10.019 -36.178 5.190 1.00 95.50 593 GLU A O 1
ATOM 4543 N N . ALA A 1 594 ? -8.214 -35.029 4.450 1.00 94.94 594 ALA A N 1
ATOM 4544 C CA . ALA A 1 594 ? -8.364 -35.312 3.033 1.00 94.94 594 ALA A CA 1
ATOM 4545 C C . ALA A 1 594 ? -7.002 -35.702 2.451 1.00 94.94 594 ALA A C 1
ATOM 4547 O O . ALA A 1 594 ? -5.953 -35.272 2.933 1.00 94.94 594 ALA A O 1
ATOM 4548 N N . GLU A 1 595 ? -7.021 -36.558 1.434 1.00 96.81 595 GLU A N 1
ATOM 4549 C CA . GLU A 1 595 ? -5.816 -37.143 0.851 1.00 96.81 595 GLU A CA 1
ATOM 4550 C C . GLU A 1 595 ? -5.760 -36.889 -0.656 1.00 96.81 595 GLU A C 1
ATOM 4552 O O . GLU A 1 595 ? -6.783 -36.934 -1.351 1.00 96.81 595 GLU A O 1
ATOM 4557 N N . CYS A 1 596 ? -4.545 -36.667 -1.152 1.00 95.75 596 CYS A N 1
ATOM 4558 C CA . CYS A 1 596 ? -4.218 -36.640 -2.568 1.00 95.75 596 CYS A CA 1
ATOM 4559 C C . CYS A 1 596 ? -3.076 -37.616 -2.863 1.00 95.75 596 CYS A C 1
ATOM 4561 O O . CYS A 1 596 ? -2.020 -37.573 -2.229 1.00 95.75 596 CYS A O 1
ATOM 4563 N N . VAL A 1 597 ? -3.285 -38.514 -3.826 1.00 97.06 597 VAL A N 1
ATOM 4564 C CA . VAL A 1 597 ? -2.275 -39.485 -4.261 1.00 97.06 597 VAL A CA 1
ATOM 4565 C C . VAL A 1 597 ? -1.408 -38.865 -5.352 1.00 97.06 597 VAL A C 1
ATOM 4567 O O . VAL A 1 597 ? -1.897 -38.515 -6.426 1.00 97.06 597 VAL A O 1
ATOM 4570 N N . ILE A 1 598 ? -0.104 -38.782 -5.105 1.00 94.44 598 ILE A N 1
ATOM 4571 C CA . ILE A 1 598 ? 0.882 -38.253 -6.043 1.00 94.44 598 ILE A CA 1
ATOM 4572 C C . ILE A 1 598 ? 1.720 -39.398 -6.605 1.00 94.44 598 ILE A C 1
ATOM 4574 O O . ILE A 1 598 ? 2.465 -40.078 -5.892 1.00 94.44 598 ILE A O 1
ATOM 4578 N N . LEU A 1 599 ? 1.628 -39.590 -7.918 1.00 92.00 599 LEU A N 1
ATOM 4579 C CA . LEU A 1 599 ? 2.429 -40.555 -8.661 1.00 92.00 599 LEU A CA 1
ATOM 4580 C C . LEU A 1 599 ? 3.617 -39.841 -9.301 1.00 92.00 599 LEU A C 1
ATOM 4582 O O . LEU A 1 599 ? 3.459 -39.100 -10.271 1.00 92.00 599 LEU A O 1
ATOM 4586 N N . VAL A 1 600 ? 4.820 -40.089 -8.784 1.00 83.81 600 VAL A N 1
ATOM 4587 C CA . VAL A 1 600 ? 6.055 -39.500 -9.303 1.00 83.81 600 VAL A CA 1
ATOM 4588 C C . VAL A 1 600 ? 6.781 -40.476 -10.219 1.00 83.81 600 VAL A C 1
ATOM 4590 O O . VAL A 1 600 ? 7.348 -41.488 -9.795 1.00 83.81 600 VAL A O 1
ATOM 4593 N N . SER A 1 601 ? 6.837 -40.142 -11.503 1.00 81.06 601 SER A N 1
ATOM 4594 C CA . SER A 1 601 ? 7.599 -40.901 -12.491 1.00 81.06 601 SER A CA 1
ATOM 4595 C C . SER A 1 601 ? 9.049 -40.413 -12.569 1.00 81.06 601 SER A C 1
ATOM 4597 O O . SER A 1 601 ? 9.330 -39.234 -12.769 1.00 81.06 601 SER A O 1
ATOM 4599 N N . GLY A 1 602 ? 10.003 -41.346 -12.464 1.00 52.41 602 GLY A N 1
ATOM 4600 C CA . GLY A 1 602 ? 11.450 -41.065 -12.487 1.00 52.41 602 GLY A CA 1
ATOM 4601 C C . GLY A 1 602 ? 12.032 -40.676 -13.848 1.00 52.41 602 GLY A C 1
ATOM 4602 O O . GLY A 1 602 ? 13.249 -40.627 -14.001 1.00 52.41 602 GLY A O 1
ATOM 4603 N N . VAL A 1 603 ? 11.189 -40.469 -14.858 1.00 51.19 603 VAL A N 1
ATOM 4604 C CA . VAL A 1 603 ? 11.613 -40.201 -16.231 1.00 51.19 603 VAL A CA 1
ATOM 4605 C C . VAL A 1 603 ? 10.728 -39.101 -16.785 1.00 51.19 603 VAL A C 1
ATOM 4607 O O . VAL A 1 603 ? 9.610 -39.393 -17.189 1.00 51.19 603 VAL A O 1
ATOM 4610 N N . ILE A 1 604 ? 11.232 -37.866 -16.868 1.00 51.59 604 ILE A N 1
ATOM 4611 C CA . ILE A 1 604 ? 10.731 -36.933 -17.884 1.00 51.59 604 ILE A CA 1
ATOM 4612 C C . ILE A 1 604 ? 10.939 -37.662 -19.221 1.00 51.59 604 ILE A C 1
ATOM 4614 O O . ILE A 1 604 ? 12.082 -38.044 -19.511 1.00 51.59 604 ILE A O 1
ATOM 4618 N N . PRO A 1 605 ? 9.892 -37.963 -20.010 1.00 62.28 605 PRO A N 1
ATOM 4619 C CA . PRO A 1 605 ? 10.073 -38.623 -21.291 1.00 62.28 605 PRO A CA 1
ATOM 4620 C C . PRO A 1 605 ? 10.696 -37.617 -22.261 1.00 62.28 605 PRO A C 1
ATOM 4622 O O . PRO A 1 605 ? 9.999 -36.947 -23.020 1.00 62.28 605 PRO A O 1
ATOM 4625 N N . TYR A 1 606 ? 12.023 -37.495 -22.221 1.00 74.56 606 TYR A N 1
ATOM 4626 C CA . TYR A 1 606 ? 12.764 -36.738 -23.218 1.00 74.56 606 TYR A CA 1
ATOM 4627 C C . TYR A 1 606 ? 12.500 -37.353 -24.597 1.00 74.56 606 TYR A C 1
ATOM 4629 O O . TYR A 1 606 ? 12.481 -38.587 -24.727 1.00 74.56 606 TYR A O 1
ATOM 4637 N N . PRO A 1 607 ? 12.276 -36.529 -25.632 1.00 80.12 607 PRO A N 1
ATOM 4638 C CA . PRO A 1 607 ? 12.135 -37.025 -26.991 1.00 80.12 607 PRO A CA 1
ATOM 4639 C C . PRO A 1 607 ? 13.324 -37.911 -27.391 1.00 80.12 607 PRO A C 1
ATOM 4641 O O . PRO A 1 607 ? 14.470 -37.635 -27.038 1.00 80.12 607 PRO A O 1
ATOM 4644 N N . GLN A 1 608 ? 13.075 -38.970 -28.168 1.00 82.94 608 GLN A N 1
ATOM 4645 C CA . GLN A 1 608 ? 14.156 -39.803 -28.700 1.00 82.94 608 GLN A CA 1
ATOM 4646 C C . GLN A 1 608 ? 15.100 -38.922 -29.541 1.00 82.94 608 GLN A C 1
ATOM 4648 O O . GLN A 1 608 ? 14.675 -38.304 -30.521 1.00 82.94 608 GLN A O 1
ATOM 4653 N N . GLY A 1 609 ? 16.361 -38.839 -29.121 1.00 87.12 609 GLY A N 1
ATOM 4654 C CA . GLY A 1 609 ? 17.390 -37.972 -29.686 1.00 87.12 609 GLY A CA 1
ATOM 4655 C C . GLY A 1 609 ? 17.761 -36.734 -28.864 1.00 87.12 609 GLY A C 1
ATOM 4656 O O . GLY A 1 609 ? 18.726 -36.085 -29.245 1.00 87.12 609 GLY A O 1
ATOM 4657 N N . ASP A 1 610 ? 17.063 -36.415 -27.769 1.00 91.06 610 ASP A N 1
ATOM 4658 C CA . ASP A 1 610 ? 17.382 -35.305 -26.848 1.00 91.06 610 ASP A CA 1
ATOM 4659 C C . ASP A 1 610 ? 18.393 -35.778 -25.787 1.00 91.06 610 ASP A C 1
ATOM 4661 O O . ASP A 1 610 ? 18.033 -36.279 -24.725 1.00 91.06 610 ASP A O 1
ATOM 4665 N N . ILE A 1 611 ? 19.683 -35.732 -26.122 1.00 90.12 611 ILE A N 1
ATOM 4666 C CA . ILE A 1 611 ? 20.764 -36.301 -25.305 1.00 90.12 611 ILE A CA 1
ATOM 4667 C C . ILE A 1 611 ? 21.183 -35.347 -24.183 1.00 90.12 611 ILE A C 1
ATOM 4669 O O . ILE A 1 611 ? 21.634 -35.819 -23.133 1.00 90.12 611 ILE A O 1
ATOM 4673 N N . ASP A 1 612 ? 21.083 -34.032 -24.385 1.00 86.12 612 ASP A N 1
ATOM 4674 C CA . ASP A 1 612 ? 21.338 -33.051 -23.325 1.00 86.12 612 ASP A CA 1
ATOM 4675 C C . ASP A 1 612 ? 20.138 -32.827 -22.392 1.00 86.12 612 ASP A C 1
ATOM 4677 O O . ASP A 1 612 ? 20.317 -32.192 -21.352 1.00 86.12 612 ASP A O 1
ATOM 4681 N N . MET A 1 613 ? 18.992 -33.454 -22.696 1.00 81.75 613 MET A N 1
ATOM 4682 C CA . MET A 1 613 ? 17.807 -33.527 -21.840 1.00 81.75 613 MET A CA 1
ATOM 4683 C C . MET A 1 613 ? 17.171 -32.155 -21.592 1.00 81.75 613 MET A C 1
ATOM 4685 O O . MET A 1 613 ? 16.619 -31.894 -20.524 1.00 81.75 613 MET A O 1
ATOM 4689 N N . ASN A 1 614 ? 17.255 -31.262 -22.577 1.00 79.94 614 ASN A N 1
ATOM 4690 C CA . ASN A 1 614 ? 16.696 -29.913 -22.486 1.00 79.94 614 ASN A CA 1
ATOM 4691 C C . ASN A 1 614 ? 15.228 -29.825 -22.958 1.00 79.94 614 ASN A C 1
ATOM 4693 O O . ASN A 1 614 ? 14.648 -28.740 -22.974 1.00 79.94 614 ASN A O 1
ATOM 4697 N N . GLY A 1 615 ? 14.632 -30.949 -23.372 1.00 80.31 615 GLY A N 1
ATOM 4698 C CA . GLY A 1 615 ? 13.270 -31.048 -23.898 1.00 80.31 615 GLY A CA 1
ATOM 4699 C C . GLY A 1 615 ? 13.162 -30.890 -25.421 1.00 80.31 615 GLY A C 1
ATOM 4700 O O . GLY A 1 615 ? 12.064 -31.015 -25.969 1.00 80.31 615 GLY A O 1
ATOM 4701 N N . THR A 1 616 ? 14.262 -30.628 -26.136 1.00 84.25 616 THR A N 1
ATOM 4702 C CA . THR A 1 616 ? 14.275 -30.379 -27.586 1.00 84.25 616 THR A CA 1
ATOM 4703 C C . THR A 1 616 ? 15.413 -31.108 -28.299 1.00 84.25 616 THR A C 1
ATOM 4705 O O . THR A 1 616 ? 16.577 -30.957 -27.959 1.00 84.25 616 THR A O 1
ATOM 4708 N N . VAL A 1 617 ? 15.095 -31.829 -29.382 1.00 90.50 617 VAL A N 1
ATOM 4709 C CA . VAL A 1 617 ? 16.111 -32.482 -30.227 1.00 90.50 617 VAL A CA 1
ATOM 4710 C C . VAL A 1 617 ? 16.746 -31.462 -31.173 1.00 90.50 617 VAL A C 1
ATOM 4712 O O . VAL A 1 617 ? 16.113 -31.020 -32.138 1.00 90.50 617 VAL A O 1
ATOM 4715 N N . ASN A 1 618 ? 18.005 -31.101 -30.937 1.00 91.69 618 ASN A N 1
ATOM 4716 C CA . ASN A 1 618 ? 18.730 -30.102 -31.714 1.00 91.69 618 ASN A CA 1
ATOM 4717 C C . ASN A 1 618 ? 20.161 -30.554 -32.103 1.00 91.69 618 ASN A C 1
ATOM 4719 O O . ASN A 1 618 ? 20.548 -31.719 -32.001 1.00 91.69 618 ASN A O 1
ATOM 4723 N N . ILE A 1 619 ? 20.954 -29.646 -32.688 1.00 91.69 619 ILE A N 1
ATOM 4724 C CA . ILE A 1 619 ? 22.300 -29.974 -33.198 1.00 91.69 619 ILE A CA 1
ATOM 4725 C C . ILE A 1 619 ? 23.274 -30.322 -32.060 1.00 91.69 619 ILE A C 1
ATOM 4727 O O . ILE A 1 619 ? 24.211 -31.095 -32.281 1.00 91.69 619 ILE A O 1
ATOM 4731 N N . ASN A 1 620 ? 23.072 -29.783 -30.857 1.00 91.75 620 ASN A N 1
ATOM 4732 C CA . ASN A 1 620 ? 23.921 -30.069 -29.704 1.00 91.75 620 ASN A CA 1
ATOM 4733 C C . ASN A 1 620 ? 23.812 -31.540 -29.291 1.00 91.75 620 ASN A C 1
ATOM 4735 O O . ASN A 1 620 ? 24.841 -32.163 -29.022 1.00 91.75 620 ASN A O 1
ATOM 4739 N N . ASP A 1 621 ? 22.625 -32.136 -29.386 1.00 94.06 621 ASP A N 1
ATOM 4740 C CA . ASP A 1 621 ? 22.415 -33.562 -29.126 1.00 94.06 621 ASP A CA 1
ATOM 4741 C C . ASP A 1 621 ? 23.174 -34.447 -30.111 1.00 94.06 621 ASP A C 1
ATOM 4743 O O . ASP A 1 621 ? 23.874 -35.387 -29.726 1.00 94.06 621 ASP A O 1
ATOM 4747 N N . ALA A 1 622 ? 23.138 -34.091 -31.399 1.00 93.88 622 ALA A N 1
ATOM 4748 C CA . ALA A 1 622 ? 23.903 -34.793 -32.426 1.00 93.88 622 ALA A CA 1
ATOM 4749 C C . ALA A 1 622 ? 25.418 -34.708 -32.162 1.00 93.88 622 ALA A C 1
ATOM 4751 O O . ALA A 1 622 ? 26.160 -35.668 -32.390 1.00 93.88 622 ALA A O 1
ATOM 4752 N N . VAL A 1 623 ? 25.894 -33.567 -31.653 1.00 92.81 623 VAL A N 1
ATOM 4753 C CA . VAL A 1 623 ? 27.301 -33.369 -31.274 1.00 92.81 623 VAL A CA 1
ATOM 4754 C C . VAL A 1 623 ? 27.661 -34.221 -30.053 1.00 92.81 623 VAL A C 1
ATOM 4756 O O . VAL A 1 623 ? 28.762 -34.776 -30.015 1.00 92.81 623 VAL A O 1
ATOM 4759 N N . LEU A 1 624 ? 26.761 -34.366 -29.077 1.00 93.94 624 LEU A N 1
ATOM 4760 C CA . LEU A 1 624 ? 26.961 -35.230 -27.912 1.00 93.94 624 LEU A CA 1
ATOM 4761 C C . LEU A 1 624 ? 26.996 -36.712 -28.299 1.00 93.94 624 LEU A C 1
ATOM 4763 O O . LEU A 1 624 ? 27.942 -37.404 -27.910 1.00 93.94 624 LEU A O 1
ATOM 4767 N N . ALA A 1 625 ? 26.073 -37.175 -29.148 1.00 94.50 625 ALA A N 1
ATOM 4768 C CA . ALA A 1 625 ? 26.116 -38.521 -29.727 1.00 94.50 625 ALA A CA 1
ATOM 4769 C C . ALA A 1 625 ? 27.453 -38.786 -30.441 1.00 94.50 625 ALA A C 1
ATOM 4771 O O . ALA A 1 625 ? 28.102 -39.812 -30.221 1.00 94.50 625 ALA A O 1
ATOM 4772 N N . LEU A 1 626 ? 27.924 -37.826 -31.249 1.00 94.12 626 LEU A N 1
ATOM 4773 C CA . LEU A 1 626 ? 29.189 -37.947 -31.973 1.00 94.12 626 LEU A CA 1
ATOM 4774 C C . LEU A 1 626 ? 30.383 -38.027 -31.012 1.00 94.12 626 LEU A C 1
ATOM 4776 O O . LEU A 1 626 ? 31.225 -38.917 -31.145 1.00 94.12 626 LEU A O 1
ATOM 4780 N N . ARG A 1 627 ? 30.447 -37.135 -30.016 1.00 92.19 627 ARG A N 1
ATOM 4781 C CA . ARG A 1 627 ? 31.511 -37.128 -28.999 1.00 92.19 627 ARG A CA 1
ATOM 4782 C C . ARG A 1 627 ? 31.543 -38.437 -28.216 1.00 92.19 627 ARG A C 1
ATOM 4784 O O . ARG A 1 627 ? 32.632 -38.956 -27.970 1.00 92.19 627 ARG A O 1
ATOM 4791 N N . HIS A 1 628 ? 30.382 -38.990 -27.873 1.00 92.62 628 HIS A N 1
ATOM 4792 C CA . HIS A 1 628 ? 30.297 -40.284 -27.209 1.00 92.62 628 HIS A CA 1
ATOM 4793 C C . HIS A 1 628 ? 30.778 -41.424 -28.115 1.00 92.62 628 HIS A C 1
ATOM 4795 O O . HIS A 1 628 ? 31.627 -42.211 -27.701 1.00 92.62 628 HIS A O 1
ATOM 4801 N N . SER A 1 629 ? 30.342 -41.461 -29.380 1.00 91.44 629 SER A N 1
ATOM 4802 C CA . SER A 1 629 ? 30.775 -42.479 -30.355 1.00 91.44 629 SER A CA 1
ATOM 4803 C C . SER A 1 629 ? 32.294 -42.473 -30.608 1.00 91.44 629 SER A C 1
ATOM 4805 O O . SER A 1 629 ? 32.889 -43.498 -30.942 1.00 91.44 629 SER A O 1
ATOM 4807 N N . MET A 1 630 ? 32.940 -41.318 -30.410 1.00 89.56 630 MET A N 1
ATOM 4808 C CA . MET A 1 630 ? 34.390 -41.133 -30.501 1.00 89.56 630 MET A CA 1
ATOM 4809 C C . MET A 1 630 ? 35.132 -41.435 -29.186 1.00 89.56 630 MET A C 1
ATOM 4811 O O . MET A 1 630 ? 36.357 -41.322 -29.143 1.00 89.56 630 MET A O 1
ATOM 4815 N N . GLY A 1 631 ? 34.417 -41.793 -28.115 1.00 88.69 631 GLY A N 1
ATOM 4816 C CA . GLY A 1 631 ? 34.979 -42.049 -26.787 1.00 88.69 631 GLY A CA 1
ATOM 4817 C C . GLY A 1 631 ? 35.482 -40.794 -26.065 1.00 88.69 631 GLY A C 1
ATOM 4818 O O . GLY A 1 631 ? 36.313 -40.905 -25.167 1.00 88.69 631 GLY A O 1
ATOM 4819 N N . ILE A 1 632 ? 35.026 -39.604 -26.473 1.00 86.25 632 ILE A N 1
ATOM 4820 C CA . ILE A 1 632 ? 35.422 -38.317 -25.875 1.00 86.25 632 ILE A CA 1
ATOM 4821 C C . ILE A 1 632 ? 34.644 -38.060 -24.578 1.00 86.25 632 ILE A C 1
ATOM 4823 O O . ILE A 1 632 ? 35.186 -37.465 -23.650 1.00 86.25 632 ILE A O 1
ATOM 4827 N N . ILE A 1 633 ? 33.387 -38.510 -24.513 1.00 84.00 633 ILE A N 1
ATOM 4828 C CA . ILE A 1 633 ? 32.509 -38.377 -23.343 1.00 84.00 633 ILE A CA 1
ATOM 4829 C C . ILE A 1 633 ? 31.813 -39.705 -23.034 1.00 84.00 633 ILE A C 1
ATOM 4831 O O . ILE A 1 633 ? 31.583 -40.523 -23.926 1.00 84.00 633 ILE A O 1
ATOM 4835 N N . THR A 1 634 ? 31.419 -39.891 -21.780 1.00 87.12 634 THR A N 1
ATOM 4836 C CA . THR A 1 634 ? 30.597 -41.026 -21.344 1.00 87.12 634 THR A CA 1
ATOM 4837 C C . THR A 1 634 ? 29.183 -40.525 -21.081 1.00 87.12 634 THR A C 1
ATOM 4839 O O . THR A 1 634 ? 29.019 -39.551 -20.355 1.00 87.12 634 THR A O 1
ATOM 4842 N N . LEU A 1 635 ? 28.187 -41.180 -21.675 1.00 82.69 635 LEU A N 1
ATOM 4843 C CA . LEU A 1 635 ? 26.771 -40.893 -21.454 1.00 82.69 635 LEU A CA 1
ATOM 4844 C C . LEU A 1 635 ? 26.211 -41.820 -20.370 1.00 82.69 635 LEU A C 1
ATOM 4846 O O . LEU A 1 635 ? 26.690 -42.946 -20.202 1.00 82.69 635 LEU A O 1
ATOM 4850 N N . ASN A 1 636 ? 25.216 -41.342 -19.626 1.00 78.38 636 ASN A N 1
ATOM 4851 C CA . ASN A 1 636 ? 24.519 -42.156 -18.631 1.00 78.38 636 ASN A CA 1
ATOM 4852 C C . ASN A 1 636 ? 23.525 -43.135 -19.298 1.00 78.38 636 ASN A C 1
ATOM 4854 O O . ASN A 1 636 ? 23.285 -43.077 -20.502 1.00 78.38 636 ASN A O 1
ATOM 4858 N N . ALA A 1 637 ? 22.935 -44.049 -18.522 1.00 71.69 637 ALA A N 1
ATOM 4859 C CA . ALA A 1 637 ? 22.048 -45.090 -19.055 1.00 71.69 637 ALA A CA 1
ATOM 4860 C C . ALA A 1 637 ? 20.811 -44.541 -19.794 1.00 71.69 637 ALA A C 1
ATOM 4862 O O . ALA A 1 637 ? 20.362 -45.150 -20.761 1.00 71.69 637 ALA A O 1
ATOM 4863 N N . GLN A 1 638 ? 20.287 -43.391 -19.371 1.00 75.50 638 GLN A N 1
ATOM 4864 C CA . GLN A 1 638 ? 19.115 -42.761 -19.975 1.00 75.50 638 GLN A CA 1
ATOM 4865 C C . GLN A 1 638 ? 19.482 -42.030 -21.274 1.00 75.50 638 GLN A C 1
ATOM 4867 O O . GLN A 1 638 ? 18.806 -42.213 -22.278 1.00 75.50 638 GLN A O 1
ATOM 4872 N N . GLN A 1 639 ? 20.605 -41.306 -21.297 1.00 85.50 639 GLN A N 1
ATOM 4873 C CA . GLN A 1 639 ? 21.172 -40.693 -22.506 1.00 85.50 639 GLN A CA 1
ATOM 4874 C C . GLN A 1 639 ? 21.534 -41.739 -23.571 1.00 85.50 639 GLN A C 1
ATOM 4876 O O . GLN A 1 639 ? 21.333 -41.514 -24.761 1.00 85.50 639 GLN A O 1
ATOM 4881 N N . LEU A 1 640 ? 22.038 -42.904 -23.143 1.00 83.12 640 LEU A N 1
ATOM 4882 C CA . LEU A 1 640 ? 22.286 -44.046 -24.027 1.00 83.12 640 LEU A CA 1
ATOM 4883 C C . LEU A 1 640 ? 20.985 -44.620 -24.604 1.00 83.12 640 LEU A C 1
ATOM 4885 O O . LEU A 1 640 ? 20.983 -45.047 -25.750 1.00 83.12 640 LEU A O 1
ATOM 4889 N N . ALA A 1 641 ? 19.899 -44.635 -23.829 1.00 80.12 641 ALA A N 1
ATOM 4890 C CA . ALA A 1 641 ? 18.613 -45.169 -24.269 1.00 80.12 641 ALA A CA 1
ATOM 4891 C C . ALA A 1 641 ? 17.882 -44.227 -25.238 1.00 80.12 641 ALA A C 1
ATOM 4893 O O . ALA A 1 641 ? 17.353 -44.683 -26.246 1.00 80.12 641 ALA A O 1
ATOM 4894 N N . ILE A 1 642 ? 17.856 -42.922 -24.955 1.00 86.62 642 ILE A N 1
ATOM 4895 C CA . ILE A 1 642 ? 17.169 -41.938 -25.809 1.00 86.62 642 ILE A CA 1
ATOM 4896 C C . ILE A 1 642 ? 17.991 -41.553 -27.037 1.00 86.62 642 ILE A C 1
ATOM 4898 O O . ILE A 1 642 ? 17.413 -41.197 -28.057 1.00 86.62 642 ILE A O 1
ATOM 4902 N N . GLY A 1 643 ? 19.321 -41.626 -26.960 1.00 88.06 643 GLY A N 1
ATOM 4903 C CA . GLY A 1 643 ? 20.190 -41.359 -28.099 1.00 88.06 643 GLY A CA 1
ATOM 4904 C C . GLY A 1 643 ? 20.335 -42.542 -29.062 1.00 88.06 643 GLY A C 1
ATOM 4905 O O . GLY A 1 643 ? 20.916 -42.349 -30.124 1.00 88.06 643 GLY A O 1
ATOM 4906 N N . ASP A 1 644 ? 19.890 -43.750 -28.692 1.00 90.62 644 ASP A N 1
ATOM 4907 C CA . ASP A 1 644 ? 19.910 -44.942 -29.552 1.00 90.62 644 ASP A CA 1
ATOM 4908 C C . ASP A 1 644 ? 18.728 -44.846 -30.521 1.00 90.62 644 ASP A C 1
ATOM 4910 O O . ASP A 1 644 ? 17.578 -45.164 -30.199 1.00 90.62 644 ASP A O 1
ATOM 4914 N N . MET A 1 645 ? 18.998 -44.289 -31.699 1.00 90.00 645 MET A N 1
ATOM 4915 C CA . MET A 1 645 ? 17.966 -43.925 -32.664 1.00 90.00 645 MET A CA 1
ATOM 4916 C C . MET A 1 645 ? 17.563 -45.108 -33.540 1.00 90.00 645 MET A C 1
ATOM 4918 O O . MET A 1 645 ? 16.460 -45.106 -34.093 1.00 90.00 645 MET A O 1
ATOM 4922 N N . ASP A 1 646 ? 18.441 -46.102 -33.692 1.00 84.81 646 ASP A N 1
ATOM 4923 C CA . ASP A 1 646 ? 18.185 -47.296 -34.498 1.00 84.81 646 ASP A CA 1
ATOM 4924 C C . ASP A 1 646 ? 17.885 -48.566 -33.679 1.00 84.81 646 ASP A C 1
ATOM 4926 O O . ASP A 1 646 ? 17.422 -49.566 -34.245 1.00 84.81 646 ASP A O 1
ATOM 4930 N N . GLY A 1 647 ? 18.015 -48.489 -32.352 1.00 85.06 647 GLY A N 1
ATOM 4931 C CA . GLY A 1 647 ? 17.636 -49.529 -31.401 1.00 85.06 647 GLY A CA 1
ATOM 4932 C C . GLY A 1 647 ? 18.627 -50.690 -31.341 1.00 85.06 647 GLY A C 1
ATOM 4933 O O . GLY A 1 647 ? 18.236 -51.801 -30.958 1.00 85.06 647 GLY A O 1
ATOM 4934 N N . ASP A 1 648 ? 19.876 -50.490 -31.772 1.00 81.75 648 ASP A N 1
ATOM 4935 C CA . ASP A 1 648 ? 20.911 -51.528 -31.778 1.00 81.75 648 ASP A CA 1
ATOM 4936 C C . ASP A 1 648 ? 21.626 -51.701 -30.419 1.00 81.75 648 ASP A C 1
ATOM 4938 O O . ASP A 1 648 ? 22.421 -52.637 -30.233 1.00 81.75 648 ASP A O 1
ATOM 4942 N N . GLY A 1 649 ? 21.289 -50.848 -29.447 1.00 79.75 649 GLY A N 1
ATOM 4943 C CA . GLY A 1 649 ? 21.837 -50.819 -28.098 1.00 79.75 649 GLY A CA 1
ATOM 4944 C C . GLY A 1 649 ? 23.157 -50.056 -27.976 1.00 79.75 649 GLY A C 1
ATOM 4945 O O . GLY A 1 649 ? 23.851 -50.227 -26.964 1.00 79.75 649 GLY A O 1
ATOM 4946 N N . ARG A 1 650 ? 23.568 -49.274 -28.986 1.00 85.50 650 ARG A N 1
ATOM 4947 C CA . ARG A 1 650 ? 24.812 -48.487 -28.992 1.00 85.50 650 ARG A CA 1
ATOM 4948 C C . ARG A 1 650 ? 24.610 -47.118 -29.636 1.00 85.50 650 ARG A C 1
ATOM 4950 O O . ARG A 1 650 ? 24.137 -47.005 -30.748 1.00 85.50 650 ARG A O 1
ATOM 4957 N N . ILE A 1 651 ? 25.165 -46.081 -29.013 1.00 91.81 651 ILE A N 1
ATOM 4958 C CA . ILE A 1 651 ? 25.268 -44.755 -29.637 1.00 91.81 651 ILE A CA 1
ATOM 4959 C C . ILE A 1 651 ? 26.454 -44.725 -30.610 1.00 91.81 651 ILE A C 1
ATOM 4961 O O . ILE A 1 651 ? 27.624 -44.749 -30.206 1.00 91.81 651 ILE A O 1
ATOM 4965 N N . THR A 1 652 ? 26.166 -44.632 -31.901 1.00 93.50 652 THR A N 1
ATOM 4966 C CA . THR A 1 652 ? 27.147 -44.573 -32.986 1.00 93.50 652 THR A CA 1
ATOM 4967 C C . THR A 1 652 ? 27.032 -43.281 -33.803 1.00 93.50 652 THR A C 1
ATOM 4969 O O . THR A 1 652 ? 26.182 -42.420 -33.580 1.00 93.50 652 THR A O 1
ATOM 4972 N N . VAL A 1 653 ? 27.911 -43.120 -34.800 1.00 91.38 653 VAL A N 1
ATOM 4973 C CA . VAL A 1 653 ? 27.804 -42.017 -35.775 1.00 91.38 653 VAL A CA 1
ATOM 4974 C C . VAL A 1 653 ? 26.488 -42.100 -36.565 1.00 91.38 653 VAL A C 1
ATOM 4976 O O . VAL A 1 653 ? 26.009 -41.081 -37.059 1.00 91.38 653 VAL A O 1
ATOM 4979 N N . THR A 1 654 ? 25.892 -43.291 -36.682 1.00 92.25 654 THR A N 1
ATOM 4980 C CA . THR A 1 654 ? 24.584 -43.487 -37.317 1.00 92.25 654 THR A CA 1
ATOM 4981 C C . THR A 1 654 ? 23.490 -42.763 -36.535 1.00 92.25 654 THR A C 1
ATOM 4983 O O . THR A 1 654 ? 22.726 -42.008 -37.134 1.00 92.25 654 THR A O 1
ATOM 4986 N N . ASP A 1 655 ? 23.485 -42.897 -35.212 1.00 94.62 655 ASP A N 1
ATOM 4987 C CA . ASP A 1 655 ? 22.532 -42.239 -34.317 1.00 94.62 655 ASP A CA 1
ATOM 4988 C C . ASP A 1 655 ? 22.704 -40.725 -34.327 1.00 94.62 655 ASP A C 1
ATOM 4990 O O . ASP A 1 655 ? 21.742 -39.986 -34.529 1.00 94.62 655 ASP A O 1
ATOM 4994 N N . ALA A 1 656 ? 23.954 -40.252 -34.263 1.00 93.75 656 ALA A N 1
ATOM 4995 C CA . ALA A 1 656 ? 24.272 -38.831 -34.392 1.00 93.75 656 ALA A CA 1
ATOM 4996 C C . ALA A 1 656 ? 23.731 -38.230 -35.706 1.00 93.75 656 ALA A C 1
ATOM 4998 O O . ALA A 1 656 ? 23.226 -37.108 -35.727 1.00 93.75 656 ALA A O 1
ATOM 4999 N N . LEU A 1 657 ? 23.798 -38.982 -36.812 1.00 92.81 657 LEU A N 1
ATOM 5000 C CA . LEU A 1 657 ? 23.231 -38.567 -38.096 1.00 92.81 657 LEU A CA 1
ATOM 5001 C C . LEU A 1 657 ? 21.697 -38.572 -38.089 1.00 92.81 657 LEU A C 1
ATOM 5003 O O . LEU A 1 657 ? 21.098 -37.721 -38.745 1.00 92.81 657 L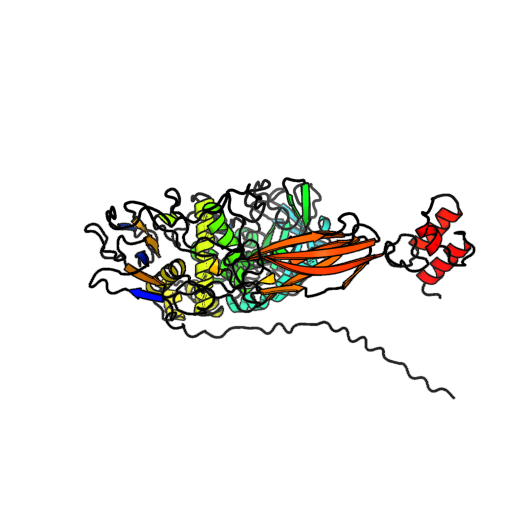EU A O 1
ATOM 5007 N N . MET A 1 658 ? 21.050 -39.504 -37.386 1.00 93.56 658 MET A N 1
ATOM 5008 C CA . MET A 1 658 ? 19.590 -39.529 -37.247 1.00 93.56 658 MET A CA 1
ATOM 5009 C C . MET A 1 658 ? 19.091 -38.333 -36.430 1.00 93.56 658 MET A C 1
ATOM 5011 O O . MET A 1 658 ? 18.206 -37.618 -36.900 1.00 93.56 658 MET A O 1
ATOM 5015 N N . ILE A 1 659 ? 19.737 -38.043 -35.298 1.00 94.44 659 ILE A N 1
ATOM 5016 C CA . ILE A 1 659 ? 19.463 -36.867 -34.458 1.00 94.44 659 ILE A CA 1
ATOM 5017 C C . ILE A 1 659 ? 19.659 -35.578 -35.262 1.00 94.44 659 ILE A C 1
ATOM 5019 O O . ILE A 1 659 ? 18.780 -34.720 -35.291 1.00 94.44 659 ILE A O 1
ATOM 5023 N N . MET A 1 660 ? 20.754 -35.466 -36.024 1.00 91.75 660 MET A N 1
ATOM 5024 C CA . MET A 1 660 ? 21.011 -34.289 -36.863 1.00 91.75 660 MET A CA 1
ATOM 5025 C C . MET A 1 660 ? 19.933 -34.083 -37.936 1.00 91.75 660 MET A C 1
ATOM 5027 O O . MET A 1 660 ? 19.597 -32.949 -38.271 1.00 91.75 660 MET A O 1
ATOM 5031 N N . ARG A 1 661 ? 19.365 -35.162 -38.487 1.00 90.00 661 ARG A N 1
ATOM 5032 C CA . ARG A 1 661 ? 18.269 -35.057 -39.462 1.00 90.00 661 ARG A CA 1
ATOM 5033 C C . ARG A 1 661 ? 16.968 -34.600 -38.807 1.00 90.00 661 ARG A C 1
ATOM 5035 O O . ARG A 1 661 ? 16.264 -33.811 -39.434 1.00 90.00 661 ARG A O 1
ATOM 5042 N N . ILE A 1 662 ? 16.682 -35.041 -37.582 1.00 87.31 662 ILE A N 1
ATOM 5043 C CA . ILE A 1 662 ? 15.535 -34.570 -36.790 1.00 87.31 662 ILE A CA 1
ATOM 5044 C C . ILE A 1 662 ? 15.702 -33.081 -36.461 1.00 87.31 662 ILE A C 1
ATOM 5046 O O . ILE A 1 662 ? 14.824 -32.289 -36.790 1.00 87.31 662 ILE A O 1
ATOM 5050 N N . ALA A 1 663 ? 16.873 -32.674 -35.963 1.00 87.69 663 ALA A N 1
ATOM 5051 C CA . ALA A 1 663 ? 17.200 -31.278 -35.650 1.00 87.69 663 ALA A CA 1
ATOM 5052 C C . ALA A 1 663 ? 17.085 -30.326 -36.860 1.00 87.69 663 ALA A C 1
ATOM 5054 O O . ALA A 1 663 ? 16.831 -29.134 -36.710 1.00 87.69 663 ALA A O 1
ATOM 5055 N N . MET A 1 664 ? 17.276 -30.844 -38.079 1.00 85.75 664 MET A N 1
ATOM 5056 C CA . MET A 1 664 ? 17.140 -30.093 -39.333 1.00 85.75 664 MET A CA 1
ATOM 5057 C C . MET A 1 664 ? 15.735 -30.176 -39.962 1.00 85.75 664 MET A C 1
ATOM 5059 O O . MET A 1 664 ? 15.538 -29.649 -41.060 1.00 85.75 664 MET A O 1
ATOM 5063 N N . GLY A 1 665 ? 14.775 -30.858 -39.325 1.00 83.81 665 GLY A N 1
ATOM 5064 C CA . GLY A 1 665 ? 13.415 -31.050 -39.845 1.00 83.81 665 GLY A CA 1
ATOM 5065 C C . GLY A 1 665 ? 13.346 -31.906 -41.117 1.00 83.81 665 GLY A C 1
ATOM 5066 O O . GLY A 1 665 ? 12.488 -31.690 -41.973 1.00 83.81 665 GLY A O 1
ATOM 5067 N N . LEU A 1 666 ? 14.291 -32.834 -41.297 1.00 74.38 666 LEU A N 1
ATOM 5068 C CA . LEU A 1 666 ? 14.420 -33.679 -42.493 1.00 74.38 666 LEU A CA 1
ATOM 5069 C C . LEU A 1 666 ? 13.738 -35.054 -42.361 1.00 74.38 666 LEU A C 1
ATOM 5071 O O . LEU A 1 666 ? 13.878 -35.875 -43.278 1.00 74.38 666 LEU A O 1
ATOM 5075 N N . VAL A 1 667 ? 13.063 -35.323 -41.240 1.00 64.62 667 VAL A N 1
ATOM 5076 C CA . VAL A 1 667 ? 12.379 -36.588 -40.913 1.00 64.62 667 VAL A CA 1
ATOM 5077 C C . VAL A 1 667 ? 11.000 -36.294 -40.350 1.00 64.62 667 VAL A C 1
ATOM 5079 O O . VAL A 1 667 ? 10.901 -35.313 -39.582 1.00 64.62 667 VAL A O 1
#

Foldseek 3Di:
DDDDDDDPPPPPPPPPPPPPPPCPDAWDAFFAFFPQKDKDFPCPVFGFAQKKKWAFLFPDQPDWWWLPFCVPFFDQDDDDDDDDFDADPQPKELAADACALVLLVVCVVVVFFAADLDPAPEADEDDAFDKDWFQCDAQDQPDRTFIWGFLDDAPAATEIFTPDPPPQWPTPVVLPSCLRVVLRVLCVSCVVVLCLQANDFRQFHHHNSHAYEYETARNQVDDISDYDHQWYFHPVSCNVVRGHYIYGHCVVQAWYAHPVGDIHGHSVSSSLVVQLRVLLRSLRHQQGDAQSLLNLLRSLLRSCSSPWPPSLLSLLVLVVCVQDSGHDCPQDADQETEDDPVAVQQQQRALSDDDPPDDPSNNSNSSNLSSLLSQLCCLRTNSSLNNQLSVCSSVVHHSQVSSCVSNVDGPSVLLVLSSQLLAQADDDPRRRHSNHGHTDPVDDCVVRLNDPGSSNNGHAHARSDRMHMNGNSTIHMGRTDVRGRDRDPSTGPSITMIHIHRNDPDPDADFFPAKEKPAAEDEEEAFDKDKIFIATVVNRGGAKFKDKDKPDVCQWDWDDRGRMIIIHGHDADKIKIKMKIAHPPPCRPDIHIYIHIYGYDHDPPQAQQPLVSPNDLALVSLVVLDCVQVVNDDGDPVSQVSLCPPPPSGRHNVSSVVSHCVNVVND

Sequence (667 aa):
MKKTLALLLTVTLVLAAFPAALFAKTDAAPKGIASDVVIDTDGSDGYSGDYVVIYNPATGESDSKSTGNMTGLIETEVGENTAANCPAASADGLYRIDADGALAEKAAEAGFTKAPNEPPQTMDSYNVGDTHNFLILNYSPAGMYLEFKVLAKGEHCYIWTPTSTAANVYPLDSINPDFAQMAADEFDSKFGLMQSSFGDHSNGTSGDGRLNMLYYNIDDGWEPGQGYIGGYFYALDLYLNGMPILNIDTYPGVHYVNAEGEVFDDISRTYGTMVHEYQHLINFSQVGMADTWVNEMMSAAAEEICYPGSSVYSRIQSWIDYIYSENEDWLDPPAEFPYVPDFQLHNGFSMYAWNNDLPMDDLLVLYAQVSLFAQYIYTQYGNTTFHGLMDELAAGRDFVQGFQNITGMNTADFVGNFRVALTANTSADVLGGVYGFRPQEGYDPAQYHDVENVYSLLGPVVFTGTQCAVKGGGAITVKPVGGVYNPPSGAASGLRYYGITRTQEEPEPVPLTGIDLDMHEAELHVGQTLELTAIPIPGDASDYTIDWISSDESVVTVEWDGLRATVTAVGSGEAVITVRATDEVLHPDMFFEAECVILVSGVIPYPQGDIDMNGTVNINDAVLALRHSMGIITLNAQQLAIGDMDGDGRITVTDALMIMRIAMGLV

Nearest PDB structures (foldseek):
  2l04-assembly1_A  TM=7.834E-01  e=3.954E-05  Lambdavirus lambda
  8f2m-assembly1_D  TM=6.022E-01  e=1.374E-05  Bacillus phage phi29
  8f2n-assembly1_AK  TM=6.267E-01  e=8.285E-05  Bacillus phage phi29
  6qyd-assembly1_1F  TM=6.686E-01  e=7.232E-04  Salasvirus phi29
  7z4b-assembly1_DW  TM=5.568E-01  e=7.232E-04  Escherichia phage vB_EcoP_SU10

Radius of gyration: 29.88 Å; Cα contacts (8 Å, |Δi|>4): 1419; chains: 1; bounding box: 61×78×97 Å

Solvent-accessible surface area (backbone atoms only — not comparable to full-atom values): 36148 Å² total; per-residue (Å²): 133,87,80,92,73,86,79,81,79,79,78,77,74,80,71,80,70,69,76,83,70,82,77,77,54,73,71,45,72,75,49,58,76,38,95,54,55,48,75,34,68,77,54,85,89,34,27,40,24,68,32,34,40,45,31,22,54,43,92,42,48,86,46,68,40,40,49,21,67,42,74,85,42,41,43,71,69,70,81,90,73,90,74,71,91,47,85,63,78,77,78,56,68,71,46,68,44,76,55,38,65,62,40,52,51,55,32,44,76,74,69,54,55,58,58,60,84,48,73,50,77,38,73,60,73,82,52,71,69,42,70,50,77,47,56,39,89,66,48,46,60,71,56,50,64,44,49,28,27,30,65,20,73,44,92,50,36,34,28,28,22,47,70,56,86,52,91,65,32,51,29,47,64,78,77,40,71,61,49,37,48,53,54,27,54,52,49,48,71,42,46,65,57,50,34,65,28,54,42,62,60,47,46,19,46,22,35,68,59,48,40,35,36,39,35,27,20,42,52,74,79,67,54,82,65,44,58,38,51,41,34,39,40,45,73,59,39,24,67,75,60,20,30,38,55,38,42,35,20,26,50,62,35,24,44,32,60,52,95,88,67,51,78,46,80,40,65,72,66,39,52,46,46,56,40,23,35,49,38,51,47,22,42,26,35,57,52,16,77,61,60,56,48,57,50,52,17,51,15,40,35,38,20,31,75,77,38,36,57,57,49,58,49,55,26,48,45,52,54,44,51,78,75,38,80,39,77,85,62,83,88,66,61,64,84,56,40,77,60,52,87,88,41,54,58,62,46,5,40,25,71,68,56,71,57,92,84,50,57,68,70,59,45,50,42,44,52,25,51,31,32,55,48,29,49,49,48,38,68,39,33,27,52,47,51,49,24,51,36,42,56,28,39,45,71,71,39,55,70,60,60,21,47,24,70,75,70,69,44,58,51,45,61,52,51,50,33,50,56,46,16,52,52,57,45,67,63,90,90,43,75,50,19,54,39,37,69,60,79,50,88,83,46,53,31,82,82,54,89,60,37,88,45,74,66,65,71,46,41,29,51,41,41,49,73,48,61,48,50,24,13,7,62,7,41,37,35,32,33,25,50,90,40,41,36,67,86,34,100,54,37,41,90,71,55,45,58,36,4,35,29,74,66,64,73,76,77,76,73,34,68,63,77,40,41,40,57,82,56,52,69,50,80,44,33,57,79,39,72,46,80,46,44,52,43,53,28,53,82,74,41,45,66,60,50,69,48,77,45,54,74,33,64,71,23,26,39,72,50,72,59,80,56,35,31,46,35,36,25,67,21,59,43,75,26,42,39,35,43,39,39,35,29,66,77,90,40,75,90,44,68,32,65,31,63,24,43,36,40,24,39,78,60,76,84,54,52,82,23,22,46,80,63,80,75,58,55,32,62,66,22,16,52,50,32,37,36,35,48,70,67,76,46,86,75,53,77,63,39,46,57,29,30,26,70,83,70,83,83,60,52,31,64,68,23,17,52,52,24,38,34,50,42,68,68,72,108

pLDDT: mean 79.62, std 17.52, range [24.42, 98.38]

Secondary structure (DSSP, 8-state):
---------------------------PPPP---TTEEEE---SS-EESSEEEEE---SSTT-EEEB---TTTB--SPPP-----------TT--B---HHHHHHHHHHTT--S---PPPSB-----TT-EEEEE--SS-BTBSEEEEEEEEE-SSEEEEEES---TTT--HHHH-TTHHHHHHHHHHHHHHHHHHHH-PPP--SBSSS-EEEEEE---S---TTS-B--EE--HHHHHHHSS-EEEEE-TTTTEEE-TT--EEE-GGGHHHHHHHHHHHHHHHHHTSS--HHHHHHHHHHHHHHHSTTHHHHHHHHHHHHTT-SS---TTS--SSEEP-TT-TGGGT--TT---TTS-HHHHHHHHHHHHHHHHHHHHHH-THHHHHHHHHHHTT--HHHHHHHHH---HHHHHHHHHHHHHH---TT-TTSTT---PPTT--GGGTTT-S-GGGG---EE--SS--EEETT-EEEEPBGGGEE---TTB-TT-EEEEEEE-PPPPP-----EEEES-SEEEEETT-EEEEEEEEESTT--SEEEEEEES-TTTEEEEEETTEEEEEE-SSEEEEEEEEEEESSS-TT-EEEEEEEEEEES---PPTT-SS-SSS--HHHHHHHHHHHTTSS---HHHHHHS-SSSSSS--HHHHHHHHHHHTT--